Protein AF-A0A7J6LDD0-F1 (afdb_monomer_lite)

Sequence (592 aa):
MRNHALSAIVIKAFSELLCGIESVCVLLYWMSLRVSRFLRAGLLQSAKTPAGITNRLLLTMGSPRENIFYLKPIDSVTVPGTEGTFTITNNHSLVISQLSPGVITVRDGTEHKDFFISDGFIFFNQPADGSGCCRAEISGVELVPKEALDKDRATQLLSEVQSAAKETEWDKVKAQLGSSPVGVPAAFGSLFTMDELHCKDNPHNYPCLEEMRFYRETQGAQGEDAVVRCAAKAVADANDFHTLRNLTHVLLDMDTIVKVFDNSSSIVRVGIEAARKLTNHPDCLREFDTKDSLDCRCFPLYSKVAMLKYKNYGWWAEARQYFRQIKEFTYKGMLNPVGWEDIYRTPQIHIPNLRAHEIWPREEWEEALPIGVALEQNYKAIVAETKEAMRKDELWEDTYRFLYKNGETVRTGTWKHLPIYHAREIIEPQCTAMPTLCGLVKKYLPTKPGLPWVVNQNEQVMVIRMDPGTTVETHNGPSNNVLNMHFGIIVPEGAVLTVNYTQYTWENGKTLVWDGSTDHGVDTTKCKEERIILLVRLMHPDMTPQHYRGHKRTMFEEIPAEYRDGTVAGKDAVLQNRADGKKEEEEEEEEL

Radius of gyration: 28.08 Å; chains: 1; bounding box: 76×74×71 Å

InterPro domains:
  IPR001469 ATP synthase, F1 complex, delta/epsilon subunit [MF_00530] (55-186)
  IPR001469 ATP synthase, F1 complex, delta/epsilon subunit [cd12152] (57-177)
  IPR007803 Aspartyl/asparaginy/proline hydroxylase [PF05118] (376-541)
  IPR020546 ATP synthase, F1 complex, delta/epsilon subunit, N-terminal [PF02823] (66-125)
  IPR027443 Isopenicillin N synthase-like superfamily [G3DSA:2.60.120.330] (349-550)
  IPR036771 F0F1 ATP synthase delta/epsilon subunit, N-terminal [G3DSA:2.60.15.10] (51-180)
  IPR036771 F0F1 ATP synthase delta/epsilon subunit, N-terminal [SSF51344] (58-126)
  IPR039038 Aspartyl/asparaginyl beta-hydroxylase family [PTHR12366] (351-549)

Foldseek 3Di:
DDDPPDPPPCPVPCVVPDPDDDDPPPVVVVVVPPVVVPVVVVPDVPPDQPPPAAQFEFEFADEPVDTPGDRDTFAKKWFQFPVGIDMDGQPDPWDKTKGAFDWMWTHHPPDIWIKTAHIWMWGWAADSDPRSYIYIYTYGNDIGGPVPDDPVVLVVVLVVLLPDDQPDPLSVVSNVVSVDPSCDDPPPADLDPDNDDPCPPDPPQDWPPSLLVVCLVPVDPVSLVSLLVRLLVQLVPDLDLVNLVSLLVNLLVSCLQFPQQPLPRSSLVSSLSSLVSNLPRPVQLCCLVVAFLLAQGSNLVSLQSSLLSCVSSVVVVVSVVSVVVLQQDDDPNDGNSQPDPDSQQRASREQPPFDADQWDDCVRCCVLQVLQVLLLVCLVLQLVLVVQVVVVCVQKDQPDDRKDFDPDSDRDKGKIKRWQDFQNDGPVVSCVSRVSNNVSCVVCPPVDPPFDDQDRVQWTKIKIKIFARIKFGWHAYNYQQKKKKKAFRDFFPPKWKAFLNDTDGHDRSHIIIGRRSGTIMIHRNVGPGMGIIMITIHGRSPDFLQSCACHQAHNVGGGDPCSPPVVDDGPDPVPVVVVVVVVVVVVVVVVD

Secondary structure (DSSP, 8-state):
----SSTTTSTTTSTTS------HHHHHHHHHTTGGGTTTTTT-TT-PPPTT--S-EEEEEE-SS-EEEEEEEESEEEEEETTEEEEEETTPPPEEEEE-SEEEEEEETTEEEEEEESSEEEEEE--SSTT---EEEEEESSEEEGGG--HHHHHHHHHHHHHS---SHHHHHHHHHTTS-S---TT---SSSTT--S-TT-TT--TTHHHHHHHHHH--HHHHHHHHHHHHHHHHH---HHHHHHHHHHHHHHHHHH-TT-TT-HHHHHHHHHHHHHHTSHHHHHHHHHS-TTS--HHHHHHHHHHHHHHHTT-HHHHHHHHHHHHH-EETTEESTT---STTB--SB--TT----SB--HHHHHHH-THHHHHHHTHHHHHHHHHHHTT-GGG-EE--S--EETT-SS----EEEEEEEETTEE-HHHHHHSHHHHHHHHHH-SSSTTPPPSSTTSSEEEEEEE-TTEEEEEE--SBTTEEEEEEEEE--TT-EEEETTEEE---BT-EEEEETTB-EEEE-TT-SS-EEEEEEEEE-TT--GGGGTT-SB-SSSBPPHHHHTT-S-SSSHHHHHHHHHHHHHHHHHH--

Structure (mmCIF, N/CA/C/O backbone):
data_AF-A0A7J6LDD0-F1
#
_entry.id   AF-A0A7J6LDD0-F1
#
loop_
_atom_site.group_PDB
_atom_site.id
_atom_site.type_symbol
_atom_site.label_atom_id
_atom_site.label_alt_id
_atom_site.label_comp_id
_atom_site.label_asym_id
_atom_site.label_entity_id
_atom_site.label_seq_id
_atom_site.pdbx_PDB_ins_code
_atom_site.Cartn_x
_atom_site.Cartn_y
_atom_site.Cartn_z
_atom_site.occupancy
_atom_site.B_iso_or_equiv
_atom_site.auth_seq_id
_atom_site.auth_comp_id
_atom_site.auth_asym_id
_atom_site.auth_atom_id
_atom_site.pdbx_PDB_model_num
ATOM 1 N N . MET A 1 1 ? 50.112 32.976 -7.567 1.00 41.69 1 MET A N 1
ATOM 2 C CA . MET A 1 1 ? 49.392 34.133 -8.146 1.00 41.69 1 MET A CA 1
ATOM 3 C C . MET A 1 1 ? 49.215 33.892 -9.638 1.00 41.69 1 MET A C 1
ATOM 5 O O . MET A 1 1 ? 50.212 33.652 -10.302 1.00 41.69 1 MET A O 1
ATOM 9 N N . ARG A 1 2 ? 47.958 33.978 -10.103 1.00 31.88 2 ARG A N 1
ATOM 10 C CA . ARG A 1 2 ? 47.397 33.660 -11.438 1.00 31.88 2 ARG A CA 1
ATOM 11 C C . ARG A 1 2 ? 47.041 32.181 -11.692 1.00 31.88 2 ARG A C 1
ATOM 13 O O . ARG A 1 2 ? 47.886 31.306 -11.572 1.00 31.88 2 ARG A O 1
ATOM 20 N N . ASN A 1 3 ? 45.771 31.993 -12.079 1.00 30.20 3 ASN A N 1
ATOM 21 C CA . ASN A 1 3 ? 45.082 30.805 -12.618 1.00 30.20 3 ASN A CA 1
ATOM 22 C C . ASN A 1 3 ? 44.395 29.805 -11.662 1.00 30.20 3 ASN A C 1
ATOM 24 O O . ASN A 1 3 ? 44.571 28.603 -11.802 1.00 30.20 3 ASN A O 1
ATOM 28 N N . HIS A 1 4 ? 43.501 30.291 -10.788 1.00 30.47 4 HIS A N 1
ATOM 29 C CA . HIS A 1 4 ? 42.459 29.458 -10.145 1.00 30.47 4 HIS A CA 1
ATOM 30 C C . HIS A 1 4 ? 41.038 30.060 -10.201 1.00 30.47 4 HIS A C 1
ATOM 32 O O . HIS A 1 4 ? 40.172 29.700 -9.415 1.00 30.47 4 HIS A O 1
ATOM 38 N N . ALA A 1 5 ? 40.765 30.942 -11.165 1.00 30.53 5 ALA A N 1
ATOM 39 C CA . ALA A 1 5 ? 39.438 31.513 -11.391 1.00 30.53 5 ALA A CA 1
ATOM 40 C C . ALA A 1 5 ? 38.997 31.221 -12.830 1.00 30.53 5 ALA A C 1
ATOM 42 O O . ALA A 1 5 ? 39.227 32.043 -13.708 1.00 30.53 5 ALA A O 1
ATOM 43 N N . LEU A 1 6 ? 38.465 30.016 -13.080 1.00 29.91 6 LEU A N 1
ATOM 44 C CA . LEU A 1 6 ? 37.687 29.674 -14.292 1.00 29.91 6 LEU A CA 1
ATOM 45 C C . LEU A 1 6 ? 36.985 28.295 -14.240 1.00 29.91 6 LEU A C 1
ATOM 47 O O . LEU A 1 6 ? 36.405 27.865 -15.233 1.00 29.91 6 LEU A O 1
ATOM 51 N N . SER A 1 7 ? 36.971 27.599 -13.098 1.00 33.31 7 SER A N 1
ATOM 52 C CA . SER A 1 7 ? 36.503 26.202 -13.033 1.00 33.31 7 SER A CA 1
ATOM 53 C C . SER A 1 7 ? 34.996 26.020 -12.801 1.00 33.31 7 SER A C 1
ATOM 55 O O . SER A 1 7 ? 34.498 24.915 -12.975 1.00 33.31 7 SER A O 1
ATOM 57 N N . ALA A 1 8 ? 34.253 27.065 -12.424 1.00 29.08 8 ALA A N 1
ATOM 58 C CA . ALA A 1 8 ? 32.856 26.913 -11.990 1.00 29.08 8 ALA A CA 1
ATOM 59 C C . ALA A 1 8 ? 31.797 27.179 -13.082 1.00 29.08 8 ALA A C 1
ATOM 61 O O . ALA A 1 8 ? 30.621 26.929 -12.848 1.00 29.08 8 ALA A O 1
ATOM 62 N N . ILE A 1 9 ? 32.175 27.678 -14.269 1.00 31.36 9 ILE A N 1
ATOM 63 C CA . ILE A 1 9 ? 31.198 28.083 -15.310 1.00 31.36 9 ILE A CA 1
ATOM 64 C C . ILE A 1 9 ? 31.442 27.420 -16.679 1.00 31.36 9 ILE A C 1
ATOM 66 O O . ILE A 1 9 ? 30.528 27.361 -17.494 1.00 31.36 9 ILE A O 1
ATOM 70 N N . VAL A 1 10 ? 32.604 26.808 -16.938 1.00 31.36 10 VAL A N 1
ATOM 71 C CA . VAL A 1 10 ? 32.897 26.218 -18.266 1.00 31.36 10 VAL A CA 1
ATOM 72 C C . VAL A 1 10 ? 32.513 24.731 -18.390 1.00 31.36 10 VAL A C 1
ATOM 74 O O . VAL A 1 10 ? 32.359 24.225 -19.499 1.00 31.36 10 VAL A O 1
ATOM 77 N N . ILE A 1 11 ? 32.247 24.010 -17.295 1.00 32.06 11 ILE A N 1
ATOM 78 C CA . ILE A 1 11 ? 31.998 22.553 -17.381 1.00 32.06 11 ILE A CA 1
ATOM 79 C C . ILE A 1 11 ? 30.550 22.206 -17.790 1.00 32.06 11 ILE A C 1
ATOM 81 O O . ILE A 1 11 ? 30.301 21.098 -18.257 1.00 32.06 11 ILE A O 1
ATOM 85 N N . LYS A 1 12 ? 29.610 23.164 -17.772 1.00 29.48 12 LYS A N 1
ATOM 86 C CA . LYS A 1 12 ? 28.277 22.962 -18.379 1.00 29.48 12 LYS A CA 1
ATOM 87 C C . LYS A 1 12 ? 28.288 23.100 -19.914 1.00 29.48 12 LYS A C 1
ATOM 89 O O . LYS A 1 12 ? 27.341 22.668 -20.553 1.00 29.48 12 LYS A O 1
ATOM 94 N N . ALA A 1 13 ? 29.365 23.633 -20.506 1.00 29.59 13 ALA A N 1
ATOM 95 C CA . ALA A 1 13 ? 29.499 23.821 -21.958 1.00 29.59 13 ALA A CA 1
ATOM 96 C C . ALA A 1 13 ? 30.484 22.846 -22.641 1.00 29.59 13 ALA A C 1
ATOM 98 O O . ALA A 1 13 ? 30.531 22.792 -23.864 1.00 29.59 13 ALA A O 1
ATOM 99 N N . PHE A 1 14 ? 31.250 22.045 -21.886 1.00 26.97 14 PHE A N 1
ATOM 100 C CA . PHE A 1 14 ? 32.170 21.038 -22.453 1.00 26.97 14 PHE A CA 1
ATOM 101 C C . PHE A 1 14 ? 31.630 19.597 -22.436 1.00 26.97 14 PHE A C 1
ATOM 103 O O . PHE A 1 14 ? 32.250 18.706 -23.015 1.00 26.97 14 PHE A O 1
ATOM 110 N N . SER A 1 15 ? 30.457 19.360 -21.837 1.00 29.25 15 SER A N 1
ATOM 111 C CA . SER A 1 15 ? 29.804 18.040 -21.840 1.00 29.25 15 SER A CA 1
ATOM 112 C C . SER A 1 15 ? 29.182 17.658 -23.193 1.00 29.25 15 SER A C 1
ATOM 114 O O . SER A 1 15 ? 28.797 16.505 -23.366 1.00 29.25 15 SER A O 1
ATOM 116 N N . GLU A 1 16 ? 29.096 18.581 -24.154 1.00 29.88 16 GLU A N 1
ATOM 117 C CA . GLU A 1 16 ? 28.534 18.317 -25.489 1.00 29.88 16 GLU A CA 1
ATOM 118 C C . GLU A 1 16 ? 29.595 18.089 -26.586 1.00 29.88 16 GLU A C 1
ATOM 120 O O . GLU A 1 16 ? 29.223 17.861 -27.734 1.00 29.88 16 GLU A O 1
ATOM 125 N N . LEU A 1 17 ? 30.907 18.087 -26.281 1.00 26.72 17 LEU A N 1
ATOM 126 C CA . LEU A 1 17 ? 31.948 18.017 -27.329 1.00 26.72 17 LEU A CA 1
ATOM 127 C C . LEU A 1 17 ? 33.026 16.926 -27.192 1.00 26.72 17 LEU A C 1
ATOM 129 O O . LEU A 1 17 ? 33.997 16.949 -27.944 1.00 26.72 17 LEU A O 1
ATOM 133 N N . LEU A 1 18 ? 32.889 15.941 -26.301 1.00 25.70 18 LEU A N 1
ATOM 134 C CA . LEU A 1 18 ? 33.828 14.806 -26.246 1.00 25.70 18 LEU A CA 1
ATOM 135 C C . LEU A 1 18 ? 33.103 13.459 -26.289 1.00 25.70 18 LEU A C 1
ATOM 137 O O . LEU A 1 18 ? 33.167 12.638 -25.380 1.00 25.70 18 LEU A O 1
ATOM 141 N N . CYS A 1 19 ? 32.446 13.225 -27.423 1.00 30.17 19 CYS A N 1
ATOM 142 C CA . CYS A 1 19 ? 32.380 11.897 -28.014 1.00 30.17 19 CYS A CA 1
ATOM 143 C C . CYS A 1 19 ? 33.764 11.598 -28.618 1.00 30.17 19 CYS A C 1
ATOM 145 O O . CYS A 1 19 ? 34.186 12.301 -29.534 1.00 30.17 19 CYS A O 1
ATOM 147 N N . GLY A 1 20 ? 34.489 10.595 -28.110 1.00 26.50 20 GLY A N 1
ATOM 148 C CA . GLY A 1 20 ? 35.705 10.122 -28.777 1.00 26.50 20 GLY A CA 1
ATOM 149 C C . GLY A 1 20 ? 36.743 9.422 -27.897 1.00 26.50 20 GLY A C 1
ATOM 150 O O . GLY A 1 20 ? 37.579 10.079 -27.293 1.00 26.50 20 GLY A O 1
ATOM 151 N N . ILE A 1 21 ? 36.748 8.087 -28.001 1.00 27.86 21 ILE A N 1
ATOM 152 C CA . ILE A 1 21 ? 37.915 7.181 -27.949 1.00 27.86 21 ILE A CA 1
ATOM 153 C C . ILE A 1 21 ? 38.438 6.740 -26.558 1.00 27.86 21 ILE A C 1
ATOM 155 O O . ILE A 1 21 ? 39.006 7.498 -25.784 1.00 27.86 21 ILE A O 1
ATOM 159 N N . GLU A 1 22 ? 38.242 5.432 -26.327 1.00 33.12 22 GLU A N 1
ATOM 160 C CA . GLU A 1 22 ? 39.031 4.448 -25.559 1.00 33.12 22 GLU A CA 1
ATOM 161 C C . GLU A 1 22 ? 39.672 4.860 -24.222 1.00 33.12 22 GLU A C 1
ATOM 163 O O . GLU A 1 22 ? 40.769 5.407 -24.193 1.00 33.12 22 GLU A O 1
ATOM 168 N N . SER A 1 23 ? 39.049 4.445 -23.103 1.00 32.81 23 SER A N 1
ATOM 169 C CA . SER A 1 23 ? 39.708 3.860 -21.904 1.00 32.81 23 SER A CA 1
ATOM 170 C C . SER A 1 23 ? 38.688 3.547 -20.787 1.00 32.81 23 SER A C 1
ATOM 172 O O . SER A 1 23 ? 38.773 4.055 -19.672 1.00 32.81 23 SER A O 1
ATOM 174 N N . VAL A 1 24 ? 37.688 2.700 -21.069 1.00 34.12 24 VAL A N 1
ATOM 175 C CA . VAL A 1 24 ? 36.597 2.365 -20.118 1.00 34.12 24 VAL A CA 1
ATOM 176 C C . VAL A 1 24 ? 36.964 1.223 -19.145 1.00 34.12 24 VAL A C 1
ATOM 178 O O . VAL A 1 24 ? 36.346 1.078 -18.094 1.00 34.12 24 VAL A O 1
ATOM 181 N N . CYS A 1 25 ? 38.025 0.450 -19.397 1.00 25.78 25 CYS A N 1
ATOM 182 C CA . CYS A 1 25 ? 38.355 -0.708 -18.549 1.00 25.78 25 CYS A CA 1
ATOM 183 C C . CYS A 1 25 ? 39.163 -0.400 -17.274 1.00 25.78 25 CYS A C 1
ATOM 185 O O . CYS A 1 25 ? 39.170 -1.225 -16.365 1.00 25.78 25 CYS A O 1
ATOM 187 N N . VAL A 1 26 ? 39.809 0.766 -17.144 1.00 30.66 26 VAL A N 1
ATOM 188 C CA . VAL A 1 26 ? 40.670 1.062 -15.973 1.00 30.66 26 VAL A CA 1
ATOM 189 C C . VAL A 1 26 ? 39.928 1.846 -14.877 1.00 30.66 26 VAL A C 1
ATOM 191 O O . VAL A 1 26 ? 40.211 1.668 -13.691 1.00 30.66 26 VAL A O 1
ATOM 194 N N . LEU A 1 27 ? 38.909 2.639 -15.236 1.00 28.42 27 LEU A N 1
ATOM 195 C CA . LEU A 1 27 ? 38.099 3.411 -14.278 1.00 28.42 27 LEU A CA 1
ATOM 196 C C . LEU A 1 27 ? 37.080 2.556 -13.506 1.00 28.42 27 LEU A C 1
ATOM 198 O O . LEU A 1 27 ? 36.873 2.783 -12.313 1.00 28.42 27 LEU A O 1
ATOM 202 N N . LEU A 1 28 ? 36.505 1.526 -14.138 1.00 30.80 28 LEU A N 1
ATOM 203 C CA . LEU A 1 28 ? 35.557 0.617 -13.479 1.00 30.80 28 LEU A CA 1
ATOM 204 C C . LEU A 1 28 ? 36.225 -0.233 -12.382 1.00 30.80 28 LEU A C 1
ATOM 206 O O . LEU A 1 28 ? 35.606 -0.518 -11.356 1.00 30.80 28 LEU A O 1
ATOM 210 N N . TYR A 1 29 ? 37.516 -0.550 -12.528 1.00 26.45 29 TYR A N 1
ATOM 211 C CA . TYR A 1 29 ? 38.273 -1.261 -11.494 1.00 26.45 29 TYR A CA 1
ATOM 212 C C . TYR A 1 29 ? 38.542 -0.374 -10.262 1.00 26.45 29 TYR A C 1
ATOM 214 O O . TYR A 1 29 ? 38.442 -0.842 -9.128 1.00 26.45 29 TYR A O 1
ATOM 222 N N . TRP A 1 30 ? 38.775 0.932 -10.456 1.00 26.30 30 TRP A N 1
ATOM 223 C CA . TRP A 1 30 ? 39.020 1.887 -9.364 1.00 26.30 30 TRP A CA 1
ATOM 224 C C . TRP A 1 30 ? 37.750 2.348 -8.630 1.00 26.30 30 TRP A C 1
ATOM 226 O O . TRP A 1 30 ? 37.819 2.631 -7.431 1.00 26.30 30 TRP A O 1
ATOM 236 N N . MET A 1 31 ? 36.588 2.375 -9.295 1.00 29.22 31 MET A N 1
ATOM 237 C CA . MET A 1 31 ? 35.304 2.700 -8.650 1.00 29.22 31 MET A CA 1
ATOM 238 C C . MET A 1 31 ? 34.781 1.563 -7.754 1.00 29.22 31 MET A C 1
ATOM 240 O O . MET A 1 31 ? 34.214 1.841 -6.695 1.00 29.22 31 MET A O 1
ATOM 244 N N . SER A 1 32 ? 35.057 0.294 -8.090 1.00 28.89 32 SER A N 1
ATOM 245 C CA . SER A 1 32 ? 34.653 -0.862 -7.263 1.00 28.89 32 SER A CA 1
ATOM 246 C C . SER A 1 32 ? 35.330 -0.910 -5.877 1.00 28.89 32 SER A C 1
ATOM 248 O O . SER A 1 32 ? 34.780 -1.454 -4.918 1.00 28.89 32 SER A O 1
ATOM 250 N N . LEU A 1 33 ? 36.497 -0.271 -5.735 1.00 27.53 33 LEU A N 1
ATOM 251 C CA . LEU A 1 33 ? 37.317 -0.308 -4.518 1.00 27.53 33 LEU A CA 1
ATOM 252 C C . LEU A 1 33 ? 37.073 0.858 -3.543 1.00 27.53 33 LEU A C 1
ATOM 254 O O . LEU A 1 33 ? 37.679 0.884 -2.471 1.00 27.53 33 LEU A O 1
ATOM 258 N N . ARG A 1 34 ? 36.214 1.836 -3.876 1.00 35.28 34 ARG A N 1
ATOM 259 C CA . ARG A 1 34 ? 36.001 3.027 -3.022 1.00 35.28 34 ARG A CA 1
ATOM 260 C C . ARG A 1 34 ? 34.581 3.199 -2.481 1.00 35.28 34 ARG A C 1
ATOM 262 O O . ARG A 1 34 ? 34.440 3.733 -1.384 1.00 35.28 34 ARG A O 1
ATOM 269 N N . VAL A 1 35 ? 33.560 2.647 -3.141 1.00 32.53 35 VAL A N 1
ATOM 270 C CA . VAL A 1 35 ? 32.183 2.572 -2.594 1.00 32.53 35 VAL A CA 1
ATOM 271 C C . VAL A 1 35 ? 32.104 1.618 -1.389 1.00 32.53 35 VAL A C 1
ATOM 273 O O . VAL A 1 35 ? 31.328 1.816 -0.455 1.00 32.53 35 VAL A O 1
ATOM 276 N N . SER A 1 36 ? 33.009 0.643 -1.325 1.00 31.22 36 SER A N 1
ATOM 277 C CA . SER A 1 36 ? 33.133 -0.332 -0.238 1.00 31.22 36 SER A CA 1
ATOM 278 C C . SER A 1 36 ? 33.621 0.254 1.103 1.00 31.22 36 SER A C 1
ATOM 280 O O . SER A 1 36 ? 33.606 -0.456 2.110 1.00 31.22 36 SER A O 1
ATOM 282 N N . ARG A 1 37 ? 34.013 1.540 1.171 1.00 32.38 37 ARG A N 1
ATOM 283 C CA . ARG A 1 37 ? 34.392 2.196 2.444 1.00 32.38 37 ARG A CA 1
ATOM 284 C C . ARG A 1 37 ? 33.255 2.952 3.127 1.00 32.38 37 ARG A C 1
ATOM 286 O O . ARG A 1 37 ? 33.314 3.096 4.342 1.00 32.38 37 ARG A O 1
ATOM 293 N N . PHE A 1 38 ? 32.222 3.373 2.400 1.00 35.91 38 PHE A N 1
ATOM 294 C CA . PHE A 1 38 ? 31.122 4.154 2.977 1.00 35.91 38 PHE A CA 1
ATOM 295 C C . PHE A 1 38 ? 29.921 3.300 3.391 1.00 35.91 38 PHE A C 1
ATOM 297 O O . PHE A 1 38 ? 29.394 3.481 4.484 1.00 35.91 38 PHE A O 1
ATOM 304 N N . LEU A 1 39 ? 29.573 2.271 2.611 1.00 34.25 39 LEU A N 1
ATOM 305 C CA . LEU A 1 39 ? 28.537 1.301 3.002 1.00 34.25 39 LEU A CA 1
ATOM 306 C C . LEU A 1 39 ? 28.956 0.387 4.168 1.00 34.25 39 LEU A C 1
ATOM 308 O O . LEU A 1 39 ? 28.127 -0.317 4.731 1.00 34.25 39 LEU A O 1
ATOM 312 N N . ARG A 1 40 ? 30.227 0.432 4.589 1.00 33.16 40 ARG A N 1
ATOM 313 C CA . ARG A 1 40 ? 30.664 -0.167 5.859 1.00 33.16 40 ARG A CA 1
ATOM 314 C C . ARG A 1 40 ? 30.385 0.708 7.085 1.00 33.16 40 ARG A C 1
ATOM 316 O O . ARG A 1 40 ? 30.475 0.183 8.184 1.00 33.16 40 ARG A O 1
ATOM 323 N N . ALA A 1 41 ? 30.056 1.992 6.937 1.00 36.66 41 ALA A N 1
ATOM 324 C CA . ALA A 1 41 ? 29.846 2.882 8.083 1.00 36.66 41 ALA A CA 1
ATOM 325 C C . ALA A 1 41 ? 28.393 2.880 8.597 1.00 36.66 41 ALA A C 1
ATOM 327 O O . ALA A 1 41 ? 28.188 2.968 9.801 1.00 36.66 41 ALA A O 1
ATOM 328 N N . GLY A 1 42 ? 27.396 2.697 7.723 1.00 34.47 42 GLY A N 1
ATOM 329 C CA . GLY A 1 42 ? 25.969 2.680 8.100 1.00 34.47 42 GLY A CA 1
ATOM 330 C C . GLY A 1 42 ? 25.444 1.351 8.667 1.00 34.47 42 GLY A C 1
ATOM 331 O O . GLY A 1 42 ? 24.275 1.257 9.015 1.00 34.47 42 GLY A O 1
ATOM 332 N N . LEU A 1 43 ? 26.293 0.321 8.759 1.00 31.53 43 LEU A N 1
ATOM 333 C CA . LEU A 1 43 ? 25.951 -1.026 9.248 1.00 31.53 43 LEU A CA 1
ATOM 334 C C . LEU A 1 43 ? 26.819 -1.438 10.450 1.00 31.53 43 LEU A C 1
ATOM 336 O O . LEU A 1 43 ? 27.122 -2.611 10.656 1.00 31.53 43 LEU A O 1
ATOM 340 N N . LEU A 1 44 ? 27.260 -0.461 11.249 1.00 37.25 44 LEU A N 1
ATOM 341 C CA . LEU A 1 44 ? 28.126 -0.695 12.398 1.00 37.25 44 LEU A CA 1
ATOM 342 C C . LEU A 1 44 ? 27.600 -0.014 13.674 1.00 37.25 44 LEU A C 1
ATOM 344 O O . LEU A 1 44 ? 28.228 0.892 14.216 1.00 37.25 44 LEU A O 1
ATOM 348 N N . GLN A 1 45 ? 26.605 -0.644 14.308 1.00 39.22 45 GLN A N 1
ATOM 349 C CA . GLN A 1 45 ? 26.591 -0.728 15.782 1.00 39.22 45 GLN A CA 1
ATOM 350 C C . GLN A 1 45 ? 27.888 -1.377 16.339 1.00 39.22 45 GLN A C 1
ATOM 352 O O . GLN A 1 45 ? 28.119 -1.376 17.541 1.00 39.22 45 GLN A O 1
ATOM 357 N N . SER A 1 46 ? 28.786 -1.874 15.472 1.00 41.91 46 SER A N 1
ATOM 358 C CA . SER A 1 46 ? 30.065 -2.511 15.807 1.00 41.91 46 SER A CA 1
ATOM 359 C C . SER A 1 46 ? 31.324 -1.693 15.430 1.00 41.91 46 SER A C 1
ATOM 361 O O . SER A 1 46 ? 32.425 -2.252 15.377 1.00 41.91 46 SER A O 1
ATOM 363 N N . ALA A 1 47 ? 31.235 -0.386 15.157 1.00 54.31 47 ALA A N 1
ATOM 364 C CA . ALA A 1 47 ? 32.443 0.431 14.999 1.00 54.31 47 ALA A CA 1
ATOM 365 C C . ALA A 1 47 ? 33.055 0.642 16.391 1.00 54.31 47 ALA A C 1
ATOM 367 O O . ALA A 1 47 ? 32.421 1.251 17.247 1.00 54.31 47 ALA A O 1
ATOM 368 N N . LYS A 1 48 ? 34.245 0.095 16.658 1.00 58.78 48 LYS A N 1
ATOM 369 C CA . LYS A 1 48 ? 34.911 0.250 17.961 1.00 58.78 48 LYS A CA 1
ATOM 370 C C . LYS A 1 48 ? 35.421 1.680 18.131 1.00 58.78 48 LYS A C 1
ATOM 372 O O . LYS A 1 48 ? 36.008 2.231 17.199 1.00 58.78 48 LYS A O 1
ATOM 377 N N . THR A 1 49 ? 35.234 2.245 19.323 1.00 67.25 49 THR A N 1
ATOM 378 C CA . THR A 1 49 ? 35.876 3.503 19.727 1.00 67.25 49 THR A CA 1
ATOM 379 C C . THR A 1 49 ? 37.389 3.414 19.479 1.00 67.25 49 THR A C 1
ATOM 381 O O . THR A 1 49 ? 37.987 2.382 19.811 1.00 67.25 49 THR A O 1
ATOM 384 N N . PRO A 1 50 ? 38.031 4.435 18.870 1.00 72.62 50 PRO A N 1
ATOM 385 C CA . PRO A 1 50 ? 39.475 4.420 18.659 1.00 72.62 50 PRO A CA 1
ATOM 386 C C . PRO A 1 50 ? 40.224 4.172 19.975 1.00 72.62 50 PRO A C 1
ATOM 388 O O . PRO A 1 50 ? 39.910 4.769 21.006 1.00 72.62 50 PRO A O 1
ATOM 391 N N . ALA A 1 51 ? 41.207 3.268 19.947 1.00 69.31 51 ALA A N 1
ATOM 392 C CA . ALA A 1 51 ? 41.926 2.853 21.147 1.00 69.31 51 ALA A CA 1
ATOM 393 C C . ALA A 1 51 ? 42.598 4.054 21.842 1.00 69.31 51 ALA A C 1
ATOM 395 O O . ALA A 1 51 ? 43.299 4.832 21.199 1.00 69.31 51 ALA A O 1
ATOM 396 N N . GLY A 1 52 ? 42.392 4.184 23.156 1.00 74.94 52 GLY A N 1
ATOM 397 C CA . GLY A 1 52 ? 42.974 5.252 23.979 1.00 74.94 52 GLY A CA 1
ATOM 398 C C . GLY A 1 52 ? 42.133 6.529 24.107 1.00 74.94 52 GLY A C 1
ATOM 399 O O . GLY A 1 52 ? 42.548 7.440 24.819 1.00 74.94 52 GLY A O 1
ATOM 400 N N . ILE A 1 53 ? 40.956 6.604 23.476 1.00 82.56 53 ILE A N 1
ATOM 401 C CA . ILE A 1 53 ? 40.030 7.739 23.607 1.00 82.56 53 ILE A CA 1
ATOM 402 C C . ILE A 1 53 ? 38.899 7.365 24.566 1.00 82.56 53 ILE A C 1
ATOM 404 O O . ILE A 1 53 ? 38.193 6.383 24.346 1.00 82.56 53 ILE A O 1
ATOM 408 N N . THR A 1 54 ? 38.727 8.151 25.630 1.00 85.38 54 THR A N 1
ATOM 409 C CA . THR A 1 54 ? 37.665 7.963 26.630 1.00 85.38 54 THR A CA 1
ATOM 410 C C . THR A 1 54 ? 36.991 9.294 26.946 1.00 85.38 54 THR A C 1
ATOM 412 O O . THR A 1 54 ? 37.630 10.344 26.860 1.00 85.38 54 THR A O 1
ATOM 415 N N . ASN A 1 55 ? 35.704 9.257 27.296 1.00 86.56 55 ASN A N 1
ATOM 416 C CA . ASN A 1 55 ? 34.915 10.421 27.716 1.00 86.56 55 ASN A CA 1
ATOM 417 C C . ASN A 1 55 ? 34.933 11.628 26.747 1.00 86.56 55 ASN A C 1
ATOM 419 O O . ASN A 1 55 ? 34.912 12.779 27.189 1.00 86.56 55 ASN A O 1
ATOM 423 N N . ARG A 1 56 ? 34.939 11.394 25.427 1.00 90.19 56 ARG A N 1
ATOM 424 C CA . ARG A 1 56 ? 34.856 12.445 24.389 1.00 90.19 56 ARG A CA 1
ATOM 425 C C . ARG A 1 56 ? 33.626 12.262 23.498 1.00 90.19 56 ARG A C 1
ATOM 427 O O . ARG A 1 56 ? 33.102 11.159 23.387 1.00 90.19 56 ARG A O 1
ATOM 434 N N . LEU A 1 57 ? 33.201 13.333 22.823 1.00 89.00 57 LEU A N 1
ATOM 435 C CA . LEU A 1 57 ? 32.189 13.248 21.771 1.00 89.00 57 LEU A CA 1
ATOM 436 C C . LEU A 1 57 ? 32.857 12.823 20.461 1.00 89.00 57 LEU A C 1
ATOM 438 O O . LEU A 1 57 ? 33.772 13.498 19.993 1.00 89.00 57 LEU A O 1
ATOM 442 N N . LEU A 1 58 ? 32.410 11.721 19.866 1.00 92.31 58 LEU A N 1
ATOM 443 C CA . LEU A 1 58 ? 32.898 11.261 18.567 1.00 92.31 58 LEU A CA 1
ATOM 444 C C . LEU A 1 58 ? 31.957 11.748 17.466 1.00 92.31 58 LEU A C 1
ATOM 446 O O . LEU A 1 58 ? 30.808 11.315 17.403 1.00 92.31 58 LEU A O 1
ATOM 450 N N . LEU A 1 59 ? 32.452 12.630 16.597 1.00 92.19 59 LEU A N 1
ATOM 451 C CA . LEU A 1 59 ? 31.700 13.159 15.464 1.00 92.19 59 LEU A CA 1
ATOM 452 C C . LEU A 1 59 ? 31.980 12.359 14.193 1.00 92.19 59 LEU A C 1
ATOM 454 O O . LEU A 1 59 ? 33.125 12.259 13.738 1.00 92.19 59 LEU A O 1
ATOM 458 N N . THR A 1 60 ? 30.905 11.879 13.581 1.00 90.56 60 THR A N 1
ATOM 459 C CA . THR A 1 60 ? 30.881 11.494 12.173 1.00 90.56 60 THR A CA 1
ATOM 460 C C . THR A 1 60 ? 30.033 12.512 11.418 1.00 90.56 60 THR A C 1
ATOM 462 O O . THR A 1 60 ? 28.898 12.771 11.801 1.00 90.56 60 THR A O 1
ATOM 465 N N . MET A 1 61 ? 30.580 13.128 10.374 1.00 90.94 61 MET A N 1
ATOM 466 C CA . MET A 1 61 ? 29.899 14.171 9.608 1.00 90.94 61 MET A CA 1
ATOM 467 C C . MET A 1 61 ? 30.250 14.052 8.132 1.00 90.94 61 MET A C 1
ATOM 469 O O . MET A 1 61 ? 31.428 14.105 7.774 1.00 90.94 61 MET A O 1
ATOM 473 N N . GLY A 1 62 ? 29.239 13.946 7.276 1.00 81.19 62 GLY A N 1
ATOM 474 C CA . GLY A 1 62 ? 29.455 13.816 5.840 1.00 81.19 62 GLY A CA 1
ATOM 475 C C . GLY A 1 62 ? 28.205 14.038 4.999 1.00 81.19 62 GLY A C 1
ATOM 476 O O . GLY A 1 62 ? 27.089 14.128 5.511 1.00 81.19 62 GLY A O 1
ATOM 477 N N . SER A 1 63 ? 28.435 14.131 3.694 1.00 78.31 63 SER A N 1
ATOM 478 C CA . SER A 1 63 ? 27.417 14.164 2.644 1.00 78.31 63 SER A CA 1
ATOM 479 C C . SER A 1 63 ? 27.556 12.926 1.748 1.00 78.31 63 SER A C 1
ATOM 481 O O . SER A 1 63 ? 28.559 12.210 1.841 1.00 78.31 63 SER A O 1
ATOM 483 N N . PRO A 1 64 ? 26.617 12.665 0.820 1.00 68.44 64 PRO A N 1
ATOM 484 C CA . PRO A 1 64 ? 26.760 11.571 -0.144 1.00 68.44 64 PRO A CA 1
ATOM 485 C C . PRO A 1 64 ? 28.039 11.640 -1.000 1.00 68.44 64 PRO A C 1
ATOM 487 O O . PRO A 1 64 ? 28.451 10.629 -1.568 1.00 68.44 64 PRO A O 1
ATOM 490 N N . ARG A 1 65 ? 28.671 12.819 -1.109 1.00 58.38 65 ARG A N 1
ATOM 491 C CA . ARG A 1 65 ? 29.899 13.022 -1.893 1.00 58.38 65 ARG A CA 1
ATOM 492 C C . ARG A 1 65 ? 31.176 12.824 -1.085 1.00 58.38 65 ARG A C 1
ATOM 494 O O . ARG A 1 65 ? 32.181 12.399 -1.655 1.00 58.38 65 ARG A O 1
ATOM 501 N N . GLU A 1 66 ? 31.164 13.133 0.210 1.00 71.81 66 GLU A N 1
ATOM 502 C CA . GLU A 1 66 ? 32.381 13.135 1.022 1.00 71.81 66 GLU A CA 1
ATOM 503 C C . GLU A 1 66 ? 32.142 12.900 2.517 1.00 71.81 66 GLU A C 1
ATOM 505 O O . GLU A 1 66 ? 31.136 13.316 3.087 1.00 71.81 66 GLU A O 1
ATOM 510 N N . ASN A 1 67 ? 33.120 12.255 3.170 1.00 78.12 67 ASN A N 1
ATOM 511 C CA . ASN A 1 67 ? 33.174 12.172 4.630 1.00 78.12 67 ASN A CA 1
ATOM 512 C C . ASN A 1 67 ? 34.097 13.269 5.128 1.00 78.12 67 ASN A C 1
ATOM 514 O O . ASN A 1 67 ? 35.297 13.215 4.851 1.00 78.12 67 ASN A O 1
ATOM 518 N N . ILE A 1 68 ? 33.565 14.228 5.871 1.00 85.31 68 ILE A N 1
ATOM 519 C CA . ILE A 1 68 ? 34.364 15.325 6.413 1.00 85.31 68 ILE A CA 1
ATOM 520 C C . ILE A 1 68 ? 35.033 14.870 7.713 1.00 85.31 68 ILE A C 1
ATOM 522 O O . ILE A 1 68 ? 36.233 15.076 7.907 1.00 85.31 68 ILE A O 1
ATOM 526 N N . PHE A 1 69 ? 34.281 14.196 8.586 1.00 87.50 69 PHE A N 1
ATOM 527 C CA . PHE A 1 69 ? 34.781 13.633 9.838 1.00 87.50 69 PHE A CA 1
ATOM 528 C C . PHE A 1 69 ? 34.278 12.208 10.028 1.00 87.50 69 PHE A C 1
ATOM 530 O O . PHE A 1 69 ? 33.098 11.939 9.857 1.00 87.50 69 PHE A O 1
ATOM 537 N N . TYR A 1 70 ? 35.154 11.303 10.458 1.00 87.62 70 TYR A N 1
ATOM 538 C CA . TYR A 1 70 ? 34.781 9.934 10.802 1.00 87.62 70 TYR A CA 1
ATOM 539 C C . TYR A 1 70 ? 35.303 9.594 12.193 1.00 87.62 70 TYR A C 1
ATOM 541 O O . TYR A 1 70 ? 36.520 9.554 12.387 1.00 87.62 70 TYR A O 1
ATOM 549 N N . LEU A 1 71 ? 34.387 9.378 13.147 1.00 86.38 71 LEU A N 1
ATOM 550 C CA . LEU A 1 71 ? 34.687 9.139 14.567 1.00 86.38 71 LEU A CA 1
ATOM 551 C C . LEU A 1 71 ? 35.749 10.099 15.129 1.00 86.38 71 LEU A C 1
ATOM 553 O O . LEU A 1 71 ? 36.614 9.703 15.914 1.00 86.38 71 LEU A O 1
ATOM 557 N N . LYS A 1 72 ? 35.712 11.366 14.701 1.00 91.25 72 LYS A N 1
ATOM 558 C CA . LYS A 1 72 ? 36.680 12.364 15.143 1.00 91.25 72 LYS A CA 1
ATOM 559 C C . LYS A 1 72 ? 36.322 12.794 16.572 1.00 91.25 72 LYS A C 1
ATOM 561 O O . LYS A 1 72 ? 35.210 13.281 16.767 1.00 91.25 72 LYS A O 1
ATOM 566 N N . PRO A 1 73 ? 37.223 12.661 17.560 1.00 91.62 73 PRO A N 1
ATOM 567 C CA . PRO A 1 73 ? 36.998 13.222 18.889 1.00 91.62 73 PRO A CA 1
ATOM 568 C C . PRO A 1 73 ? 36.938 14.751 18.816 1.00 91.62 73 PRO A C 1
ATOM 570 O O . PRO A 1 73 ? 37.804 15.380 18.210 1.00 91.62 73 PRO A O 1
ATOM 573 N N . ILE A 1 74 ? 35.903 15.329 19.417 1.00 94.00 74 ILE A N 1
ATOM 574 C CA . ILE A 1 74 ? 35.664 16.773 19.501 1.00 94.00 74 ILE A CA 1
ATOM 575 C C . ILE A 1 74 ? 35.153 17.141 20.901 1.00 94.00 74 ILE A C 1
ATOM 577 O O . ILE A 1 74 ? 34.824 16.263 21.707 1.00 94.00 74 ILE A O 1
ATOM 581 N N . ASP A 1 75 ? 35.080 18.440 21.194 1.00 89.75 75 ASP A N 1
ATOM 582 C CA . ASP A 1 75 ? 34.513 18.945 22.451 1.00 89.75 75 ASP A CA 1
ATOM 583 C C . ASP A 1 75 ? 33.021 19.238 22.313 1.00 89.75 75 ASP A C 1
ATOM 585 O O . ASP A 1 75 ? 32.226 18.883 23.185 1.00 89.75 75 ASP A O 1
ATOM 589 N N . SER A 1 76 ? 32.633 19.877 21.205 1.00 90.75 76 SER A N 1
ATOM 590 C CA . SER A 1 76 ? 31.230 20.167 20.915 1.00 90.75 76 SER A CA 1
ATOM 591 C C . SER A 1 76 ? 30.958 20.395 19.434 1.00 90.75 76 SER A C 1
ATOM 593 O O . SER A 1 76 ? 31.847 20.784 18.671 1.00 90.75 76 SER A O 1
ATOM 595 N N . VAL A 1 77 ? 29.703 20.188 19.042 1.00 93.44 77 VAL A N 1
ATOM 596 C CA . VAL A 1 77 ? 29.182 20.582 17.731 1.00 93.44 77 VAL A CA 1
ATOM 597 C C . VAL A 1 77 ? 27.908 21.403 17.903 1.00 93.44 77 VAL A C 1
ATOM 599 O O . VAL A 1 77 ? 26.978 20.983 18.588 1.00 93.44 77 VAL A O 1
ATOM 602 N N . THR A 1 78 ? 27.878 22.595 17.312 1.00 91.38 78 THR A N 1
ATOM 603 C CA . THR A 1 78 ? 26.700 23.468 17.260 1.00 91.38 78 THR A CA 1
ATOM 604 C C . THR A 1 78 ? 26.031 23.310 15.905 1.00 91.38 78 THR A C 1
ATOM 606 O O . THR A 1 78 ? 26.707 23.424 14.883 1.00 91.38 78 THR A O 1
ATOM 609 N N . VAL A 1 79 ? 24.721 23.061 15.895 1.00 89.12 79 VAL A N 1
ATOM 610 C CA . VAL A 1 79 ? 23.949 22.793 14.678 1.00 89.12 79 VAL A CA 1
ATOM 611 C C . VAL A 1 79 ? 22.692 23.668 14.586 1.00 89.12 79 VAL A C 1
ATOM 613 O O . VAL A 1 79 ? 22.096 23.992 15.618 1.00 89.12 79 VAL A O 1
ATOM 616 N N . PRO A 1 80 ? 22.275 24.056 13.368 1.00 84.88 80 PRO A N 1
ATOM 617 C CA . PRO A 1 80 ? 21.057 24.829 13.141 1.00 84.88 80 PRO A CA 1
ATOM 618 C C . PRO A 1 80 ? 19.831 23.901 13.098 1.00 84.88 80 PRO A C 1
ATOM 620 O O . PRO A 1 80 ? 19.426 23.472 12.026 1.00 84.88 80 PRO A O 1
ATOM 623 N N . GLY A 1 81 ? 19.243 23.551 14.242 1.00 74.56 81 GLY A N 1
ATOM 624 C CA . GLY A 1 81 ? 18.016 22.743 14.283 1.00 74.56 81 GLY A CA 1
ATOM 625 C C . GLY A 1 81 ? 16.794 23.478 13.723 1.00 74.56 81 GLY A C 1
ATOM 626 O O . GLY A 1 81 ? 16.756 24.710 13.702 1.00 74.56 81 GLY A O 1
ATOM 627 N N . THR A 1 82 ? 15.771 22.738 13.293 1.00 67.75 82 THR A N 1
ATOM 628 C CA . THR A 1 82 ? 14.471 23.311 12.878 1.00 67.75 82 THR A CA 1
ATOM 629 C C . THR A 1 82 ? 13.756 24.061 14.006 1.00 67.75 82 THR A C 1
ATOM 631 O O . THR A 1 82 ? 13.097 25.065 13.750 1.00 67.75 82 THR A O 1
ATOM 634 N N . GLU A 1 83 ? 13.949 23.641 15.257 1.00 65.12 83 GLU A N 1
ATOM 635 C CA . GLU A 1 83 ? 13.412 24.304 16.459 1.00 65.12 83 GLU A CA 1
ATOM 636 C C . GLU A 1 83 ? 14.352 25.380 17.039 1.00 65.12 83 GLU A C 1
ATOM 638 O O . GLU A 1 83 ? 14.065 25.990 18.069 1.00 65.12 83 GLU A O 1
ATOM 643 N N . GLY A 1 84 ? 15.482 25.635 16.375 1.00 65.69 84 GLY A N 1
ATOM 644 C CA . GLY A 1 84 ? 16.495 26.597 16.796 1.00 65.69 84 GLY A CA 1
ATOM 645 C C . GLY A 1 84 ? 17.900 26.002 16.853 1.00 65.69 84 GLY A C 1
ATOM 646 O O . GLY A 1 84 ? 18.112 24.794 16.762 1.00 65.69 84 GLY A O 1
ATOM 647 N N . THR A 1 85 ? 18.897 26.872 16.999 1.00 79.12 85 THR A N 1
ATOM 648 C CA . THR A 1 85 ? 20.305 26.467 17.077 1.00 79.12 85 THR A CA 1
ATOM 649 C C . THR A 1 85 ? 20.636 25.906 18.455 1.00 79.12 85 THR A C 1
ATOM 651 O O . THR A 1 85 ? 20.415 26.573 19.466 1.00 79.12 85 THR A O 1
ATOM 654 N N . PHE A 1 86 ? 21.247 24.724 18.507 1.00 78.06 86 PHE A N 1
ATOM 655 C CA . PHE A 1 86 ? 21.658 24.087 19.760 1.00 78.06 86 PHE A CA 1
ATOM 656 C C . PHE A 1 86 ? 23.050 23.455 19.649 1.00 78.06 86 PHE A C 1
ATOM 658 O O . PHE A 1 86 ? 23.606 23.309 18.561 1.00 78.06 86 PHE A O 1
ATOM 665 N N . THR A 1 87 ? 23.657 23.142 20.797 1.00 88.06 87 THR A N 1
ATOM 666 C CA . THR A 1 87 ? 25.030 22.619 20.885 1.00 88.06 87 THR A CA 1
ATOM 667 C C . THR A 1 87 ? 25.059 21.293 21.624 1.00 88.06 87 THR A C 1
ATOM 669 O O . THR A 1 87 ? 24.510 21.185 22.715 1.00 88.06 87 THR A O 1
ATOM 672 N N . ILE A 1 88 ? 25.753 20.312 21.051 1.00 84.50 88 ILE A N 1
ATOM 673 C CA . ILE A 1 88 ? 25.918 18.973 21.610 1.00 84.50 88 ILE A CA 1
ATOM 674 C C . ILE A 1 88 ? 27.337 18.809 22.156 1.00 84.50 88 ILE A C 1
ATOM 676 O O . ILE A 1 88 ? 28.313 19.123 21.473 1.00 84.50 88 ILE A O 1
ATOM 680 N N . THR A 1 89 ? 27.441 18.273 23.371 1.00 88.50 89 THR A N 1
ATOM 681 C CA . THR A 1 89 ? 28.686 17.864 24.043 1.00 88.50 89 THR A CA 1
ATOM 682 C C . THR A 1 89 ? 28.658 16.363 24.344 1.00 88.50 89 THR A C 1
ATOM 684 O O . THR A 1 89 ? 27.640 15.696 24.148 1.00 88.50 89 THR A O 1
ATOM 687 N N . ASN A 1 90 ? 29.758 15.805 24.862 1.00 86.31 90 ASN A N 1
ATOM 688 C CA . ASN A 1 90 ? 29.704 14.461 25.444 1.00 86.31 90 ASN A CA 1
ATOM 689 C C . ASN A 1 90 ? 28.680 14.433 26.603 1.00 86.31 90 ASN A C 1
ATOM 691 O O . ASN A 1 90 ? 28.601 15.402 27.360 1.00 86.31 90 ASN A O 1
ATOM 695 N N . ASN A 1 91 ? 27.917 13.344 26.741 1.00 74.81 91 ASN A N 1
ATOM 696 C CA . ASN A 1 91 ? 26.839 13.154 27.733 1.00 74.81 91 ASN A CA 1
ATOM 697 C C . ASN A 1 91 ? 25.594 14.051 27.573 1.00 74.81 91 ASN A C 1
ATOM 699 O O . ASN A 1 91 ? 24.874 14.283 28.544 1.00 74.81 91 ASN A O 1
ATOM 703 N N . HIS A 1 92 ? 25.319 14.550 26.367 1.00 72.88 92 HIS A N 1
ATOM 704 C CA . HIS A 1 92 ? 24.031 15.175 26.059 1.00 72.88 92 HIS A CA 1
ATOM 705 C C . HIS A 1 92 ? 22.865 14.166 26.207 1.00 72.88 92 HIS A C 1
ATOM 707 O O . HIS A 1 92 ? 23.065 12.947 26.200 1.00 72.88 92 HIS A O 1
ATOM 713 N N . SER A 1 93 ? 21.629 14.652 26.344 1.00 65.44 93 SER A N 1
ATOM 714 C CA . SER A 1 93 ? 20.442 13.797 26.220 1.00 65.44 93 SER A CA 1
ATOM 715 C C . SER A 1 93 ? 20.326 13.244 24.794 1.00 65.44 93 SER A C 1
ATOM 717 O O . SER A 1 93 ? 20.781 13.876 23.837 1.00 65.44 93 SER A O 1
ATOM 719 N N . LEU A 1 94 ? 19.725 12.060 24.640 1.00 67.19 94 LEU A N 1
ATOM 720 C CA . LEU A 1 94 ? 19.441 11.495 23.318 1.00 67.19 94 LEU A CA 1
ATOM 721 C C . LEU A 1 94 ? 18.631 12.498 22.493 1.00 67.19 94 LEU A C 1
ATOM 723 O O . LEU A 1 94 ? 17.615 13.010 22.960 1.00 67.19 94 LEU A O 1
ATOM 727 N N . VAL A 1 95 ? 19.110 12.789 21.287 1.00 69.31 95 VAL A N 1
ATOM 728 C CA . VAL A 1 95 ? 18.472 13.745 20.386 1.00 69.31 95 VAL A CA 1
ATOM 729 C C . VAL A 1 95 ? 18.576 13.250 18.951 1.00 69.31 95 VAL A C 1
ATOM 731 O O . VAL A 1 95 ? 19.636 12.818 18.494 1.00 69.31 95 VAL A O 1
ATOM 734 N N . ILE A 1 96 ? 17.448 13.323 18.253 1.00 77.81 96 ILE A N 1
ATOM 735 C CA . ILE A 1 96 ? 17.348 13.203 16.803 1.00 77.81 96 ILE A CA 1
ATOM 736 C C . ILE A 1 96 ? 16.682 14.491 16.346 1.00 77.81 96 ILE A C 1
ATOM 738 O O . ILE A 1 96 ? 15.637 14.858 16.880 1.00 77.81 96 ILE A O 1
ATOM 742 N N . SER A 1 97 ? 17.303 15.214 15.423 1.00 64.00 97 SER A N 1
ATOM 743 C CA . SER A 1 97 ? 16.770 16.501 14.978 1.00 64.00 97 SER A CA 1
ATOM 744 C C . SER A 1 97 ? 17.071 16.742 13.506 1.00 64.00 97 SER A C 1
ATOM 746 O O . SER A 1 97 ? 18.156 16.409 13.020 1.00 64.00 97 SER A O 1
ATOM 748 N N . GLN A 1 98 ? 16.098 17.321 12.808 1.00 71.94 98 GLN A N 1
ATOM 749 C CA . GLN A 1 98 ? 16.274 17.856 11.464 1.00 71.94 98 GLN A CA 1
ATOM 750 C C . GLN A 1 98 ? 17.008 19.201 11.545 1.00 71.94 98 GLN A C 1
ATOM 752 O O . GLN A 1 98 ? 16.794 19.995 12.466 1.00 71.94 98 GLN A O 1
ATOM 757 N N . LEU A 1 99 ? 17.883 19.456 10.579 1.00 76.44 99 LEU A N 1
ATOM 758 C CA . LEU A 1 99 ? 18.706 20.655 10.509 1.00 76.44 99 LEU A CA 1
ATOM 759 C C . LEU A 1 99 ? 18.200 21.585 9.406 1.00 76.4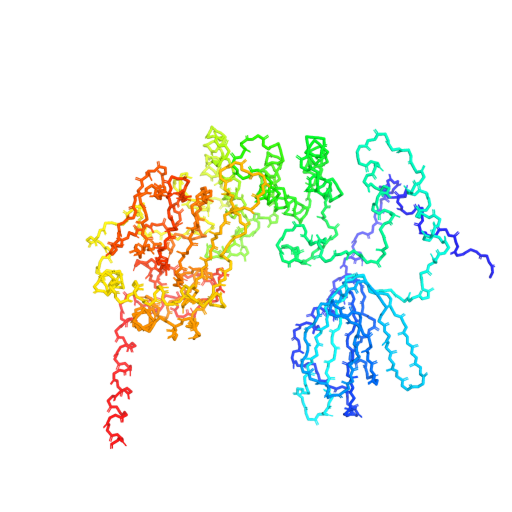4 99 LEU A C 1
ATOM 761 O O . LEU A 1 99 ? 18.008 21.173 8.271 1.00 76.44 99 LEU A O 1
ATOM 765 N N . SER A 1 100 ? 18.036 22.860 9.738 1.00 76.31 100 SER A N 1
ATOM 766 C CA . SER A 1 100 ? 17.756 23.927 8.778 1.00 76.31 100 SER A CA 1
ATOM 767 C C . SER A 1 100 ? 19.023 24.332 8.010 1.00 76.31 100 SER A C 1
ATOM 769 O O . SER A 1 100 ? 20.134 24.150 8.522 1.00 76.31 100 SER A O 1
ATOM 771 N N . PRO A 1 101 ? 18.895 24.974 6.831 1.00 82.19 101 PRO A N 1
ATOM 772 C CA . PRO A 1 101 ? 20.033 25.589 6.162 1.00 82.19 101 PRO A CA 1
ATOM 773 C C . PRO A 1 101 ? 20.757 26.566 7.098 1.00 82.19 101 PRO A C 1
ATOM 775 O O . PRO A 1 101 ? 20.146 27.488 7.643 1.00 82.19 101 PRO A O 1
ATOM 778 N N . GLY A 1 102 ? 22.062 26.391 7.292 1.00 82.38 102 GLY A N 1
ATOM 779 C CA . GLY A 1 102 ? 22.790 27.185 8.276 1.00 82.38 102 GLY A CA 1
ATOM 780 C C . GLY A 1 102 ? 24.241 26.771 8.466 1.00 82.38 102 GLY A C 1
ATOM 781 O O . GLY A 1 102 ? 24.797 25.996 7.693 1.00 82.38 102 GLY A O 1
ATOM 782 N N . VAL A 1 103 ? 24.878 27.328 9.495 1.00 90.44 103 VAL A N 1
ATOM 783 C CA . VAL A 1 103 ? 26.283 27.047 9.808 1.00 90.44 103 VAL A CA 1
ATOM 784 C C . VAL A 1 103 ? 26.367 26.044 10.950 1.00 90.44 103 VAL A C 1
ATOM 786 O O . VAL A 1 103 ? 25.808 26.265 12.022 1.00 90.44 103 VAL A O 1
ATOM 789 N N . ILE A 1 104 ? 27.097 24.959 10.713 1.00 93.50 104 ILE A N 1
ATOM 790 C CA . ILE A 1 104 ? 27.558 24.017 11.725 1.00 93.50 104 ILE A CA 1
ATOM 791 C C . ILE A 1 104 ? 28.935 24.464 12.192 1.00 93.50 104 ILE A C 1
ATOM 793 O O . ILE A 1 104 ? 29.839 24.639 11.375 1.00 93.50 104 ILE A O 1
ATOM 797 N N . THR A 1 105 ? 29.116 24.573 13.503 1.00 93.88 105 THR A N 1
ATOM 798 C CA . THR A 1 105 ? 30.414 24.899 14.101 1.00 93.88 105 THR A CA 1
ATOM 799 C C . THR A 1 105 ? 30.902 23.717 14.924 1.00 93.88 105 THR A C 1
ATOM 801 O O . THR A 1 105 ? 30.292 23.343 15.925 1.00 93.88 105 THR A O 1
ATOM 804 N N . VAL A 1 106 ? 32.027 23.132 14.514 1.00 95.06 106 VAL A N 1
ATOM 805 C CA . VAL A 1 106 ? 32.694 22.028 15.217 1.00 95.06 106 VAL A CA 1
ATOM 806 C C . VAL A 1 106 ? 33.856 22.591 16.032 1.00 95.06 106 VAL A C 1
ATOM 808 O O . VAL A 1 106 ? 34.734 23.235 15.457 1.00 95.06 106 VAL A O 1
ATOM 811 N N . ARG A 1 107 ? 33.886 22.344 17.348 1.00 93.25 107 ARG A N 1
ATOM 812 C CA . ARG A 1 107 ? 34.940 22.817 18.266 1.00 93.25 107 ARG A CA 1
ATOM 813 C C . ARG A 1 107 ? 35.778 21.671 18.826 1.00 93.25 107 ARG A C 1
ATOM 815 O O . ARG A 1 107 ? 35.235 20.660 19.274 1.00 93.25 107 ARG A O 1
ATOM 822 N N . ASP A 1 108 ? 37.091 21.868 18.842 1.00 91.19 108 ASP A N 1
ATOM 823 C CA . ASP A 1 108 ? 38.085 20.952 19.409 1.00 91.19 108 ASP A CA 1
ATOM 824 C C . ASP A 1 108 ? 39.220 21.789 20.028 1.00 91.19 108 ASP A C 1
ATOM 826 O O . ASP A 1 108 ? 40.030 22.396 19.323 1.00 91.19 108 ASP A O 1
ATOM 830 N N . GLY A 1 109 ? 39.222 21.914 21.356 1.00 88.50 109 GLY A N 1
ATOM 831 C CA . GLY A 1 109 ? 40.092 22.823 22.093 1.00 88.50 109 GLY A CA 1
ATOM 832 C C . GLY A 1 109 ? 39.806 24.296 21.782 1.00 88.50 109 GLY A C 1
ATOM 833 O O . GLY A 1 109 ? 38.673 24.770 21.859 1.00 88.50 109 GLY A O 1
ATOM 834 N N . THR A 1 110 ? 40.858 25.045 21.444 1.00 84.69 110 THR A N 1
ATOM 835 C CA . THR A 1 110 ? 40.757 26.461 21.047 1.00 84.69 110 THR A CA 1
ATOM 836 C C . THR A 1 110 ? 40.417 26.649 19.567 1.00 84.69 110 THR A C 1
ATOM 838 O O . THR A 1 110 ? 40.164 27.775 19.140 1.00 84.69 110 THR A O 1
ATOM 841 N N . GLU A 1 111 ? 40.432 25.577 18.771 1.00 87.75 111 GLU A N 1
ATOM 842 C CA . GLU A 1 111 ? 40.139 25.622 17.341 1.00 87.75 111 GLU A CA 1
ATOM 843 C C . GLU A 1 111 ? 38.654 25.355 17.063 1.00 87.75 111 GLU A C 1
ATOM 845 O O . GLU A 1 111 ? 37.993 24.558 17.736 1.00 87.75 111 GLU A O 1
ATOM 850 N N . HIS A 1 112 ? 38.126 26.011 16.029 1.00 91.75 112 HIS A N 1
ATOM 851 C CA . HIS A 1 112 ? 36.798 25.728 15.496 1.00 91.75 112 HIS A CA 1
ATOM 852 C C . HIS A 1 112 ? 36.823 25.687 13.969 1.00 91.75 112 HIS A C 1
ATOM 854 O O . HIS A 1 112 ? 37.670 26.319 13.337 1.00 91.75 112 HIS A O 1
ATOM 860 N N . LYS A 1 113 ? 35.898 24.922 13.385 1.00 92.69 113 LYS A N 1
ATOM 861 C CA . LYS A 1 113 ? 35.680 24.847 11.937 1.00 92.69 113 LYS A CA 1
ATOM 862 C C . LYS A 1 113 ? 34.203 25.033 11.630 1.00 92.69 113 LYS A C 1
ATOM 864 O O . LYS A 1 113 ? 33.370 24.362 12.242 1.00 92.69 113 LYS A O 1
ATOM 869 N N . ASP A 1 114 ? 33.920 25.909 10.674 1.00 93.50 114 ASP A N 1
ATOM 870 C CA . ASP A 1 114 ? 32.568 26.230 10.237 1.00 93.50 114 ASP A CA 1
ATOM 871 C C . ASP A 1 114 ? 32.256 25.548 8.902 1.00 93.50 114 ASP A C 1
ATOM 873 O O . ASP A 1 114 ? 33.004 25.649 7.928 1.00 93.50 114 ASP A O 1
ATOM 877 N N . PHE A 1 115 ? 31.096 24.910 8.838 1.00 91.12 115 PHE A N 1
ATOM 878 C CA . PHE A 1 115 ? 30.570 24.286 7.632 1.00 91.12 115 PHE A CA 1
ATOM 879 C C . PHE A 1 115 ? 29.186 24.842 7.356 1.00 91.12 115 PHE A C 1
ATOM 881 O O . PHE A 1 115 ? 28.380 24.972 8.272 1.00 91.12 115 PHE A O 1
ATOM 888 N N . PHE A 1 116 ? 28.887 25.162 6.105 1.00 88.31 116 PHE A N 1
ATOM 889 C CA . PHE A 1 116 ? 27.513 25.406 5.703 1.00 88.31 116 PHE A CA 1
ATOM 890 C C . PHE A 1 116 ? 26.843 24.067 5.399 1.00 88.31 116 PHE A C 1
ATOM 892 O O . PHE A 1 116 ? 27.374 23.275 4.617 1.00 88.31 116 PHE A O 1
ATOM 899 N N . ILE A 1 117 ? 25.687 23.836 6.014 1.00 84.56 117 ILE A N 1
ATOM 900 C CA . ILE A 1 117 ? 24.787 22.736 5.690 1.00 84.56 117 ILE A CA 1
ATOM 901 C C . ILE A 1 117 ? 23.564 23.300 4.973 1.00 84.56 117 ILE A C 1
ATOM 903 O O . ILE A 1 117 ? 23.007 24.315 5.392 1.00 84.56 117 ILE A O 1
ATOM 907 N N . SER A 1 118 ? 23.166 22.662 3.875 1.00 77.44 118 SER A N 1
ATOM 908 C CA . SER A 1 118 ? 21.941 23.036 3.156 1.00 77.44 118 SER A CA 1
ATOM 909 C C . SER A 1 118 ? 20.682 22.450 3.791 1.00 77.44 118 SER A C 1
ATOM 911 O O . SER A 1 118 ? 19.663 23.124 3.811 1.00 77.44 118 SER A O 1
ATOM 913 N N . ASP A 1 119 ? 20.766 21.218 4.288 1.00 74.38 119 ASP A N 1
ATOM 914 C CA . ASP A 1 119 ? 19.706 20.450 4.949 1.00 74.38 119 ASP A CA 1
ATOM 915 C C . ASP A 1 119 ? 20.338 19.163 5.519 1.00 74.38 119 ASP A C 1
ATOM 917 O O . ASP A 1 119 ? 21.417 18.753 5.062 1.00 74.38 119 ASP A O 1
ATOM 921 N N . GLY A 1 120 ? 19.698 18.504 6.483 1.00 79.44 120 GLY A N 1
ATOM 922 C CA . GLY A 1 120 ? 20.153 17.212 6.989 1.00 79.44 120 GLY A CA 1
ATOM 923 C C . GLY A 1 120 ? 19.561 16.794 8.328 1.00 79.44 120 GLY A C 1
ATOM 924 O O . GLY A 1 120 ? 18.627 17.395 8.845 1.00 79.44 120 GLY A O 1
ATOM 925 N N . PHE A 1 121 ? 20.155 15.758 8.913 1.00 82.88 121 PHE A N 1
ATOM 926 C CA . PHE A 1 121 ? 19.780 15.245 10.229 1.00 82.88 121 PHE A CA 1
ATOM 927 C C . PHE A 1 121 ? 21.001 15.096 11.122 1.00 82.88 121 PHE A C 1
ATOM 929 O O . PHE A 1 121 ? 22.110 14.816 10.652 1.00 82.88 121 PHE A O 1
ATOM 936 N N . ILE A 1 122 ? 20.766 15.238 12.422 1.00 82.75 122 ILE A N 1
ATOM 937 C CA . ILE A 1 122 ? 21.712 14.862 13.461 1.00 82.75 122 ILE A CA 1
ATOM 938 C C . ILE A 1 122 ? 21.132 13.753 14.335 1.00 82.75 122 ILE A C 1
ATOM 940 O O . ILE A 1 122 ? 19.979 13.822 14.760 1.00 82.75 122 ILE A O 1
ATOM 944 N N . PHE A 1 123 ? 21.964 12.759 14.630 1.00 77.44 123 PHE A N 1
ATOM 945 C CA . PHE A 1 123 ? 21.687 11.687 15.576 1.00 77.44 123 PHE A CA 1
ATOM 946 C C . PHE A 1 123 ? 22.707 11.746 16.704 1.00 77.44 123 PHE A C 1
ATOM 948 O O . PHE A 1 123 ? 23.912 11.814 16.456 1.00 77.44 123 PHE A O 1
ATOM 955 N N . PHE A 1 124 ? 22.235 11.699 17.943 1.00 81.00 124 PHE A N 1
ATOM 956 C CA . PHE A 1 124 ? 23.090 11.577 19.113 1.00 81.00 124 PHE A CA 1
ATOM 957 C C . PHE A 1 124 ? 22.810 10.273 19.849 1.00 81.00 124 PHE A C 1
ATOM 959 O O . PHE A 1 124 ? 21.686 10.029 20.284 1.00 81.00 124 PHE A O 1
ATOM 966 N N . ASN A 1 125 ? 23.859 9.477 20.043 1.00 77.19 125 ASN A N 1
ATOM 967 C CA . ASN A 1 125 ? 23.801 8.187 20.712 1.00 77.19 125 ASN A CA 1
ATOM 968 C C . ASN A 1 125 ? 24.685 8.177 21.965 1.00 77.19 125 ASN A C 1
ATOM 970 O O . ASN A 1 125 ? 25.811 8.686 21.968 1.00 77.19 125 ASN A O 1
ATOM 974 N N . GLN A 1 126 ? 24.174 7.540 23.017 1.00 82.56 126 GLN A N 1
ATOM 975 C CA . GLN A 1 126 ? 24.913 7.252 24.247 1.00 82.56 126 GLN A CA 1
ATOM 976 C C . GLN A 1 126 ? 26.066 6.257 23.982 1.00 82.56 126 GLN A C 1
ATOM 978 O O . GLN A 1 126 ? 26.085 5.599 22.935 1.00 82.56 126 GLN A O 1
ATOM 983 N N . PRO A 1 127 ? 27.044 6.132 24.899 1.00 79.44 127 PRO A N 1
ATOM 984 C CA . PRO A 1 127 ? 28.164 5.215 24.726 1.00 79.44 127 PRO A CA 1
ATOM 985 C C . PRO A 1 127 ? 27.677 3.769 24.575 1.00 79.44 127 PRO A C 1
ATOM 987 O O . PRO A 1 127 ? 26.971 3.248 25.433 1.00 79.44 127 PRO A O 1
ATOM 990 N N . ALA A 1 128 ? 28.073 3.115 23.483 1.00 66.56 128 ALA A N 1
ATOM 991 C CA . ALA A 1 128 ? 27.755 1.708 23.214 1.00 66.56 128 ALA A CA 1
ATOM 992 C C . ALA A 1 128 ? 28.819 0.735 23.767 1.00 66.56 128 ALA A C 1
ATOM 994 O O . ALA A 1 128 ? 28.696 -0.479 23.629 1.00 66.56 128 ALA A O 1
ATOM 995 N N . ASP A 1 129 ? 29.893 1.266 24.358 1.00 75.56 129 ASP A N 1
ATOM 996 C CA . ASP A 1 129 ? 31.003 0.520 24.943 1.00 75.56 129 ASP A CA 1
ATOM 997 C C . ASP A 1 129 ? 31.480 1.183 26.252 1.00 75.56 129 ASP A C 1
ATOM 999 O O . ASP A 1 129 ? 31.034 2.267 26.633 1.00 75.56 129 ASP A O 1
ATOM 1003 N N . GLY A 1 130 ? 32.415 0.539 26.957 1.00 75.69 130 GLY A N 1
ATOM 1004 C CA . GLY A 1 130 ? 32.960 1.041 28.225 1.00 75.69 130 GLY A CA 1
ATOM 1005 C C . GLY A 1 130 ? 33.854 2.287 28.119 1.00 75.69 130 GLY A C 1
ATOM 1006 O O . GLY A 1 130 ? 34.517 2.623 29.095 1.00 75.69 130 GLY A O 1
ATOM 1007 N N . SER A 1 131 ? 33.932 2.957 26.960 1.00 83.00 131 SER A N 1
ATOM 1008 C CA . SER A 1 131 ? 34.799 4.132 26.764 1.00 83.00 131 SER A CA 1
ATOM 1009 C C . SER A 1 131 ? 34.225 5.436 27.328 1.00 83.00 131 SER A C 1
ATOM 1011 O O . SER A 1 131 ? 34.965 6.410 27.481 1.00 83.00 131 SER A O 1
ATOM 1013 N N . GLY A 1 132 ? 32.914 5.486 27.587 1.00 82.50 132 GLY A N 1
ATOM 1014 C CA . GLY A 1 132 ? 32.217 6.716 27.980 1.00 82.50 132 GLY A CA 1
ATOM 1015 C C . GLY A 1 132 ? 32.129 7.773 26.866 1.00 82.50 132 GLY A C 1
ATOM 1016 O O . GLY A 1 132 ? 31.814 8.934 27.136 1.00 82.50 132 GLY A O 1
ATOM 1017 N N . CYS A 1 133 ? 32.428 7.402 25.616 1.00 85.25 133 CYS A N 1
ATOM 1018 C CA . CYS A 1 133 ? 32.326 8.289 24.461 1.00 85.25 133 CYS A CA 1
ATOM 1019 C C . CYS A 1 133 ? 30.931 8.226 23.823 1.00 85.25 133 CYS A C 1
ATOM 1021 O O . CYS A 1 133 ? 30.532 7.186 23.296 1.00 85.25 133 CYS A O 1
ATOM 1023 N N . CYS A 1 134 ? 30.211 9.347 23.817 1.00 83.69 134 CYS A N 1
ATOM 1024 C CA . CYS A 1 134 ? 28.974 9.494 23.049 1.00 83.69 134 CYS A CA 1
ATOM 1025 C C . CYS A 1 134 ? 29.280 9.723 21.562 1.00 83.69 134 CYS A C 1
ATOM 1027 O O . CYS A 1 134 ? 30.378 10.156 21.196 1.00 83.69 134 CYS A O 1
ATOM 1029 N N . ARG A 1 135 ? 28.299 9.469 20.692 1.00 87.44 135 ARG A N 1
ATOM 1030 C CA . ARG A 1 135 ? 28.437 9.639 19.238 1.00 87.44 135 ARG A CA 1
ATOM 1031 C C . ARG A 1 135 ? 27.457 10.676 18.722 1.00 87.4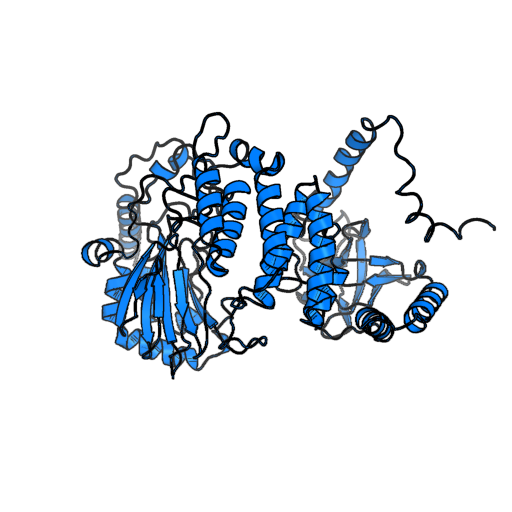4 135 ARG A C 1
ATOM 1033 O O . ARG A 1 135 ? 26.273 10.587 19.021 1.00 87.44 135 ARG A O 1
ATOM 1040 N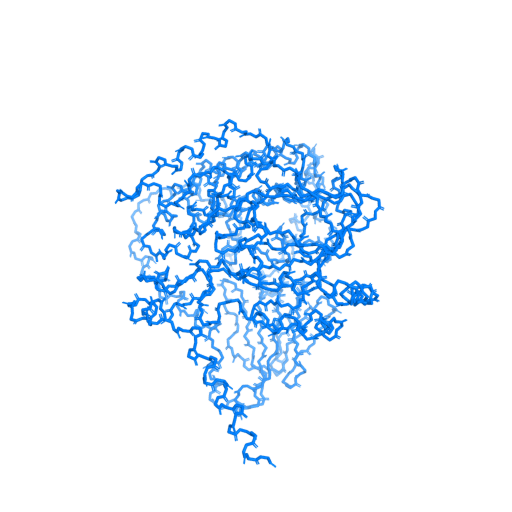 N . ALA A 1 136 ? 27.959 11.618 17.932 1.00 85.31 136 ALA A N 1
ATOM 1041 C CA . ALA A 1 136 ? 27.148 12.525 17.131 1.00 85.31 136 ALA A CA 1
ATOM 1042 C C . ALA A 1 136 ? 27.359 12.198 15.651 1.00 85.31 136 ALA A C 1
ATOM 1044 O O . ALA A 1 136 ? 28.495 12.141 15.176 1.00 85.31 136 ALA A O 1
ATOM 1045 N N . GLU A 1 137 ? 26.270 11.988 14.926 1.00 88.06 137 GLU A N 1
ATOM 1046 C CA . GLU A 1 137 ? 26.285 11.650 13.508 1.00 88.06 137 GLU A CA 1
ATOM 1047 C C . GLU A 1 137 ? 25.473 12.686 12.742 1.00 88.06 137 GLU A C 1
ATOM 1049 O O . GLU A 1 137 ? 24.274 12.825 12.964 1.00 88.06 137 GLU A O 1
ATOM 1054 N N . ILE A 1 138 ? 26.139 13.437 11.866 1.00 86.69 138 ILE A N 1
ATOM 1055 C CA . ILE A 1 138 ? 25.526 14.473 11.036 1.00 86.69 138 ILE A CA 1
ATOM 1056 C C . ILE A 1 138 ? 25.564 14.014 9.584 1.00 86.69 138 ILE A C 1
ATOM 1058 O O . ILE A 1 138 ? 26.636 13.862 8.993 1.00 86.69 138 ILE A O 1
ATOM 1062 N N . SER A 1 139 ? 24.382 13.839 9.005 1.00 85.75 139 SER A N 1
ATOM 1063 C CA . SER A 1 139 ? 24.212 13.519 7.592 1.00 85.75 139 SER A CA 1
ATOM 1064 C C . SER A 1 139 ? 23.582 14.713 6.891 1.00 85.75 139 SER A C 1
ATOM 1066 O O . SER A 1 139 ? 22.396 14.982 7.082 1.00 85.75 139 SER A O 1
ATOM 1068 N N . GLY A 1 140 ? 24.380 15.434 6.102 1.00 73.12 140 GLY A N 1
ATOM 1069 C CA . GLY A 1 140 ? 23.932 16.609 5.353 1.00 73.12 140 GLY A CA 1
ATOM 1070 C C . GLY A 1 140 ? 23.766 16.332 3.862 1.00 73.12 140 GLY A C 1
ATOM 1071 O O . GLY A 1 140 ? 24.521 15.551 3.285 1.00 73.12 140 GLY A O 1
ATOM 1072 N N . VAL A 1 141 ? 22.802 16.997 3.222 1.00 70.44 141 VAL A N 1
ATOM 1073 C CA . VAL A 1 141 ? 22.576 16.900 1.767 1.00 70.44 141 VAL A CA 1
ATOM 1074 C C . VAL A 1 141 ? 23.747 17.517 0.998 1.00 70.44 141 VAL A C 1
ATOM 1076 O O . VAL A 1 141 ? 24.366 16.862 0.162 1.00 70.44 141 VAL A O 1
ATOM 1079 N N . GLU A 1 142 ? 24.099 18.756 1.340 1.00 75.06 142 GLU A N 1
ATOM 1080 C CA . GLU A 1 142 ? 25.350 19.408 0.945 1.00 75.06 142 GLU A CA 1
ATOM 1081 C C . GLU A 1 142 ? 26.007 19.964 2.203 1.00 75.06 142 GLU A C 1
ATOM 1083 O O . GLU A 1 142 ? 25.355 20.650 2.995 1.00 75.06 142 GLU A O 1
ATOM 1088 N N . LEU A 1 143 ? 27.294 19.673 2.359 1.00 79.75 143 LEU A N 1
ATOM 1089 C CA . LEU A 1 143 ? 28.141 20.171 3.432 1.00 79.75 143 LEU A CA 1
ATOM 1090 C C . LEU A 1 143 ? 29.386 20.754 2.792 1.00 79.75 143 LEU A C 1
ATOM 1092 O O . LEU A 1 143 ? 30.104 20.048 2.091 1.00 79.75 143 LEU A O 1
ATOM 1096 N N . VAL A 1 144 ? 29.625 22.040 3.016 1.00 84.44 144 VAL A N 1
ATOM 1097 C CA . VAL A 1 144 ? 30.761 22.744 2.416 1.00 84.44 144 VAL A CA 1
ATOM 1098 C C . VAL A 1 144 ? 31.489 23.562 3.476 1.00 84.44 144 VAL A C 1
ATOM 1100 O O . VAL A 1 144 ? 30.830 24.207 4.297 1.00 84.44 144 VAL A O 1
ATOM 1103 N N . PRO A 1 145 ? 32.834 23.570 3.489 1.00 86.94 145 PRO A N 1
ATOM 1104 C CA . PRO A 1 145 ? 33.586 24.497 4.324 1.00 86.94 145 PRO A CA 1
ATOM 1105 C C . PRO A 1 145 ? 33.145 25.925 4.020 1.00 86.94 145 PRO A C 1
ATOM 1107 O O . PRO A 1 145 ? 33.041 26.314 2.853 1.00 86.94 145 PRO A O 1
ATOM 1110 N N . LYS A 1 146 ? 32.876 26.714 5.058 1.00 84.88 146 LYS A N 1
ATOM 1111 C CA . LYS A 1 146 ? 32.388 28.088 4.894 1.00 84.88 146 LYS A CA 1
ATOM 1112 C C . LYS A 1 146 ? 33.356 28.949 4.080 1.00 84.88 146 LYS A C 1
ATOM 1114 O O . LYS A 1 146 ? 32.931 29.843 3.358 1.00 84.88 146 LYS A O 1
ATOM 1119 N N . GLU A 1 147 ? 34.648 28.653 4.153 1.00 82.56 147 GLU A N 1
ATOM 1120 C CA . GLU A 1 147 ? 35.717 29.349 3.435 1.00 82.56 147 GLU A CA 1
ATOM 1121 C C . GLU A 1 147 ? 35.710 29.059 1.927 1.00 82.56 147 GLU A C 1
ATOM 1123 O O . GLU A 1 147 ? 36.296 29.816 1.156 1.00 82.56 147 GLU A O 1
ATOM 1128 N N . ALA A 1 148 ? 35.052 27.979 1.495 1.00 77.81 148 ALA A N 1
ATOM 1129 C CA . ALA A 1 148 ? 34.891 27.639 0.083 1.00 77.81 148 ALA A CA 1
ATOM 1130 C C . ALA A 1 148 ? 33.736 28.407 -0.589 1.00 77.81 148 ALA A C 1
ATOM 1132 O O . ALA A 1 148 ? 33.567 28.313 -1.806 1.00 77.81 148 ALA A O 1
ATOM 1133 N N . LEU A 1 149 ? 32.938 29.159 0.179 1.00 76.56 149 LEU A N 1
ATOM 1134 C CA . LEU A 1 149 ? 31.816 29.941 -0.330 1.00 76.56 149 LEU A CA 1
ATOM 1135 C C . LEU A 1 149 ? 32.258 31.353 -0.735 1.00 76.56 149 LEU A C 1
ATOM 1137 O O . LEU A 1 149 ? 32.683 32.155 0.095 1.00 76.56 149 LEU A O 1
ATOM 1141 N N . ASP A 1 150 ? 32.092 31.679 -2.019 1.00 78.31 150 ASP A N 1
ATOM 1142 C CA . ASP A 1 150 ? 32.332 33.021 -2.554 1.00 78.31 150 ASP A CA 1
ATOM 1143 C C . ASP A 1 150 ? 31.064 33.878 -2.436 1.00 78.31 150 ASP A C 1
ATOM 1145 O O . ASP A 1 150 ? 30.123 33.785 -3.234 1.00 78.31 150 ASP A O 1
ATOM 1149 N N . LYS A 1 151 ? 31.049 34.725 -1.406 1.00 72.06 151 LYS A N 1
ATOM 1150 C CA . LYS A 1 151 ? 29.942 35.639 -1.115 1.00 72.06 151 LYS A CA 1
ATOM 1151 C C . LYS A 1 151 ? 29.700 36.645 -2.244 1.00 72.06 151 LYS A C 1
ATOM 1153 O O . LYS A 1 151 ? 28.542 36.958 -2.536 1.00 72.06 151 LYS A O 1
ATOM 1158 N N . ASP A 1 152 ? 30.757 37.145 -2.877 1.00 73.88 152 ASP A N 1
ATOM 1159 C CA . ASP A 1 152 ? 30.649 38.184 -3.902 1.00 73.88 152 ASP A CA 1
ATOM 1160 C C . ASP A 1 152 ? 30.057 37.592 -5.182 1.00 73.88 152 ASP A C 1
ATOM 1162 O O . ASP A 1 152 ? 29.127 38.155 -5.766 1.00 73.88 152 ASP A O 1
ATOM 1166 N N . ARG A 1 153 ? 30.498 36.385 -5.559 1.00 72.56 153 ARG A N 1
ATOM 1167 C CA . ARG A 1 153 ? 29.932 35.664 -6.703 1.00 72.56 153 ARG A CA 1
ATOM 1168 C C . ARG A 1 153 ? 28.478 35.255 -6.477 1.00 72.56 153 ARG A C 1
ATOM 1170 O O . ARG A 1 153 ? 27.670 35.388 -7.396 1.00 72.56 153 ARG A O 1
ATOM 1177 N N . ALA A 1 154 ? 28.133 34.786 -5.276 1.00 64.25 154 ALA A N 1
ATOM 1178 C CA . ALA A 1 154 ? 26.750 34.460 -4.925 1.00 64.25 154 ALA A CA 1
ATOM 1179 C C . ALA A 1 154 ? 25.838 35.695 -5.021 1.00 64.25 154 ALA A C 1
ATOM 1181 O O . ALA A 1 154 ? 24.747 35.617 -5.582 1.00 64.25 154 ALA A O 1
ATOM 1182 N N . THR A 1 155 ? 26.316 36.852 -4.555 1.00 70.50 155 THR A N 1
ATOM 1183 C CA . THR A 1 155 ? 25.590 38.131 -4.635 1.00 70.50 155 THR A CA 1
ATOM 1184 C C . THR A 1 155 ? 25.400 38.586 -6.085 1.00 70.50 155 THR A C 1
ATOM 1186 O O . THR A 1 155 ? 24.320 39.047 -6.455 1.00 70.50 155 THR A O 1
ATOM 1189 N N . GLN A 1 156 ? 26.418 38.412 -6.932 1.00 74.44 156 GLN A N 1
ATOM 1190 C CA . GLN A 1 156 ? 26.335 38.739 -8.356 1.00 74.44 156 GLN A CA 1
ATOM 1191 C C . GLN A 1 156 ? 25.295 37.872 -9.083 1.00 74.44 156 GLN A C 1
ATOM 1193 O O . GLN A 1 156 ? 24.438 38.406 -9.783 1.00 74.44 156 GLN A O 1
ATOM 1198 N N . LEU A 1 157 ? 25.324 36.552 -8.874 1.00 68.81 157 LEU A N 1
ATOM 1199 C CA . LEU A 1 157 ? 24.348 35.622 -9.454 1.00 68.81 157 LEU A CA 1
ATOM 1200 C C . LEU A 1 157 ? 22.921 35.918 -8.980 1.00 68.81 157 LEU A C 1
ATOM 1202 O O . LEU A 1 157 ? 21.981 35.856 -9.769 1.00 68.81 157 LEU A O 1
ATOM 1206 N N . LEU A 1 158 ? 22.756 36.285 -7.707 1.00 66.94 158 LEU A N 1
ATOM 1207 C CA . LEU A 1 158 ? 21.463 36.696 -7.166 1.00 66.94 158 LEU A CA 1
ATOM 1208 C C . LEU A 1 158 ? 20.926 37.941 -7.885 1.00 66.94 158 LEU A C 1
ATOM 1210 O O . LEU A 1 158 ? 19.759 37.982 -8.266 1.00 66.94 158 LEU A O 1
ATOM 1214 N N . SER A 1 159 ? 21.791 38.929 -8.123 1.00 71.31 159 SER A N 1
ATOM 1215 C CA . SER A 1 159 ? 21.440 40.150 -8.853 1.00 71.31 159 SER A CA 1
ATOM 1216 C C . SER A 1 159 ? 21.083 39.870 -10.320 1.00 71.31 159 SER A C 1
ATOM 1218 O O . SER A 1 159 ? 20.110 40.426 -10.830 1.00 71.31 159 SER A O 1
ATOM 1220 N N . GLU A 1 160 ? 21.806 38.964 -10.986 1.00 74.06 160 GLU A N 1
ATOM 1221 C CA . GLU A 1 160 ? 21.495 38.498 -12.347 1.00 74.06 160 GLU A CA 1
ATOM 1222 C C . GLU A 1 160 ? 20.110 37.821 -12.406 1.00 74.06 160 GLU A C 1
ATOM 1224 O O . GLU A 1 160 ? 19.299 38.140 -13.274 1.00 74.06 160 GLU A O 1
ATOM 1229 N N . VAL A 1 161 ? 19.790 36.949 -11.443 1.00 67.81 161 VAL A N 1
ATOM 1230 C CA . VAL A 1 161 ? 18.477 36.280 -11.350 1.00 67.81 161 VAL A CA 1
ATOM 1231 C C . VAL A 1 161 ? 17.343 37.271 -11.065 1.00 67.81 161 VAL A C 1
ATOM 1233 O O . VAL A 1 161 ? 16.256 37.144 -11.624 1.00 67.81 161 VAL A O 1
ATOM 1236 N N . GLN A 1 162 ? 17.584 38.282 -10.228 1.00 66.38 162 GLN A N 1
ATOM 1237 C CA . GLN A 1 162 ? 16.585 39.303 -9.895 1.00 66.38 162 GLN A CA 1
ATOM 1238 C C . GLN A 1 162 ? 16.304 40.282 -11.050 1.00 66.38 162 GLN A C 1
ATOM 1240 O O . GLN A 1 162 ? 15.187 40.805 -11.142 1.00 66.38 162 GLN A O 1
ATOM 1245 N N . SER A 1 163 ? 17.301 40.534 -11.907 1.00 70.50 163 SER A N 1
ATOM 1246 C CA . SER A 1 163 ? 17.250 41.509 -13.010 1.00 70.50 163 SER A CA 1
ATOM 1247 C C . SER A 1 163 ? 16.874 40.921 -14.375 1.00 70.50 163 SER A C 1
ATOM 1249 O O . SER A 1 163 ? 16.639 41.684 -15.313 1.00 70.50 163 SER A O 1
ATOM 1251 N N . ALA A 1 164 ? 16.775 39.594 -14.495 1.00 73.75 164 ALA A N 1
ATOM 1252 C CA . ALA A 1 164 ? 16.336 38.924 -15.717 1.00 73.75 164 ALA A CA 1
ATOM 1253 C C . ALA A 1 164 ? 14.909 39.343 -16.141 1.00 73.75 164 ALA A C 1
ATOM 1255 O O . ALA A 1 164 ? 14.051 39.631 -15.300 1.00 73.75 164 ALA A O 1
ATOM 1256 N N . ALA A 1 165 ? 14.659 39.386 -17.457 1.00 67.12 165 ALA A N 1
ATOM 1257 C CA . ALA A 1 165 ? 13.363 39.755 -18.031 1.00 67.12 165 ALA A CA 1
ATOM 1258 C C . ALA A 1 165 ? 12.260 38.779 -17.586 1.00 67.12 165 ALA A C 1
ATOM 1260 O O . ALA A 1 165 ? 12.458 37.569 -17.606 1.00 67.12 165 ALA A O 1
ATOM 1261 N N . LYS A 1 166 ? 11.104 39.316 -17.174 1.00 73.56 166 LYS A N 1
ATOM 1262 C CA . LYS A 1 166 ? 10.015 38.563 -16.526 1.00 73.56 166 LYS A CA 1
ATOM 1263 C C . LYS A 1 166 ? 8.831 38.333 -17.465 1.00 73.56 166 LYS A C 1
ATOM 1265 O O . LYS A 1 166 ? 7.711 38.754 -17.167 1.00 73.56 166 LYS A O 1
ATOM 1270 N N . GLU A 1 167 ? 9.107 37.766 -18.635 1.00 69.75 167 GLU A N 1
ATOM 1271 C CA . GLU A 1 167 ? 8.132 37.642 -19.726 1.00 69.75 167 GLU A CA 1
ATOM 1272 C C . GLU A 1 167 ? 7.113 36.526 -19.474 1.00 69.75 167 GLU A C 1
ATOM 1274 O O . GLU A 1 167 ? 5.940 36.665 -19.825 1.00 69.75 167 GLU A O 1
ATOM 1279 N N . THR A 1 168 ? 7.530 35.453 -18.804 1.00 64.00 168 THR A N 1
ATOM 1280 C CA . THR A 1 168 ? 6.659 34.346 -18.396 1.00 64.00 168 THR A CA 1
ATOM 1281 C C . THR A 1 168 ? 6.379 34.367 -16.890 1.00 64.00 168 THR A C 1
ATOM 1283 O O . THR A 1 168 ? 7.117 34.969 -16.108 1.00 64.00 168 THR A O 1
ATOM 1286 N N . GLU A 1 169 ? 5.320 33.680 -16.446 1.00 49.38 169 GLU A N 1
ATOM 1287 C CA . GLU A 1 169 ? 5.088 33.455 -15.007 1.00 49.38 169 GLU A CA 1
ATOM 1288 C C . GLU A 1 169 ? 6.261 32.706 -14.349 1.00 49.38 169 GLU A C 1
ATOM 1290 O O . GLU A 1 169 ? 6.599 32.973 -13.197 1.00 49.38 169 GLU A O 1
ATOM 1295 N N . TRP A 1 170 ? 6.965 31.852 -15.100 1.00 51.12 170 TRP A N 1
ATOM 1296 C CA . TRP A 1 170 ? 8.187 31.190 -14.639 1.00 51.12 170 TRP A CA 1
ATOM 1297 C C . TRP A 1 170 ? 9.320 32.179 -14.347 1.00 51.12 170 TRP A C 1
ATOM 1299 O O . TRP A 1 170 ? 9.971 32.089 -13.306 1.00 51.12 170 TRP A O 1
ATOM 1309 N N . ASP A 1 171 ? 9.516 33.178 -15.205 1.00 62.69 171 ASP A N 1
ATOM 1310 C CA . ASP A 1 171 ? 10.544 34.200 -14.991 1.00 62.69 171 ASP A CA 1
ATOM 1311 C C . ASP A 1 171 ? 10.231 35.083 -13.770 1.00 62.69 171 ASP A C 1
ATOM 1313 O O . ASP A 1 171 ? 11.133 35.523 -13.049 1.00 62.69 171 ASP A O 1
ATOM 1317 N N . LYS A 1 172 ? 8.940 35.303 -13.487 1.00 60.22 172 LYS A N 1
ATOM 1318 C CA . LYS A 1 172 ? 8.482 36.014 -12.284 1.00 60.22 172 LYS A CA 1
ATOM 1319 C C . LYS A 1 172 ? 8.763 35.214 -11.010 1.00 60.22 172 LYS A C 1
ATOM 1321 O O . LYS A 1 172 ? 9.292 35.787 -10.055 1.00 60.22 172 LYS A O 1
ATOM 1326 N N . VAL A 1 173 ? 8.483 33.908 -11.011 1.00 54.47 173 VAL A N 1
ATOM 1327 C CA . VAL A 1 173 ? 8.742 33.003 -9.874 1.00 54.47 173 VAL A CA 1
ATOM 1328 C C . VAL A 1 173 ? 10.241 32.813 -9.639 1.00 54.47 173 VAL A C 1
ATOM 1330 O O . VAL A 1 173 ? 10.704 32.905 -8.505 1.00 54.47 173 VAL A O 1
ATOM 1333 N N . LYS A 1 174 ? 11.039 32.645 -10.698 1.00 55.06 174 LYS A N 1
ATOM 1334 C CA . LYS A 1 174 ? 12.504 32.535 -10.605 1.00 55.06 174 LYS A CA 1
ATOM 1335 C C . LYS A 1 174 ? 13.127 33.756 -9.922 1.00 55.06 174 LYS A C 1
ATOM 1337 O O . LYS A 1 174 ? 13.999 33.618 -9.063 1.00 55.06 174 LYS A O 1
ATOM 1342 N N . ALA A 1 175 ? 12.626 34.948 -10.243 1.00 62.28 175 ALA A N 1
ATOM 1343 C CA . ALA A 1 175 ? 13.026 36.179 -9.574 1.00 62.28 175 ALA A CA 1
ATOM 1344 C C . ALA A 1 175 ? 12.521 36.271 -8.117 1.00 62.28 175 ALA A C 1
ATOM 1346 O O . ALA A 1 175 ? 13.223 36.831 -7.276 1.00 62.28 175 ALA A O 1
ATOM 1347 N N . GLN A 1 176 ? 11.344 35.714 -7.797 1.00 54.56 176 GLN A N 1
ATOM 1348 C CA . GLN A 1 176 ? 1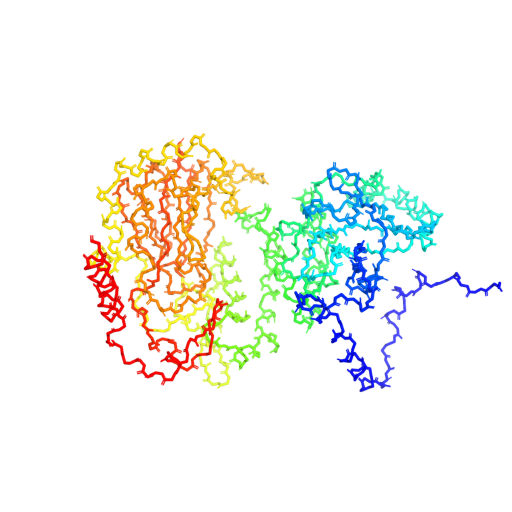0.830 35.632 -6.420 1.00 54.56 176 GLN A CA 1
ATOM 1349 C C . GLN A 1 176 ? 11.644 34.669 -5.544 1.00 54.56 176 GLN A C 1
ATOM 1351 O O . GLN A 1 176 ? 12.005 35.032 -4.424 1.00 54.56 176 GLN A O 1
ATOM 1356 N N . LEU A 1 177 ? 12.010 33.492 -6.054 1.00 51.19 177 LEU A N 1
ATOM 1357 C CA . LEU A 1 177 ? 12.868 32.527 -5.356 1.00 51.19 177 LEU A CA 1
ATOM 1358 C C . LEU A 1 177 ? 14.255 33.119 -5.053 1.00 51.19 177 LEU A C 1
ATOM 1360 O O . LEU A 1 177 ? 14.791 32.910 -3.970 1.00 51.19 177 LEU A O 1
ATOM 1364 N N . GLY A 1 178 ? 14.794 33.942 -5.960 1.00 51.44 178 GLY A N 1
ATOM 1365 C CA . GLY A 1 178 ? 16.013 34.729 -5.736 1.00 51.44 178 GLY A CA 1
ATOM 1366 C C . GLY A 1 178 ? 15.849 35.940 -4.801 1.00 51.44 178 GLY A C 1
ATOM 1367 O O . GLY A 1 178 ? 16.812 36.662 -4.563 1.00 51.44 178 GLY A O 1
ATOM 1368 N N . SER A 1 179 ? 14.651 36.221 -4.287 1.00 48.72 179 SER A N 1
ATOM 1369 C CA . SER A 1 179 ? 14.391 37.334 -3.354 1.00 48.72 179 SER A CA 1
ATOM 1370 C C . SER A 1 179 ? 14.061 36.880 -1.930 1.00 48.72 179 SER A C 1
ATOM 1372 O O . SER A 1 179 ? 13.987 37.710 -1.025 1.00 48.72 179 SER A O 1
ATOM 1374 N N . SER A 1 180 ? 13.902 35.570 -1.715 1.00 40.06 180 SER A N 1
ATOM 1375 C CA . SER A 1 180 ? 13.598 35.013 -0.400 1.00 40.06 180 SER A CA 1
ATOM 1376 C C . SER A 1 180 ? 14.884 34.889 0.433 1.00 40.06 180 SER A C 1
ATOM 1378 O O . SER A 1 180 ? 15.861 34.315 -0.056 1.00 40.06 180 SER A O 1
ATOM 1380 N N . PRO A 1 181 ? 14.941 35.414 1.674 1.00 37.09 181 PRO A N 1
ATOM 1381 C CA . PRO A 1 181 ? 16.089 35.201 2.550 1.00 37.09 181 PRO A CA 1
ATOM 1382 C C . PRO A 1 181 ? 16.303 33.699 2.781 1.00 37.09 181 PRO A C 1
ATOM 1384 O O . PRO A 1 181 ? 15.338 32.944 2.893 1.00 37.09 181 PRO A O 1
ATOM 1387 N N . VAL A 1 182 ? 17.571 33.269 2.835 1.00 40.25 182 VAL A N 1
ATOM 1388 C CA . VAL A 1 182 ? 17.961 31.904 3.226 1.00 40.25 182 VAL A CA 1
ATOM 1389 C C . VAL A 1 182 ? 17.353 31.640 4.601 1.00 40.25 182 VAL A C 1
ATOM 1391 O O . VAL A 1 182 ? 17.734 32.244 5.597 1.00 40.25 182 VAL A O 1
ATOM 1394 N N . GLY A 1 183 ? 16.306 30.837 4.592 1.00 33.12 183 GLY A N 1
ATOM 1395 C CA . GLY A 1 183 ? 15.190 30.957 5.523 1.00 33.12 183 GLY A CA 1
ATOM 1396 C C . GLY A 1 183 ? 13.924 30.640 4.747 1.00 33.12 183 GLY A C 1
ATOM 1397 O O . GLY A 1 183 ? 12.942 31.375 4.774 1.00 33.12 183 GLY A O 1
ATOM 1398 N N . VAL A 1 184 ? 14.012 29.564 3.967 1.00 29.19 184 VAL A N 1
ATOM 1399 C CA . VAL A 1 184 ? 12.867 28.928 3.351 1.00 29.19 184 VAL A CA 1
ATOM 1400 C C . VAL A 1 184 ? 11.957 28.549 4.523 1.00 29.19 184 VAL A C 1
ATOM 1402 O O . VAL A 1 184 ? 12.398 27.772 5.373 1.00 29.19 184 VAL A O 1
ATOM 1405 N N . PRO A 1 185 ? 10.745 29.126 4.654 1.00 25.28 185 PRO A N 1
ATOM 1406 C CA . PRO A 1 185 ? 9.789 28.643 5.641 1.00 25.28 185 PRO A CA 1
ATOM 1407 C C . PRO A 1 185 ? 9.651 27.137 5.436 1.00 25.28 185 PRO A C 1
ATOM 1409 O O . PRO A 1 185 ? 9.741 26.695 4.291 1.00 25.28 185 PRO A O 1
ATOM 1412 N N . ALA A 1 186 ? 9.458 26.381 6.516 1.00 28.89 186 ALA A N 1
ATOM 1413 C CA . ALA A 1 186 ? 9.338 24.920 6.589 1.00 28.89 186 ALA A CA 1
ATOM 1414 C C . ALA A 1 186 ? 8.179 24.319 5.744 1.00 28.89 186 ALA A C 1
ATOM 1416 O O . ALA A 1 186 ? 7.346 23.564 6.225 1.00 28.89 186 ALA A O 1
ATOM 1417 N N . ALA A 1 187 ? 8.100 24.683 4.468 1.00 27.27 187 ALA A N 1
ATOM 1418 C CA . ALA A 1 187 ? 7.028 24.415 3.525 1.00 27.27 187 ALA A CA 1
ATOM 1419 C C . ALA A 1 187 ? 7.555 24.004 2.137 1.00 27.27 187 ALA A C 1
ATOM 1421 O O . ALA A 1 187 ? 6.760 23.703 1.250 1.00 27.27 187 ALA A O 1
ATOM 1422 N N . PHE A 1 188 ? 8.874 23.923 1.929 1.00 28.38 188 PHE A N 1
ATOM 1423 C CA . PHE A 1 188 ? 9.451 23.397 0.686 1.00 28.38 188 PHE A CA 1
ATOM 1424 C C . PHE A 1 188 ? 9.841 21.931 0.851 1.00 28.38 188 PHE A C 1
ATOM 1426 O O . PHE A 1 188 ? 10.979 21.536 0.614 1.00 28.38 188 PHE A O 1
ATOM 1433 N N . GLY A 1 189 ? 8.850 21.136 1.253 1.00 27.45 189 GLY A N 1
ATOM 1434 C CA . GLY A 1 189 ? 8.986 19.696 1.379 1.00 27.45 189 GLY A CA 1
ATOM 1435 C C . GLY A 1 189 ? 9.387 19.046 0.056 1.00 27.45 189 GLY A C 1
ATOM 1436 O O . GLY A 1 189 ? 8.995 19.497 -1.040 1.00 27.45 189 GLY A O 1
ATOM 1437 N N . SER A 1 190 ? 10.184 17.985 0.197 1.00 27.03 190 SER A N 1
ATOM 1438 C CA . SER A 1 190 ? 10.551 17.034 -0.851 1.00 27.03 190 SER A CA 1
ATOM 1439 C C . SER A 1 190 ? 9.351 16.709 -1.737 1.00 27.03 190 SER A C 1
ATOM 1441 O O . SER A 1 190 ? 8.194 16.730 -1.302 1.00 27.03 190 SER A O 1
ATOM 1443 N N . LEU A 1 191 ? 9.603 16.477 -3.027 1.00 32.81 191 LEU A N 1
ATOM 1444 C CA . LEU A 1 191 ? 8.499 16.508 -3.972 1.00 32.81 191 LEU A CA 1
ATOM 1445 C C . LEU A 1 191 ? 7.457 15.410 -3.713 1.00 32.81 191 LEU A C 1
ATOM 1447 O O . LEU A 1 191 ? 6.305 15.710 -3.989 1.00 32.81 191 LEU A O 1
ATOM 1451 N N . PHE A 1 192 ? 7.775 14.246 -3.110 1.00 36.03 192 PHE A N 1
ATOM 1452 C CA . PHE A 1 192 ? 6.758 13.218 -2.810 1.00 36.03 192 PHE A CA 1
ATOM 1453 C C . PHE A 1 192 ? 7.060 12.370 -1.554 1.00 36.03 192 PHE A C 1
ATOM 1455 O O . PHE A 1 192 ? 7.853 11.436 -1.586 1.00 36.03 192 PHE A O 1
ATOM 1462 N N . THR A 1 193 ? 6.299 12.686 -0.494 1.00 30.97 193 THR A N 1
ATOM 1463 C CA . THR A 1 193 ? 6.151 12.053 0.838 1.00 30.97 193 THR A CA 1
ATOM 1464 C C . THR A 1 193 ? 7.237 12.361 1.885 1.00 30.97 193 THR A C 1
ATOM 1466 O O . THR A 1 193 ? 8.388 11.976 1.760 1.00 30.97 193 THR A O 1
ATOM 1469 N N . MET A 1 194 ? 6.830 13.068 2.954 1.00 33.72 194 MET A N 1
ATOM 1470 C CA . MET A 1 194 ? 7.587 13.245 4.211 1.00 33.72 194 MET A CA 1
ATOM 1471 C C . MET A 1 194 ? 9.072 13.607 4.041 1.00 33.72 194 MET A C 1
ATOM 1473 O O . MET A 1 194 ? 9.919 12.849 4.485 1.00 33.72 194 MET A O 1
ATOM 1477 N N . ASP A 1 195 ? 9.416 14.718 3.385 1.00 34.00 195 ASP A N 1
ATOM 1478 C CA . ASP A 1 195 ? 10.817 15.170 3.245 1.00 34.00 195 ASP A CA 1
ATOM 1479 C C . ASP A 1 195 ? 11.808 14.135 2.658 1.00 34.00 195 ASP A C 1
ATOM 1481 O O . ASP A 1 195 ? 13.007 14.386 2.570 1.00 34.00 195 ASP A O 1
ATOM 1485 N N . GLU A 1 196 ? 11.316 13.018 2.109 1.00 32.59 196 GLU A N 1
ATOM 1486 C CA . GLU A 1 196 ? 12.128 11.962 1.521 1.00 32.59 196 GLU A CA 1
ATOM 1487 C C . GLU A 1 196 ? 11.776 11.763 0.044 1.00 32.59 196 GLU A C 1
ATOM 1489 O O . GLU A 1 196 ? 10.624 11.799 -0.374 1.00 32.59 196 GLU A O 1
ATOM 1494 N N . LEU A 1 197 ? 12.797 11.574 -0.790 1.00 36.06 197 LEU A N 1
ATOM 1495 C CA . LEU A 1 197 ? 12.617 11.017 -2.127 1.00 36.06 197 LEU A CA 1
ATOM 1496 C C . LEU A 1 197 ? 12.458 9.502 -1.978 1.00 36.06 197 LEU A C 1
ATOM 1498 O O . LEU A 1 197 ? 13.311 8.860 -1.364 1.00 36.06 197 LEU A O 1
ATOM 1502 N N . HIS A 1 198 ? 11.449 8.909 -2.623 1.00 35.41 198 HIS A N 1
ATOM 1503 C CA . HIS A 1 198 ? 11.242 7.450 -2.685 1.00 35.41 198 HIS A CA 1
ATOM 1504 C C . HIS A 1 198 ? 12.443 6.649 -3.240 1.00 35.41 198 HIS A C 1
ATOM 1506 O O . HIS A 1 198 ? 12.442 5.421 -3.223 1.00 35.41 198 HIS A O 1
ATOM 1512 N N . CYS A 1 199 ? 13.493 7.313 -3.725 1.00 38.53 199 CYS A N 1
ATOM 1513 C CA . CYS A 1 199 ? 14.760 6.707 -4.117 1.00 38.53 199 CYS A CA 1
ATOM 1514 C C . CYS A 1 199 ? 15.929 7.455 -3.460 1.00 38.53 199 CYS A C 1
ATOM 1516 O O . CYS A 1 199 ? 16.514 8.356 -4.065 1.00 38.53 199 CYS A O 1
ATOM 1518 N N . LYS A 1 200 ? 16.286 7.045 -2.234 1.00 34.84 200 LYS A N 1
ATOM 1519 C CA . LYS A 1 200 ? 17.480 7.519 -1.504 1.00 34.84 200 LYS A CA 1
ATOM 1520 C C . LYS A 1 200 ? 18.794 7.200 -2.232 1.00 34.84 200 LYS A C 1
ATOM 1522 O O . LYS A 1 200 ? 19.802 7.854 -1.990 1.00 34.84 200 LYS A O 1
ATOM 1527 N N . ASP A 1 201 ? 18.771 6.239 -3.156 1.00 39.12 201 ASP A N 1
ATOM 1528 C CA . ASP A 1 201 ? 19.979 5.703 -3.791 1.00 39.12 201 ASP A CA 1
ATOM 1529 C C . ASP A 1 201 ? 20.641 6.658 -4.796 1.00 39.12 201 ASP A C 1
ATOM 1531 O O . ASP A 1 201 ? 21.827 6.502 -5.081 1.00 39.12 201 ASP A O 1
ATOM 1535 N N . ASN A 1 202 ? 19.902 7.623 -5.371 1.00 45.25 202 ASN A N 1
ATOM 1536 C CA . ASN A 1 202 ? 20.475 8.565 -6.339 1.00 45.25 202 ASN A CA 1
ATOM 1537 C C . ASN A 1 202 ? 19.612 9.834 -6.548 1.00 45.25 202 ASN A C 1
ATOM 1539 O O . ASN A 1 202 ? 18.815 9.894 -7.491 1.00 45.25 202 ASN A O 1
ATOM 1543 N N . PRO A 1 203 ? 19.774 10.877 -5.712 1.00 42.78 203 PRO A N 1
ATOM 1544 C CA . PRO A 1 203 ? 19.024 12.129 -5.829 1.00 42.78 203 PRO A CA 1
ATOM 1545 C C . PRO A 1 203 ? 19.369 12.968 -7.074 1.00 42.78 203 PRO A C 1
ATOM 1547 O O . PRO A 1 203 ? 18.704 13.966 -7.340 1.00 42.78 203 PRO A O 1
ATOM 1550 N N . HIS A 1 204 ? 20.386 12.587 -7.856 1.00 48.12 204 HIS A N 1
ATOM 1551 C CA . HIS A 1 204 ? 20.890 13.380 -8.982 1.00 48.12 204 HIS A CA 1
ATOM 1552 C C . HIS A 1 204 ? 20.230 13.078 -10.342 1.00 48.12 204 HIS A C 1
ATOM 1554 O O . HIS A 1 204 ? 20.531 13.769 -11.310 1.00 48.12 204 HIS A O 1
ATOM 1560 N N . ASN A 1 205 ? 19.299 12.117 -10.423 1.00 57.06 205 ASN A N 1
ATOM 1561 C CA . ASN A 1 205 ? 18.608 11.731 -11.666 1.00 57.06 205 ASN A CA 1
ATOM 1562 C C . ASN A 1 205 ? 17.093 11.994 -11.604 1.00 57.06 205 ASN A C 1
ATOM 1564 O O . ASN A 1 205 ? 16.284 11.084 -11.790 1.00 57.06 205 ASN A O 1
ATOM 1568 N N . TYR A 1 206 ? 16.697 13.240 -11.346 1.00 67.94 206 TYR A N 1
ATOM 1569 C CA . TYR A 1 206 ? 15.312 13.689 -11.533 1.00 67.94 206 TYR A CA 1
ATOM 1570 C C . TYR A 1 206 ? 15.260 14.711 -12.669 1.00 67.94 206 TYR A C 1
ATOM 1572 O O . TYR A 1 206 ? 15.384 15.914 -12.416 1.00 67.94 206 TYR A O 1
ATOM 1580 N N . PRO A 1 207 ? 15.122 14.260 -13.931 1.00 77.88 207 PRO A N 1
ATOM 1581 C CA . PRO A 1 207 ? 14.884 15.178 -15.031 1.00 77.88 207 PRO A CA 1
ATOM 1582 C C . PRO A 1 207 ? 13.626 16.003 -14.754 1.00 77.88 207 PRO A C 1
ATOM 1584 O O . PRO A 1 207 ? 12.668 15.508 -14.160 1.00 77.88 207 PRO A O 1
ATOM 1587 N N . CYS A 1 208 ? 13.631 17.249 -15.220 1.00 81.19 208 CYS A N 1
ATOM 1588 C CA . CYS A 1 208 ? 12.476 18.147 -15.177 1.00 81.19 208 CYS A CA 1
ATOM 1589 C C . CYS A 1 208 ? 12.042 18.614 -13.776 1.00 81.19 208 CYS A C 1
ATOM 1591 O O . CYS A 1 208 ? 10.906 19.044 -13.585 1.00 81.19 208 CYS A O 1
ATOM 1593 N N . LEU A 1 209 ? 12.921 18.522 -12.770 1.00 77.69 209 LEU A N 1
ATOM 1594 C CA . LEU A 1 209 ? 12.588 18.878 -11.387 1.00 77.69 209 LEU A CA 1
ATOM 1595 C C . LEU A 1 209 ? 12.136 20.342 -11.232 1.00 77.69 209 LEU A C 1
ATOM 1597 O O . LEU A 1 209 ? 11.275 20.625 -10.400 1.00 77.69 209 LEU A O 1
ATOM 1601 N N . GLU A 1 210 ? 12.709 21.266 -12.007 1.00 74.88 210 GLU A N 1
ATOM 1602 C CA . GLU A 1 210 ? 12.330 22.685 -11.985 1.00 74.88 210 GLU A CA 1
ATOM 1603 C C . GLU A 1 210 ? 10.895 22.878 -12.494 1.00 74.88 210 GLU A C 1
ATOM 1605 O O . GLU A 1 210 ? 10.074 23.498 -11.817 1.00 74.88 210 GLU A O 1
ATOM 1610 N N . GLU A 1 211 ? 10.559 22.265 -13.628 1.00 81.38 211 GLU A N 1
ATOM 1611 C CA . GLU A 1 211 ? 9.224 22.288 -14.222 1.00 81.38 211 GLU A CA 1
ATOM 1612 C C . GLU A 1 211 ? 8.192 21.638 -13.295 1.00 81.38 211 GLU A C 1
ATOM 1614 O O . GLU A 1 211 ? 7.092 22.160 -13.111 1.00 81.38 211 GLU A O 1
ATOM 1619 N N . MET A 1 212 ? 8.550 20.517 -12.663 1.00 77.00 212 MET A N 1
ATOM 1620 C CA . MET A 1 212 ? 7.671 19.810 -11.728 1.00 77.00 212 MET A CA 1
ATOM 1621 C C . MET A 1 212 ? 7.385 20.640 -10.473 1.00 77.00 212 MET A C 1
ATOM 1623 O O . MET A 1 212 ? 6.244 20.676 -10.008 1.00 77.00 212 MET A O 1
ATOM 1627 N N . ARG A 1 213 ? 8.395 21.342 -9.939 1.00 74.06 213 ARG A N 1
ATOM 1628 C CA . ARG A 1 213 ? 8.223 22.287 -8.821 1.00 74.06 213 ARG A CA 1
ATOM 1629 C C . ARG A 1 213 ? 7.293 23.429 -9.211 1.00 74.06 213 ARG A C 1
ATOM 1631 O O . ARG A 1 213 ? 6.349 23.709 -8.477 1.00 74.06 213 ARG A O 1
ATOM 1638 N N . PHE A 1 214 ? 7.505 24.013 -10.388 1.00 73.31 214 PHE A N 1
ATOM 1639 C CA . PHE A 1 214 ? 6.658 25.085 -10.902 1.00 73.31 214 PHE A CA 1
ATOM 1640 C C . PHE A 1 214 ? 5.200 24.652 -11.073 1.00 73.31 214 PHE A C 1
ATOM 1642 O O . PHE A 1 214 ? 4.287 25.364 -10.655 1.00 73.31 214 PHE A O 1
ATOM 1649 N N . TYR A 1 215 ? 4.957 23.473 -11.652 1.00 75.50 215 TYR A N 1
ATOM 1650 C CA . TYR A 1 215 ? 3.599 22.952 -11.784 1.00 75.50 215 TYR A CA 1
ATOM 1651 C C . TYR A 1 215 ? 2.944 22.709 -10.424 1.00 75.50 215 TYR A C 1
ATOM 1653 O O . TYR A 1 215 ? 1.778 23.043 -10.245 1.00 75.50 215 TYR A O 1
ATOM 1661 N N . ARG A 1 216 ? 3.685 22.185 -9.442 1.00 69.62 216 ARG A N 1
ATOM 1662 C CA . ARG A 1 216 ? 3.164 21.982 -8.083 1.00 69.62 216 ARG A CA 1
ATOM 1663 C C . ARG A 1 216 ? 2.732 23.297 -7.428 1.00 69.62 216 ARG A C 1
ATOM 1665 O O . ARG A 1 216 ? 1.722 23.317 -6.735 1.00 69.62 216 ARG A O 1
ATOM 1672 N N . GLU A 1 217 ? 3.498 24.365 -7.631 1.00 69.38 217 GLU A N 1
ATOM 1673 C CA . GLU A 1 217 ? 3.225 25.686 -7.052 1.00 69.38 217 GLU A CA 1
ATOM 1674 C C . GLU A 1 217 ? 2.082 26.418 -7.761 1.00 69.38 217 GLU A C 1
ATOM 1676 O O . GLU A 1 217 ? 1.279 27.082 -7.111 1.00 69.38 217 GLU A O 1
ATOM 1681 N N . THR A 1 218 ? 1.998 26.303 -9.087 1.00 68.94 218 THR A N 1
ATOM 1682 C CA . THR A 1 218 ? 1.048 27.087 -9.892 1.00 68.94 218 THR A CA 1
ATOM 1683 C C . THR A 1 218 ? -0.229 26.343 -10.251 1.00 68.94 218 THR A C 1
ATOM 1685 O O . THR A 1 218 ? -1.253 26.980 -10.485 1.00 68.94 218 THR A O 1
ATOM 1688 N N . GLN A 1 219 ? -0.162 25.014 -10.361 1.00 68.69 219 GLN A N 1
ATOM 1689 C CA . GLN A 1 219 ? -1.226 24.126 -10.845 1.00 68.69 219 GLN A CA 1
ATOM 1690 C C . GLN A 1 219 ? -1.874 24.587 -12.169 1.00 68.69 219 GLN A C 1
ATOM 1692 O O . GLN A 1 219 ? -3.011 24.238 -12.481 1.00 68.69 219 GLN A O 1
ATOM 1697 N N . GLY A 1 220 ? -1.152 25.383 -12.967 1.00 70.62 220 GLY A N 1
ATOM 1698 C CA . GLY A 1 220 ? -1.652 25.990 -14.198 1.00 70.62 220 GLY A CA 1
ATOM 1699 C C . GLY A 1 220 ? -1.294 25.189 -15.450 1.00 70.62 220 GLY A C 1
ATOM 1700 O O . GLY A 1 220 ? -0.290 24.477 -15.484 1.00 70.62 220 GLY A O 1
ATOM 1701 N N . ALA A 1 221 ? -2.070 25.377 -16.523 1.00 76.81 221 ALA A N 1
ATOM 1702 C CA . ALA A 1 221 ? -1.854 24.705 -17.812 1.00 76.81 221 ALA A CA 1
ATOM 1703 C C . ALA A 1 221 ? -0.437 24.920 -18.380 1.00 76.81 221 ALA A C 1
ATOM 1705 O O . ALA A 1 221 ? 0.161 24.001 -18.924 1.00 76.81 221 ALA A O 1
ATOM 1706 N N . GLN A 1 222 ? 0.145 26.110 -18.189 1.00 77.94 222 GLN A N 1
ATOM 1707 C CA . GLN A 1 222 ? 1.518 26.401 -18.625 1.00 77.94 222 GLN A CA 1
ATOM 1708 C C . GLN A 1 222 ? 2.568 25.556 -17.889 1.00 77.94 222 GLN A C 1
ATOM 1710 O O . GLN A 1 222 ? 3.553 25.139 -18.499 1.00 77.94 222 GLN A O 1
ATOM 1715 N N . GLY A 1 223 ? 2.363 25.306 -16.591 1.00 80.56 223 GLY A N 1
ATOM 1716 C CA . GLY A 1 223 ? 3.234 24.435 -15.805 1.00 80.56 223 GLY A CA 1
ATOM 1717 C C . GLY A 1 223 ? 3.082 22.974 -16.212 1.00 80.56 223 GLY A C 1
ATOM 1718 O O . GLY A 1 223 ? 4.084 22.281 -16.364 1.00 80.56 223 GLY A O 1
ATOM 1719 N N . GLU A 1 224 ? 1.848 22.534 -16.477 1.00 82.50 224 GLU A N 1
ATOM 1720 C CA . GLU A 1 224 ? 1.573 21.178 -16.966 1.00 82.50 224 GLU A CA 1
ATOM 1721 C C . GLU A 1 224 ? 2.285 20.929 -18.300 1.00 82.50 224 GLU A C 1
ATOM 1723 O O . GLU A 1 224 ? 3.046 19.973 -18.437 1.00 82.50 224 GLU A O 1
ATOM 1728 N N . ASP A 1 225 ? 2.128 21.849 -19.250 1.00 85.06 225 ASP A N 1
ATOM 1729 C CA . ASP A 1 225 ? 2.767 21.795 -20.562 1.00 85.06 225 ASP A CA 1
ATOM 1730 C C . ASP A 1 225 ? 4.302 21.771 -20.478 1.00 85.06 225 ASP A C 1
ATOM 1732 O O . ASP A 1 225 ? 4.962 21.079 -21.259 1.00 85.06 225 ASP A O 1
ATOM 1736 N N . ALA A 1 226 ? 4.894 22.529 -19.549 1.00 85.38 226 ALA A N 1
ATOM 1737 C CA . ALA A 1 226 ? 6.340 22.531 -19.331 1.00 85.38 226 ALA A CA 1
ATOM 1738 C C . ALA A 1 226 ? 6.835 21.168 -18.826 1.00 85.38 226 ALA A C 1
ATOM 1740 O O . ALA A 1 226 ? 7.788 20.620 -19.389 1.00 85.38 226 ALA A O 1
ATOM 1741 N N . VAL A 1 227 ? 6.142 20.590 -17.837 1.00 85.94 227 VAL A N 1
ATOM 1742 C CA . VAL A 1 227 ? 6.441 19.249 -17.318 1.00 85.94 227 VAL A CA 1
ATOM 1743 C C . VAL A 1 227 ? 6.300 18.212 -18.420 1.00 85.94 227 VAL A C 1
ATOM 1745 O O . VAL A 1 227 ? 7.229 17.442 -18.637 1.00 85.94 227 VAL A O 1
ATOM 1748 N N . VAL A 1 228 ? 5.183 18.208 -19.151 1.00 89.88 228 VAL A N 1
ATOM 1749 C CA . VAL A 1 228 ? 4.913 17.229 -20.212 1.00 89.88 228 VAL A CA 1
ATOM 1750 C C . VAL A 1 228 ? 5.985 17.282 -21.294 1.00 89.88 228 VAL A C 1
ATOM 1752 O O . VAL A 1 228 ? 6.526 16.239 -21.655 1.00 89.88 228 VAL A O 1
ATOM 1755 N N . ARG A 1 229 ? 6.349 18.474 -21.788 1.00 90.75 229 ARG A N 1
ATOM 1756 C CA . ARG A 1 229 ? 7.394 18.611 -22.816 1.00 90.75 229 ARG A CA 1
ATOM 1757 C C . ARG A 1 229 ? 8.745 18.093 -22.337 1.00 90.75 229 ARG A C 1
ATOM 1759 O O . ARG A 1 229 ? 9.389 17.328 -23.056 1.00 90.75 229 ARG A O 1
ATOM 1766 N N . CYS A 1 230 ? 9.178 18.511 -21.147 1.00 91.19 230 CYS A N 1
ATOM 1767 C CA . CYS A 1 230 ? 10.462 18.080 -20.612 1.00 91.19 230 CYS A CA 1
ATOM 1768 C C . CYS A 1 230 ? 10.461 16.569 -20.342 1.00 91.19 230 CYS A C 1
ATOM 1770 O O . CYS A 1 230 ? 11.363 15.858 -20.785 1.00 91.19 230 CYS A O 1
ATOM 1772 N N . ALA A 1 231 ? 9.427 16.066 -19.667 1.00 91.12 231 ALA A N 1
ATOM 1773 C CA . ALA A 1 231 ? 9.330 14.671 -19.269 1.00 91.12 231 ALA A CA 1
ATOM 1774 C C . ALA A 1 231 ? 9.218 13.743 -20.480 1.00 91.12 231 ALA A C 1
ATOM 1776 O O . ALA A 1 231 ? 9.902 12.727 -20.514 1.00 91.12 231 ALA A O 1
ATOM 1777 N N . ALA A 1 232 ? 8.435 14.099 -21.505 1.00 93.75 232 ALA A N 1
ATOM 1778 C CA . ALA A 1 232 ? 8.327 13.300 -22.725 1.00 93.75 232 ALA A CA 1
ATOM 1779 C C . ALA A 1 232 ? 9.686 13.170 -23.428 1.00 93.75 232 ALA A C 1
ATOM 1781 O O . ALA A 1 232 ? 10.080 12.072 -23.820 1.00 93.75 232 ALA A O 1
ATOM 1782 N N . LYS A 1 233 ? 10.452 14.267 -23.513 1.00 93.19 233 LYS A N 1
ATOM 1783 C CA . LYS A 1 233 ? 11.825 14.230 -24.030 1.00 93.19 233 LYS A CA 1
ATOM 1784 C C . LYS A 1 233 ? 12.733 13.358 -23.158 1.00 93.19 233 LYS A C 1
ATOM 1786 O O . LYS A 1 233 ? 13.446 12.508 -23.684 1.00 93.19 233 LYS A O 1
ATOM 1791 N N . ALA A 1 234 ? 12.688 13.535 -21.839 1.00 91.06 234 ALA A N 1
ATOM 1792 C CA . ALA A 1 234 ? 13.503 12.762 -20.908 1.00 91.06 234 ALA A CA 1
ATOM 1793 C C . ALA A 1 234 ? 13.201 11.257 -20.989 1.00 91.06 234 ALA A C 1
ATOM 1795 O O . ALA A 1 234 ? 14.127 10.453 -21.020 1.00 91.06 234 ALA A O 1
ATOM 1796 N N . VAL A 1 235 ? 11.927 10.864 -21.082 1.00 93.62 235 VAL A N 1
ATOM 1797 C CA . VAL A 1 235 ? 11.510 9.465 -21.259 1.00 93.62 235 VAL A CA 1
ATOM 1798 C C . VAL A 1 235 ? 11.989 8.916 -22.601 1.00 93.62 235 VAL A C 1
ATOM 1800 O O . VAL A 1 235 ? 12.517 7.802 -22.641 1.00 93.62 235 VAL A O 1
ATOM 1803 N N . ALA A 1 236 ? 11.858 9.682 -23.688 1.00 93.31 236 ALA A N 1
ATOM 1804 C CA . ALA A 1 236 ? 12.323 9.274 -25.012 1.00 93.31 236 ALA A CA 1
ATOM 1805 C C . ALA A 1 236 ? 13.840 9.015 -25.033 1.00 93.31 236 ALA A C 1
ATOM 1807 O O . ALA A 1 236 ? 14.270 7.964 -25.514 1.00 93.31 236 ALA A O 1
ATOM 1808 N N . ASP A 1 237 ? 14.625 9.908 -24.427 1.00 91.50 237 ASP A N 1
ATOM 1809 C CA . ASP A 1 237 ? 16.092 9.857 -24.425 1.00 91.50 237 ASP A CA 1
ATOM 1810 C C . ASP A 1 237 ? 16.664 8.880 -23.373 1.00 91.50 237 ASP A C 1
ATOM 1812 O O . ASP A 1 237 ? 17.772 8.362 -23.534 1.00 91.50 237 ASP A O 1
ATOM 1816 N N . ALA A 1 238 ? 15.927 8.594 -22.292 1.00 88.56 238 ALA A N 1
ATOM 1817 C CA . ALA A 1 238 ? 16.425 7.781 -21.185 1.00 88.56 238 ALA A CA 1
ATOM 1818 C C . ALA A 1 238 ? 16.611 6.306 -21.568 1.00 88.56 238 ALA A C 1
ATOM 1820 O O . ALA A 1 238 ? 15.656 5.609 -21.900 1.00 88.56 238 ALA A O 1
ATOM 1821 N N . ASN A 1 239 ? 17.839 5.808 -21.425 1.00 87.00 239 ASN A N 1
ATOM 1822 C CA . ASN A 1 239 ? 18.169 4.379 -21.501 1.00 87.00 239 ASN A CA 1
ATOM 1823 C C . ASN A 1 239 ? 18.664 3.820 -20.160 1.00 87.00 239 ASN A C 1
ATOM 1825 O O . ASN A 1 239 ? 19.024 2.655 -20.084 1.00 87.00 239 ASN A O 1
ATOM 1829 N N . ASP A 1 240 ? 18.716 4.653 -19.120 1.00 87.00 240 ASP A N 1
ATOM 1830 C CA . ASP A 1 240 ? 19.131 4.269 -17.775 1.00 87.00 240 ASP A CA 1
ATOM 1831 C C . ASP A 1 240 ? 17.922 3.823 -16.941 1.00 87.00 240 ASP A C 1
ATOM 1833 O O . ASP A 1 240 ? 16.907 4.525 -16.861 1.00 87.00 240 ASP A O 1
ATOM 1837 N N . PHE A 1 241 ? 18.059 2.672 -16.280 1.00 83.94 241 PHE A N 1
ATOM 1838 C CA . PHE A 1 241 ? 17.032 2.089 -15.422 1.00 83.94 241 PHE A CA 1
ATOM 1839 C C . PHE A 1 241 ? 16.579 3.055 -14.322 1.00 83.94 241 PHE A C 1
ATOM 1841 O O . PHE A 1 241 ? 15.380 3.236 -14.110 1.00 83.94 241 PHE A O 1
ATOM 1848 N N . HIS A 1 242 ? 17.524 3.696 -13.629 1.00 80.31 242 HIS A N 1
ATOM 1849 C CA . HIS A 1 242 ? 17.212 4.552 -12.483 1.00 80.31 242 HIS A CA 1
ATOM 1850 C C . HIS A 1 242 ? 16.485 5.830 -12.900 1.00 80.31 242 HIS A C 1
ATOM 1852 O O . HIS A 1 242 ? 15.558 6.256 -12.217 1.00 80.31 242 HIS A O 1
ATOM 1858 N N . THR A 1 243 ? 16.849 6.403 -14.046 1.00 83.06 243 THR A N 1
ATOM 1859 C CA . THR A 1 243 ? 16.166 7.563 -14.628 1.00 83.06 243 THR A CA 1
ATOM 1860 C C . THR A 1 243 ? 14.722 7.227 -14.988 1.00 83.06 243 THR A C 1
ATOM 1862 O O . THR A 1 243 ? 13.810 7.946 -14.586 1.00 83.06 243 THR A O 1
ATOM 1865 N N . LEU A 1 244 ? 14.490 6.105 -15.682 1.00 87.12 244 LEU A N 1
ATOM 1866 C CA . LEU A 1 244 ? 13.137 5.642 -16.012 1.00 87.12 244 LEU A CA 1
ATOM 1867 C C . LEU A 1 244 ? 12.317 5.330 -14.754 1.00 87.12 244 LEU A C 1
ATOM 1869 O O . LEU A 1 244 ? 11.142 5.688 -14.689 1.00 87.12 244 LEU A O 1
ATOM 1873 N N . ARG A 1 245 ? 12.936 4.721 -13.736 1.00 82.00 245 ARG A N 1
ATOM 1874 C CA . ARG A 1 245 ? 12.321 4.457 -12.427 1.00 82.00 245 ARG A CA 1
ATOM 1875 C C . ARG A 1 245 ? 11.885 5.742 -11.728 1.00 82.00 245 ARG A C 1
ATOM 1877 O O . ARG A 1 245 ? 10.737 5.851 -11.308 1.00 82.00 245 ARG A O 1
ATOM 1884 N N . ASN A 1 246 ? 12.783 6.719 -11.639 1.00 78.50 246 ASN A N 1
ATOM 1885 C CA . ASN A 1 246 ? 12.521 8.000 -10.991 1.00 78.50 246 ASN A CA 1
ATOM 1886 C C . ASN A 1 246 ? 11.439 8.798 -11.731 1.00 78.50 246 ASN A C 1
ATOM 1888 O O . ASN A 1 246 ? 10.519 9.297 -11.090 1.00 78.50 246 ASN A O 1
ATOM 1892 N N . LEU A 1 247 ? 11.509 8.871 -13.067 1.00 83.44 247 LEU A N 1
ATOM 1893 C CA . LEU A 1 247 ? 10.476 9.507 -13.892 1.00 83.44 247 LEU A CA 1
ATOM 1894 C C . LEU A 1 247 ? 9.120 8.820 -13.717 1.00 83.44 247 LEU A C 1
ATOM 1896 O O . LEU A 1 247 ? 8.117 9.503 -13.545 1.00 83.44 247 LEU A O 1
ATOM 1900 N N . THR A 1 248 ? 9.090 7.484 -13.713 1.00 84.12 248 THR A N 1
ATOM 1901 C CA . THR A 1 248 ? 7.856 6.715 -13.507 1.00 84.12 248 THR A CA 1
ATOM 1902 C C . THR A 1 248 ? 7.211 7.050 -12.168 1.00 84.12 248 THR A C 1
ATOM 1904 O O . THR A 1 248 ? 6.033 7.390 -12.145 1.00 84.12 248 THR A O 1
ATOM 1907 N N . HIS A 1 249 ? 7.968 6.994 -11.067 1.00 74.38 249 HIS A N 1
ATOM 1908 C CA . HIS A 1 249 ? 7.440 7.337 -9.745 1.00 74.38 249 HIS A CA 1
ATOM 1909 C C . HIS A 1 249 ? 6.943 8.778 -9.707 1.00 74.38 249 HIS A C 1
ATOM 1911 O O . HIS A 1 249 ? 5.774 9.020 -9.446 1.00 74.38 249 HIS A O 1
ATOM 1917 N N . VAL A 1 250 ? 7.805 9.736 -10.050 1.00 75.12 250 VAL A N 1
ATOM 1918 C CA . VAL A 1 250 ? 7.480 11.151 -9.876 1.00 75.12 250 VAL A CA 1
ATOM 1919 C C . VAL A 1 250 ? 6.295 11.575 -10.736 1.00 75.12 250 VAL A C 1
ATOM 1921 O O . VAL A 1 250 ? 5.404 12.249 -10.237 1.00 75.12 250 VAL A O 1
ATOM 1924 N N . LEU A 1 251 ? 6.234 11.172 -12.006 1.00 77.88 251 LEU A N 1
ATOM 1925 C CA . LEU A 1 251 ? 5.140 11.580 -12.894 1.00 77.88 251 LEU A CA 1
ATOM 1926 C C . LEU A 1 251 ? 3.800 10.952 -12.490 1.00 77.88 251 LEU A C 1
ATOM 1928 O O . LEU A 1 251 ? 2.763 11.605 -12.602 1.00 77.88 251 LEU A O 1
ATOM 1932 N N . LEU A 1 252 ? 3.810 9.701 -12.020 1.00 74.62 252 LEU A N 1
ATOM 1933 C CA . LEU A 1 252 ? 2.590 9.012 -11.592 1.00 74.62 252 LEU A CA 1
ATOM 1934 C C . LEU A 1 252 ? 2.155 9.406 -10.174 1.00 74.62 252 LEU A C 1
ATOM 1936 O O . LEU A 1 252 ? 0.962 9.334 -9.884 1.00 74.62 252 LEU A O 1
ATOM 1940 N N . ASP A 1 253 ? 3.078 9.889 -9.341 1.00 66.62 253 ASP A N 1
ATOM 1941 C CA . ASP A 1 253 ? 2.790 10.473 -8.029 1.00 66.62 253 ASP A CA 1
ATOM 1942 C C . ASP A 1 253 ? 2.369 11.948 -8.143 1.00 66.62 253 ASP A C 1
ATOM 1944 O O . ASP A 1 253 ? 1.531 12.414 -7.376 1.00 66.62 253 ASP A O 1
ATOM 1948 N N . MET A 1 254 ? 2.862 12.708 -9.125 1.00 65.50 254 MET A N 1
ATOM 1949 C CA . MET A 1 254 ? 2.417 14.091 -9.375 1.00 65.50 254 MET A CA 1
ATOM 1950 C C . MET A 1 254 ? 0.909 14.182 -9.603 1.00 65.50 254 MET A C 1
ATOM 1952 O O . MET A 1 254 ? 0.250 15.102 -9.118 1.00 65.50 254 MET A O 1
ATOM 1956 N N . ASP A 1 255 ? 0.367 13.189 -10.294 1.00 59.78 255 ASP A N 1
ATOM 1957 C CA . ASP A 1 255 ? -1.065 12.994 -10.460 1.00 59.78 255 ASP A CA 1
ATOM 1958 C C . ASP A 1 255 ? -1.803 12.883 -9.122 1.00 59.78 255 ASP A C 1
ATOM 1960 O O . ASP A 1 255 ? -2.780 13.597 -8.886 1.00 59.78 255 ASP A O 1
ATOM 1964 N N . THR A 1 256 ? -1.257 12.076 -8.204 1.00 52.38 256 THR A N 1
ATOM 1965 C CA . THR A 1 256 ? -1.822 11.830 -6.868 1.00 52.38 256 THR A CA 1
ATOM 1966 C C . THR A 1 256 ? -1.895 13.078 -5.981 1.00 52.38 256 THR A C 1
ATOM 1968 O O . THR A 1 256 ? -2.560 13.049 -4.949 1.00 52.38 256 THR A O 1
ATOM 1971 N N . ILE A 1 257 ? -1.220 14.174 -6.361 1.00 49.19 257 ILE A N 1
ATOM 1972 C CA . ILE A 1 257 ? -1.208 15.440 -5.615 1.00 49.19 257 ILE A CA 1
ATOM 1973 C C . ILE A 1 257 ? -2.139 16.502 -6.216 1.00 49.19 257 ILE A C 1
ATOM 1975 O O . ILE A 1 257 ? -2.662 17.325 -5.459 1.00 49.19 257 ILE A O 1
ATOM 1979 N N . VAL A 1 258 ? -2.365 16.505 -7.532 1.00 50.72 258 VAL A N 1
ATOM 1980 C CA . VAL A 1 258 ? -2.997 17.654 -8.209 1.00 50.72 258 VAL A CA 1
ATOM 1981 C C . VAL A 1 258 ? -4.353 17.321 -8.838 1.00 50.72 258 VAL A C 1
ATOM 1983 O O . VAL A 1 258 ? -5.243 18.169 -8.795 1.00 50.72 258 VAL A O 1
ATOM 1986 N N . LYS A 1 259 ? -4.541 16.121 -9.414 1.00 53.50 259 LYS A N 1
ATOM 1987 C CA . LYS A 1 259 ? -5.681 15.821 -10.310 1.00 53.50 259 LYS A CA 1
ATOM 1988 C C . LYS A 1 259 ? -6.219 14.383 -10.206 1.00 53.50 259 LYS A C 1
ATOM 1990 O O . LYS A 1 259 ? -6.688 13.828 -11.189 1.00 53.50 259 LYS A O 1
ATOM 1995 N N . VAL A 1 260 ? -6.242 13.799 -9.007 1.00 49.84 260 VAL A N 1
ATOM 1996 C CA . VAL A 1 260 ? -6.601 12.375 -8.772 1.00 49.84 260 VAL A CA 1
ATOM 1997 C C . VAL A 1 260 ? -7.935 11.928 -9.387 1.00 49.84 260 VAL A C 1
ATOM 1999 O O . VAL A 1 260 ? -8.097 10.759 -9.718 1.00 49.84 260 VAL A O 1
ATOM 2002 N N . PHE A 1 261 ? -8.883 12.851 -9.576 1.00 51.50 261 PHE A N 1
ATOM 2003 C CA . PHE A 1 261 ? -10.201 12.572 -10.163 1.00 51.50 261 PHE A CA 1
ATOM 2004 C C . PHE A 1 261 ? -10.518 13.426 -11.402 1.00 51.50 261 PHE A C 1
ATOM 2006 O O . PHE A 1 261 ? -11.653 13.431 -11.878 1.00 51.50 261 PHE A O 1
ATOM 2013 N N . ASP A 1 262 ? -9.528 14.156 -11.920 1.00 59.34 262 ASP A N 1
ATOM 2014 C CA . ASP A 1 262 ? -9.631 14.898 -13.172 1.00 59.34 262 ASP A CA 1
ATOM 2015 C C . ASP A 1 262 ? -8.870 14.129 -14.259 1.00 59.34 262 ASP A C 1
ATOM 2017 O O . ASP A 1 262 ? -7.645 14.182 -14.356 1.00 59.34 262 ASP A O 1
ATOM 2021 N N . ASN A 1 263 ? -9.618 13.419 -15.108 1.00 62.03 263 ASN A N 1
ATOM 2022 C CA . ASN A 1 263 ? -9.086 12.542 -16.159 1.00 62.03 263 ASN A CA 1
ATOM 2023 C C . ASN A 1 263 ? -8.413 13.301 -17.330 1.00 62.03 263 ASN A C 1
ATOM 2025 O O . ASN A 1 263 ? -8.318 12.776 -18.444 1.00 62.03 263 ASN A O 1
ATOM 2029 N N . SER A 1 264 ? -7.966 14.540 -17.109 1.00 65.12 264 SER A N 1
ATOM 2030 C CA . SER A 1 264 ? -7.381 15.431 -18.114 1.00 65.12 264 SER A CA 1
ATOM 2031 C C . SER A 1 264 ? -5.852 15.535 -18.077 1.00 65.12 264 SER A C 1
ATOM 2033 O O . SER A 1 264 ? -5.276 16.101 -19.006 1.00 65.12 264 SER A O 1
ATOM 2035 N N . SER A 1 265 ? -5.181 14.988 -17.054 1.00 74.19 265 SER A N 1
ATOM 2036 C CA . SER A 1 265 ? -3.731 15.156 -16.887 1.00 74.19 265 SER A CA 1
ATOM 2037 C C . SER A 1 265 ? -2.919 14.513 -18.013 1.00 74.19 265 SER A C 1
ATOM 2039 O O . SER A 1 265 ? -2.871 13.287 -18.178 1.00 74.19 265 SER A O 1
ATOM 2041 N N . SER A 1 266 ? -2.196 15.346 -18.759 1.00 83.88 266 SER A N 1
ATOM 2042 C CA . SER A 1 266 ? -1.262 14.876 -19.787 1.00 83.88 266 SER A CA 1
ATOM 2043 C C . SER A 1 266 ? 0.031 14.315 -19.179 1.00 83.88 266 SER A C 1
ATOM 2045 O O . SER A 1 266 ? 0.696 13.485 -19.802 1.00 83.88 266 SER A O 1
ATOM 2047 N N . ILE A 1 267 ? 0.354 14.688 -17.934 1.00 85.81 267 ILE A N 1
ATOM 2048 C CA . ILE A 1 267 ? 1.518 14.188 -17.182 1.00 85.81 267 ILE A CA 1
ATOM 2049 C C . ILE A 1 267 ? 1.410 12.673 -16.957 1.00 85.81 267 ILE A C 1
ATOM 2051 O O . ILE A 1 267 ? 2.394 11.952 -17.134 1.00 85.81 267 ILE A O 1
ATOM 2055 N N . VAL A 1 268 ? 0.207 12.167 -16.656 1.00 85.94 268 VAL A N 1
ATOM 2056 C CA . VAL A 1 268 ? -0.022 10.729 -16.432 1.00 85.94 268 VAL A CA 1
ATOM 2057 C C . VAL A 1 268 ? 0.294 9.903 -17.668 1.00 85.94 268 VAL A C 1
ATOM 2059 O O . VAL A 1 268 ? 0.869 8.824 -17.545 1.00 85.94 268 VAL A O 1
ATOM 2062 N N . ARG A 1 269 ? -0.005 10.410 -18.871 1.00 90.44 269 ARG A N 1
ATOM 2063 C CA . ARG A 1 269 ? 0.343 9.704 -20.115 1.00 90.44 269 ARG A CA 1
ATOM 2064 C C . ARG A 1 269 ? 1.849 9.495 -20.233 1.00 90.44 269 ARG A C 1
ATOM 2066 O O . ARG A 1 269 ? 2.276 8.384 -20.538 1.00 90.44 269 ARG A O 1
ATOM 2073 N N . VAL A 1 270 ? 2.633 10.529 -19.932 1.00 92.44 270 VAL A N 1
ATOM 2074 C CA . VAL A 1 270 ? 4.100 10.452 -19.955 1.00 92.44 270 VAL A CA 1
ATOM 2075 C C . VAL A 1 270 ? 4.619 9.517 -18.860 1.00 92.44 270 VAL A C 1
ATOM 2077 O O . VAL A 1 270 ? 5.512 8.712 -19.112 1.00 92.44 270 VAL A O 1
ATOM 2080 N N . GLY A 1 271 ? 4.031 9.554 -17.660 1.00 91.00 271 GLY A N 1
ATOM 2081 C CA . GLY A 1 271 ? 4.384 8.630 -16.578 1.00 91.00 271 GLY A CA 1
ATOM 2082 C C . GLY A 1 271 ? 4.095 7.163 -16.917 1.00 91.00 271 GLY A C 1
ATOM 2083 O O . GLY A 1 271 ? 4.913 6.288 -16.640 1.00 91.00 271 GLY A O 1
ATOM 2084 N N . ILE A 1 272 ? 2.971 6.881 -17.583 1.00 92.94 272 ILE A N 1
ATOM 2085 C CA . ILE A 1 272 ? 2.648 5.536 -18.074 1.00 92.94 272 ILE A CA 1
ATOM 2086 C C . ILE A 1 272 ? 3.638 5.106 -19.163 1.00 92.94 272 ILE A C 1
ATOM 2088 O O . ILE A 1 272 ? 4.076 3.957 -19.172 1.00 92.94 272 ILE A O 1
ATOM 2092 N N . GLU A 1 273 ? 4.018 6.000 -20.077 1.00 94.38 273 GLU A N 1
ATOM 2093 C CA . GLU A 1 273 ? 5.041 5.710 -21.085 1.00 94.38 273 GLU A CA 1
ATOM 2094 C C . GLU A 1 273 ? 6.394 5.380 -20.439 1.00 94.38 273 GLU A C 1
ATOM 2096 O O . GLU A 1 273 ? 7.019 4.380 -20.803 1.00 94.38 273 GLU A O 1
ATOM 2101 N N . ALA A 1 274 ? 6.798 6.142 -19.416 1.00 93.81 274 ALA A N 1
ATOM 2102 C CA . ALA A 1 274 ? 7.986 5.859 -18.617 1.00 93.81 274 ALA A CA 1
ATOM 2103 C C . ALA A 1 274 ? 7.913 4.463 -17.979 1.00 93.81 274 ALA A C 1
ATOM 2105 O O . ALA A 1 274 ? 8.853 3.680 -18.126 1.00 93.81 274 ALA A O 1
ATOM 2106 N N . ALA A 1 275 ? 6.776 4.108 -17.367 1.00 93.25 275 ALA A N 1
ATOM 2107 C CA . ALA A 1 275 ? 6.553 2.793 -16.764 1.00 93.25 275 ALA A CA 1
ATOM 2108 C C . ALA A 1 275 ? 6.640 1.661 -17.800 1.00 93.25 275 ALA A C 1
ATOM 2110 O O . ALA A 1 275 ? 7.241 0.612 -17.556 1.00 93.25 275 ALA A O 1
ATOM 2111 N N . ARG A 1 276 ? 6.071 1.865 -18.992 1.00 95.38 276 ARG A N 1
ATOM 2112 C CA . ARG A 1 276 ? 6.125 0.890 -20.092 1.00 95.38 276 ARG A CA 1
ATOM 2113 C C . ARG A 1 276 ? 7.542 0.723 -20.634 1.00 95.38 276 ARG A C 1
ATOM 2115 O O . ARG A 1 276 ? 7.947 -0.394 -20.943 1.00 95.38 276 ARG A O 1
ATOM 2122 N N . LYS A 1 277 ? 8.324 1.798 -20.722 1.00 96.00 277 LYS A N 1
ATOM 2123 C CA . LYS A 1 277 ? 9.736 1.710 -21.115 1.00 96.00 277 LYS A CA 1
ATOM 2124 C C . LYS A 1 277 ? 10.577 1.034 -20.026 1.00 96.00 277 LYS A C 1
ATOM 2126 O O . LYS A 1 277 ? 11.387 0.164 -20.336 1.00 96.00 277 LYS A O 1
ATOM 2131 N N . LEU A 1 278 ? 10.324 1.357 -18.756 1.00 94.81 278 LEU A N 1
ATOM 2132 C CA . LEU A 1 278 ? 10.972 0.758 -17.587 1.00 94.81 278 LEU A CA 1
ATOM 2133 C C . LEU A 1 278 ? 10.730 -0.752 -17.488 1.00 94.81 278 LEU A C 1
ATOM 2135 O O . LEU A 1 278 ? 11.676 -1.509 -17.296 1.00 94.81 278 LEU A O 1
ATOM 2139 N N . THR A 1 279 ? 9.484 -1.200 -17.651 1.00 95.12 279 THR A N 1
ATOM 2140 C CA . THR A 1 279 ? 9.120 -2.629 -17.589 1.00 95.12 279 THR A CA 1
ATOM 2141 C C . THR A 1 279 ? 9.807 -3.457 -18.675 1.00 95.12 279 THR A C 1
ATOM 2143 O O . THR A 1 279 ? 10.136 -4.614 -18.440 1.00 95.12 279 THR A O 1
ATOM 2146 N N . ASN A 1 280 ? 10.114 -2.862 -19.829 1.00 94.88 280 ASN A N 1
ATOM 2147 C CA . ASN A 1 280 ? 10.871 -3.513 -20.901 1.00 94.88 280 ASN A CA 1
ATOM 2148 C C . ASN A 1 280 ? 12.400 -3.357 -20.767 1.00 94.88 280 ASN A C 1
ATOM 2150 O O . ASN A 1 280 ? 13.145 -3.883 -21.595 1.00 94.88 280 ASN A O 1
ATOM 2154 N N . HIS A 1 281 ? 12.893 -2.650 -19.745 1.00 96.44 281 HIS A N 1
ATOM 2155 C CA . HIS A 1 281 ? 14.323 -2.436 -19.544 1.00 96.44 281 HIS A CA 1
ATOM 2156 C C . HIS A 1 281 ? 15.031 -3.739 -19.109 1.00 96.44 281 HIS A C 1
ATOM 2158 O O . HIS A 1 281 ? 14.520 -4.436 -18.226 1.00 96.44 281 HIS A O 1
ATOM 2164 N N . PRO A 1 282 ? 16.236 -4.061 -19.628 1.00 95.12 282 PRO A N 1
ATOM 2165 C CA . PRO A 1 282 ? 16.955 -5.290 -19.279 1.00 95.12 282 PRO A CA 1
ATOM 2166 C C . PRO A 1 282 ? 17.161 -5.504 -17.774 1.00 95.12 282 PRO A C 1
ATOM 2168 O O . PRO A 1 282 ? 16.972 -6.617 -17.290 1.00 95.12 282 PRO A O 1
ATOM 2171 N N . ASP A 1 283 ? 17.490 -4.451 -17.017 1.00 92.31 283 ASP A N 1
ATOM 2172 C CA . ASP A 1 283 ? 17.642 -4.552 -15.556 1.00 92.31 283 ASP A CA 1
ATOM 2173 C C . ASP A 1 283 ? 16.325 -4.883 -14.838 1.00 92.31 283 ASP A C 1
ATOM 2175 O O . ASP A 1 283 ? 16.345 -5.631 -13.864 1.00 92.31 283 ASP A O 1
ATOM 2179 N N . CYS A 1 284 ? 15.188 -4.385 -15.340 1.00 92.94 284 CYS A N 1
ATOM 2180 C CA . CYS A 1 284 ? 13.865 -4.712 -14.806 1.00 92.94 284 CYS A CA 1
ATOM 2181 C C . CYS A 1 284 ? 13.526 -6.184 -15.067 1.00 92.94 284 CYS A C 1
ATOM 2183 O O . CYS A 1 284 ? 13.087 -6.903 -14.171 1.00 92.94 284 CYS A O 1
ATOM 2185 N N . LEU A 1 285 ? 13.782 -6.648 -16.294 1.00 95.56 285 LEU A N 1
ATOM 2186 C CA . LEU A 1 285 ? 13.529 -8.026 -16.711 1.00 95.56 285 LEU A CA 1
ATOM 2187 C C . LEU A 1 285 ? 14.470 -9.031 -16.039 1.00 95.56 285 LEU A C 1
ATOM 2189 O O . LEU A 1 285 ? 14.072 -10.164 -15.784 1.00 95.56 285 LEU A O 1
ATOM 2193 N N . ARG A 1 286 ? 15.700 -8.626 -15.705 1.00 93.75 286 ARG A N 1
ATOM 2194 C CA . ARG A 1 286 ? 16.658 -9.458 -14.961 1.00 93.75 286 ARG A CA 1
ATOM 2195 C C . ARG A 1 286 ? 16.126 -9.862 -13.584 1.00 93.75 286 ARG A C 1
ATOM 2197 O O . ARG A 1 286 ? 16.530 -10.899 -13.068 1.00 93.75 286 ARG A O 1
ATOM 2204 N N . GLU A 1 287 ? 15.185 -9.115 -13.008 1.00 93.88 287 GLU A N 1
ATOM 2205 C CA . GLU A 1 287 ? 14.587 -9.482 -11.722 1.00 93.88 287 GLU A CA 1
ATOM 2206 C C . GLU A 1 287 ? 13.789 -10.793 -11.760 1.00 93.88 287 GLU A C 1
ATOM 2208 O O . GLU A 1 287 ? 13.637 -11.425 -10.718 1.00 93.88 287 GLU A O 1
ATOM 2213 N N . PHE A 1 288 ? 13.349 -11.260 -12.935 1.00 93.88 288 PHE A N 1
ATOM 2214 C CA . PHE A 1 288 ? 12.785 -12.608 -13.073 1.00 93.88 288 PHE A CA 1
ATOM 2215 C C . PHE A 1 288 ? 13.808 -13.719 -12.788 1.00 93.88 288 PHE A C 1
ATOM 2217 O O . PHE A 1 288 ? 13.412 -14.801 -12.363 1.00 93.88 288 PHE A O 1
ATOM 2224 N N . ASP A 1 289 ? 15.102 -13.452 -12.991 1.00 93.12 289 ASP A N 1
ATOM 2225 C CA . ASP A 1 289 ? 16.191 -14.384 -12.687 1.00 93.12 289 ASP A CA 1
ATOM 2226 C C . ASP A 1 289 ? 16.730 -14.210 -11.264 1.00 93.12 289 ASP A C 1
ATOM 2228 O O . ASP A 1 289 ? 17.161 -15.175 -10.635 1.00 93.12 289 ASP A O 1
ATOM 2232 N N . THR A 1 290 ? 16.785 -12.968 -10.777 1.00 89.81 290 THR A N 1
ATOM 2233 C CA . THR A 1 290 ? 17.522 -12.638 -9.549 1.00 89.81 290 THR A CA 1
ATOM 2234 C C . THR A 1 290 ? 16.654 -12.560 -8.302 1.00 89.81 290 THR A C 1
ATOM 2236 O O . THR A 1 290 ? 17.204 -12.575 -7.203 1.00 89.81 290 THR A O 1
ATOM 2239 N N . LYS A 1 291 ? 15.329 -12.449 -8.445 1.00 89.38 291 LYS A N 1
ATOM 2240 C CA . LYS A 1 291 ? 14.387 -12.370 -7.322 1.00 89.38 291 LYS A CA 1
ATOM 2241 C C . LYS A 1 291 ? 13.401 -13.530 -7.342 1.00 89.38 291 LYS A C 1
ATOM 2243 O O . LYS A 1 291 ? 13.014 -14.009 -8.408 1.00 89.38 291 LYS A O 1
ATOM 2248 N N . ASP A 1 292 ? 12.940 -13.933 -6.164 1.00 89.56 292 ASP A N 1
ATOM 2249 C CA . ASP A 1 292 ? 11.858 -14.908 -6.007 1.00 89.56 292 ASP A CA 1
ATOM 2250 C C . ASP A 1 292 ? 10.525 -14.381 -6.561 1.00 89.56 292 ASP A C 1
ATOM 2252 O O . ASP A 1 292 ? 10.329 -13.175 -6.700 1.00 89.56 292 ASP A O 1
ATOM 2256 N N . SER A 1 293 ? 9.592 -15.274 -6.908 1.00 90.81 293 SER A N 1
ATOM 2257 C CA . SER A 1 293 ? 8.256 -14.866 -7.386 1.00 90.81 293 SER A CA 1
ATOM 2258 C C . SER A 1 293 ? 7.348 -14.361 -6.269 1.00 90.81 293 SER A C 1
ATOM 2260 O O . SER A 1 293 ? 6.364 -13.690 -6.556 1.00 90.81 293 SER A O 1
ATOM 2262 N N . LEU A 1 294 ? 7.694 -14.659 -5.014 1.00 92.31 294 LEU A N 1
ATOM 2263 C CA . LEU A 1 294 ? 7.056 -14.098 -3.823 1.00 92.31 294 LEU A CA 1
ATOM 2264 C C . LEU A 1 294 ? 7.687 -12.768 -3.381 1.00 92.31 294 LEU A C 1
ATOM 2266 O O . LEU A 1 294 ? 7.266 -12.200 -2.376 1.00 92.31 294 LEU A O 1
ATOM 2270 N N . ASP A 1 295 ? 8.697 -12.283 -4.106 1.00 86.19 295 ASP A N 1
ATOM 2271 C CA . ASP A 1 295 ? 9.342 -10.990 -3.890 1.00 86.19 295 ASP A CA 1
ATOM 2272 C C . ASP A 1 295 ? 8.800 -9.941 -4.878 1.00 86.19 295 ASP A C 1
ATOM 2274 O O . ASP A 1 295 ? 8.279 -10.257 -5.952 1.00 86.19 295 ASP A O 1
ATOM 2278 N N . CYS A 1 296 ? 8.923 -8.663 -4.525 1.00 81.19 296 CYS A N 1
ATOM 2279 C CA . CYS A 1 296 ? 8.506 -7.565 -5.379 1.00 81.19 296 CYS A CA 1
ATOM 2280 C C . CYS A 1 296 ? 9.482 -7.401 -6.548 1.00 81.19 296 CYS A C 1
ATOM 2282 O O . CYS A 1 296 ? 10.639 -6.984 -6.387 1.00 81.19 296 CYS A O 1
ATOM 2284 N N . ARG A 1 297 ? 8.986 -7.707 -7.749 1.00 86.88 297 ARG A N 1
ATOM 2285 C CA . ARG A 1 297 ? 9.711 -7.530 -9.007 1.00 86.88 297 ARG A CA 1
ATOM 2286 C C . ARG A 1 297 ? 9.275 -6.252 -9.721 1.00 86.88 297 ARG A C 1
ATOM 2288 O O . ARG A 1 297 ? 8.101 -5.887 -9.728 1.00 86.88 297 ARG A O 1
ATOM 2295 N N . CYS A 1 298 ? 10.222 -5.622 -10.398 1.00 89.69 298 CYS A N 1
ATOM 2296 C CA . CYS A 1 298 ? 10.050 -4.398 -11.164 1.00 89.69 298 CYS A CA 1
ATOM 2297 C C . CYS A 1 298 ? 8.928 -4.534 -12.207 1.00 89.69 298 CYS A C 1
ATOM 2299 O O . CYS A 1 298 ? 8.019 -3.705 -12.245 1.00 89.69 298 CYS A O 1
ATOM 2301 N N . PHE A 1 299 ? 8.938 -5.604 -13.009 1.00 95.06 299 PHE A N 1
ATOM 2302 C CA . PHE A 1 299 ? 7.952 -5.798 -14.074 1.00 95.06 299 PHE A CA 1
ATOM 2303 C C . PHE A 1 299 ? 6.494 -5.811 -13.566 1.00 95.06 299 PHE A C 1
ATOM 2305 O O . PHE A 1 299 ? 5.718 -4.970 -14.030 1.00 95.06 299 PHE A O 1
ATOM 2312 N N . PRO A 1 300 ? 6.082 -6.695 -12.628 1.00 91.69 300 PRO A N 1
ATOM 2313 C CA . PRO A 1 300 ? 4.705 -6.704 -12.131 1.00 91.69 300 PRO A CA 1
ATOM 2314 C C . PRO A 1 300 ? 4.335 -5.428 -11.367 1.00 91.69 300 PRO A C 1
ATOM 2316 O O . PRO A 1 300 ? 3.221 -4.938 -11.543 1.00 91.69 300 PRO A O 1
ATOM 2319 N N . LEU A 1 301 ? 5.253 -4.842 -10.586 1.00 87.06 301 LEU A N 1
ATOM 2320 C CA . LEU A 1 301 ? 4.997 -3.600 -9.850 1.00 87.06 301 LEU A CA 1
ATOM 2321 C C . LEU A 1 301 ? 4.627 -2.447 -10.792 1.00 87.06 301 LEU A C 1
ATOM 2323 O O . LEU A 1 301 ? 3.543 -1.877 -10.685 1.00 87.06 301 LEU A O 1
ATOM 2327 N N . TYR A 1 302 ? 5.500 -2.113 -11.743 1.00 90.81 302 TYR A N 1
ATOM 2328 C CA . TYR A 1 302 ? 5.266 -0.966 -12.625 1.00 90.81 302 TYR A CA 1
ATOM 2329 C C . TYR A 1 302 ? 4.180 -1.238 -13.663 1.00 90.81 302 TYR A C 1
ATOM 2331 O O . TYR A 1 302 ? 3.463 -0.317 -14.057 1.00 90.81 302 TYR A O 1
ATOM 2339 N N . SER A 1 303 ? 3.981 -2.503 -14.047 1.00 94.62 303 SER A N 1
ATOM 2340 C CA . SER A 1 303 ? 2.818 -2.894 -14.844 1.00 94.62 303 SER A CA 1
ATOM 2341 C C . SER A 1 303 ? 1.514 -2.643 -14.097 1.00 94.62 303 SER A C 1
ATOM 2343 O O . SER A 1 303 ? 0.566 -2.139 -14.698 1.00 94.62 303 SER A O 1
ATOM 2345 N N . LYS A 1 304 ? 1.469 -2.938 -12.791 1.00 90.75 304 LYS A N 1
ATOM 2346 C CA . LYS A 1 304 ? 0.288 -2.723 -11.950 1.00 90.75 304 LYS A CA 1
ATOM 2347 C C . LYS A 1 304 ? -0.005 -1.235 -11.833 1.00 90.75 304 LYS A C 1
ATOM 2349 O O . LYS A 1 304 ? -1.140 -0.824 -12.056 1.00 90.75 304 LYS A O 1
ATOM 2354 N N . VAL A 1 305 ? 1.014 -0.430 -11.528 1.00 86.31 305 VAL A N 1
ATOM 2355 C CA . VAL A 1 305 ? 0.867 1.027 -11.397 1.00 86.31 305 VAL A CA 1
ATOM 2356 C C . VAL A 1 305 ? 0.339 1.633 -12.703 1.00 86.31 305 VAL A C 1
ATOM 2358 O O . VAL A 1 305 ? -0.660 2.349 -12.683 1.00 86.31 305 VAL A O 1
ATOM 2361 N N . ALA A 1 306 ? 0.928 1.286 -13.853 1.00 91.69 306 ALA A N 1
ATOM 2362 C CA . ALA A 1 306 ? 0.446 1.752 -15.154 1.00 91.69 306 ALA A CA 1
ATOM 2363 C C . ALA A 1 306 ? -0.996 1.294 -15.449 1.00 91.69 306 ALA A C 1
ATOM 2365 O O . ALA A 1 306 ? -1.804 2.079 -15.947 1.00 91.69 306 ALA A O 1
ATOM 2366 N N . MET A 1 307 ? -1.342 0.044 -15.116 1.00 93.19 307 MET A N 1
ATOM 2367 C CA . MET A 1 307 ? -2.690 -0.500 -15.301 1.00 93.19 307 MET A CA 1
ATOM 2368 C C . MET A 1 307 ? -3.736 0.259 -14.479 1.00 93.19 307 MET A C 1
ATOM 2370 O O . MET A 1 307 ? -4.786 0.621 -15.007 1.00 93.19 307 MET A O 1
ATOM 2374 N N . LEU A 1 308 ? -3.453 0.524 -13.200 1.00 88.00 308 LEU A N 1
ATOM 2375 C CA . LEU A 1 308 ? -4.334 1.298 -12.323 1.00 88.00 308 LEU A CA 1
ATOM 2376 C C . LEU A 1 308 ? -4.541 2.718 -12.856 1.00 88.00 308 LEU A C 1
ATOM 2378 O O . LEU A 1 308 ? -5.676 3.179 -12.921 1.00 88.00 308 LEU A O 1
ATOM 2382 N N . LYS A 1 309 ? -3.480 3.368 -13.346 1.00 88.19 309 LYS A N 1
ATOM 2383 C CA . LYS A 1 309 ? -3.582 4.710 -13.932 1.00 88.19 309 LYS A CA 1
ATOM 2384 C C . LYS A 1 309 ? -4.418 4.734 -15.210 1.00 88.19 309 LYS A C 1
ATOM 2386 O O . LYS A 1 309 ? -5.293 5.586 -15.325 1.00 88.19 309 LYS A O 1
ATOM 2391 N N . TYR A 1 310 ? -4.258 3.766 -16.120 1.00 91.69 310 TYR A N 1
ATOM 2392 C CA . TYR A 1 310 ? -5.165 3.638 -17.271 1.00 91.69 310 TYR A CA 1
ATOM 2393 C C . TYR A 1 310 ? -6.637 3.509 -16.839 1.00 91.69 310 TYR A C 1
ATOM 2395 O O . TYR A 1 310 ? -7.508 4.153 -17.427 1.00 91.69 310 TYR A O 1
ATOM 2403 N N . LYS A 1 311 ? -6.918 2.687 -15.818 1.00 90.69 311 LYS A N 1
ATOM 2404 C CA . LYS A 1 311 ? -8.277 2.429 -15.318 1.00 90.69 311 LYS A CA 1
ATOM 2405 C C . LYS A 1 311 ? -8.894 3.653 -14.633 1.00 90.69 311 LYS A C 1
ATOM 2407 O O . LYS A 1 311 ? -10.016 4.014 -14.981 1.00 90.69 311 LYS A O 1
ATOM 2412 N N . ASN A 1 312 ? -8.163 4.321 -13.736 1.00 85.81 312 ASN A N 1
ATOM 2413 C CA . ASN A 1 312 ? -8.634 5.527 -13.039 1.00 85.81 312 ASN A CA 1
ATOM 2414 C C . ASN A 1 312 ? -8.948 6.667 -14.019 1.00 85.81 312 ASN A C 1
ATOM 2416 O O . ASN A 1 312 ? -9.967 7.334 -13.874 1.00 85.81 312 ASN A O 1
ATOM 2420 N N . TYR A 1 313 ? -8.167 6.791 -15.096 1.00 86.44 313 TYR A N 1
ATOM 2421 C CA . TYR A 1 313 ? -8.394 7.782 -16.153 1.00 86.44 313 TYR A CA 1
ATOM 2422 C C . TYR A 1 313 ? -9.491 7.408 -17.166 1.00 86.44 313 TYR A C 1
ATOM 2424 O O . TYR A 1 313 ? -9.787 8.172 -18.090 1.00 86.44 313 TYR A O 1
ATOM 2432 N N . GLY A 1 314 ? -10.101 6.227 -17.037 1.00 89.38 314 GLY A N 1
ATOM 2433 C CA . GLY A 1 314 ? -11.122 5.740 -17.965 1.00 89.38 314 GLY A CA 1
ATOM 2434 C C . GLY A 1 314 ? -10.587 5.336 -19.346 1.00 89.38 314 GLY A C 1
ATOM 2435 O O . GLY A 1 314 ? -11.376 5.104 -20.264 1.00 89.38 314 GLY A O 1
ATOM 2436 N N . TRP A 1 315 ? -9.267 5.203 -19.514 1.00 92.56 315 TRP A N 1
ATOM 2437 C CA . TRP A 1 315 ? -8.598 4.775 -20.753 1.00 92.56 315 TRP A CA 1
ATOM 2438 C C . TRP A 1 315 ? -8.662 3.249 -20.918 1.00 92.56 315 TRP A C 1
ATOM 2440 O O . TRP A 1 315 ? -7.662 2.532 -20.986 1.00 92.56 315 TRP A O 1
ATOM 2450 N N . TRP A 1 316 ? -9.888 2.727 -20.939 1.00 94.56 316 TRP A N 1
ATOM 2451 C CA . TRP A 1 316 ? -10.185 1.297 -20.889 1.00 94.56 316 TRP A CA 1
ATOM 2452 C C . TRP A 1 316 ? -9.748 0.512 -22.125 1.00 94.56 316 TRP A C 1
ATOM 2454 O O . TRP A 1 316 ? -9.456 -0.682 -22.027 1.00 94.56 316 TRP A O 1
ATOM 2464 N N . ALA A 1 317 ? -9.737 1.142 -23.301 1.00 96.81 317 ALA A N 1
ATOM 2465 C CA . ALA A 1 317 ? -9.273 0.486 -24.520 1.00 96.81 317 ALA A CA 1
ATOM 2466 C C . ALA A 1 317 ? -7.767 0.201 -24.432 1.00 96.81 317 ALA A C 1
ATOM 2468 O O . ALA A 1 317 ? -7.327 -0.919 -24.706 1.00 96.81 317 ALA A O 1
ATOM 2469 N N . GLU A 1 318 ? -7.006 1.184 -23.961 1.00 96.19 318 GLU A N 1
ATOM 2470 C CA . GLU A 1 318 ? -5.573 1.104 -23.722 1.00 96.19 318 GLU A CA 1
ATOM 2471 C C . GLU A 1 318 ? -5.247 0.162 -22.562 1.00 96.19 318 GLU A C 1
ATOM 2473 O O . GLU A 1 318 ? -4.359 -0.675 -22.713 1.00 96.19 318 GLU A O 1
ATOM 2478 N N . ALA A 1 319 ? -6.013 0.201 -21.464 1.00 96.25 319 ALA A N 1
ATOM 2479 C CA . ALA A 1 319 ? -5.890 -0.757 -20.361 1.00 96.25 319 ALA A CA 1
ATOM 2480 C C . ALA A 1 319 ? -6.001 -2.205 -20.869 1.00 96.25 319 ALA A C 1
ATOM 2482 O O . ALA A 1 319 ? -5.129 -3.035 -20.616 1.00 96.25 319 ALA A O 1
ATOM 2483 N N . ARG A 1 320 ? -7.035 -2.506 -21.670 1.00 98.00 320 ARG A N 1
ATOM 2484 C CA . ARG A 1 320 ? -7.238 -3.839 -22.267 1.00 98.00 320 ARG A CA 1
ATOM 2485 C C . ARG A 1 320 ? -6.142 -4.221 -23.255 1.00 98.00 320 ARG A C 1
ATOM 2487 O O . ARG A 1 320 ? -5.788 -5.395 -23.358 1.00 98.00 320 ARG A O 1
ATOM 2494 N N . GLN A 1 321 ? -5.622 -3.269 -24.022 1.00 97.69 321 GLN A N 1
ATOM 2495 C CA . GLN A 1 321 ? -4.492 -3.528 -24.910 1.00 97.69 321 GLN A CA 1
ATOM 2496 C C . GLN A 1 321 ? -3.231 -3.859 -24.109 1.00 97.69 321 GLN A C 1
ATOM 2498 O O . GLN A 1 321 ? -2.578 -4.856 -24.403 1.00 97.69 321 GLN A O 1
ATOM 2503 N N . TYR A 1 322 ? -2.915 -3.064 -23.091 1.00 97.12 322 TYR A N 1
ATOM 2504 C CA . TYR A 1 322 ? -1.747 -3.278 -22.248 1.00 97.12 322 TYR A CA 1
ATOM 2505 C C . TYR A 1 322 ? -1.845 -4.594 -21.467 1.00 97.12 322 TYR A C 1
ATOM 2507 O O . TYR A 1 322 ? -0.884 -5.354 -21.405 1.00 97.12 322 TYR A O 1
ATOM 2515 N N . PHE A 1 323 ? -3.036 -4.935 -20.971 1.00 97.75 323 PHE A N 1
ATOM 2516 C CA . PHE A 1 323 ? -3.282 -6.206 -20.294 1.00 97.75 323 PHE A CA 1
ATOM 2517 C C . PHE A 1 323 ? -3.039 -7.409 -21.214 1.00 97.75 323 PHE A C 1
ATOM 2519 O O . PHE A 1 323 ? -2.380 -8.366 -20.816 1.00 97.75 323 PHE A O 1
ATOM 2526 N N . ARG A 1 324 ? -3.497 -7.345 -22.474 1.00 97.50 324 ARG A N 1
ATOM 2527 C CA . ARG A 1 324 ? -3.195 -8.380 -23.478 1.00 97.50 324 ARG A CA 1
ATOM 2528 C C . ARG A 1 324 ? -1.694 -8.519 -23.722 1.00 97.50 324 ARG A C 1
ATOM 2530 O O . ARG A 1 324 ? -1.198 -9.638 -23.715 1.00 97.50 324 ARG A O 1
ATOM 2537 N N . GLN A 1 325 ? -0.973 -7.401 -23.839 1.00 96.38 325 GLN A N 1
ATOM 2538 C CA . GLN A 1 325 ? 0.488 -7.415 -23.987 1.00 96.38 325 GLN A CA 1
ATOM 2539 C C . GLN A 1 325 ? 1.175 -8.118 -22.810 1.00 96.38 325 GLN A C 1
ATOM 2541 O O . GLN A 1 325 ? 2.093 -8.900 -23.027 1.00 96.38 325 GLN A O 1
ATOM 2546 N N . ILE A 1 326 ? 0.714 -7.886 -21.578 1.00 96.25 326 ILE A N 1
ATOM 2547 C CA . ILE A 1 326 ? 1.251 -8.550 -20.380 1.00 96.25 326 ILE A CA 1
ATOM 2548 C C . ILE A 1 326 ? 0.937 -10.052 -20.386 1.00 96.25 326 ILE A C 1
ATOM 2550 O O . ILE A 1 326 ? 1.816 -10.854 -20.083 1.00 96.25 326 ILE A O 1
ATOM 2554 N N . LYS A 1 327 ? -0.282 -10.453 -20.770 1.00 95.88 327 LYS A N 1
ATOM 2555 C CA . LYS A 1 327 ? -0.655 -11.876 -20.861 1.00 95.88 327 LYS A CA 1
ATOM 2556 C C . LYS A 1 327 ? 0.108 -12.631 -21.948 1.00 95.88 327 LYS A C 1
ATOM 2558 O O . LYS A 1 327 ? 0.375 -13.816 -21.785 1.00 95.88 327 LYS A O 1
ATOM 2563 N N . GLU A 1 328 ? 0.437 -11.961 -23.048 1.00 95.88 328 GLU A N 1
ATOM 2564 C CA . GLU A 1 328 ? 1.207 -12.519 -24.166 1.00 95.88 328 GLU A CA 1
ATOM 2565 C C . GLU A 1 328 ? 2.726 -12.436 -23.933 1.00 95.88 328 GLU A C 1
ATOM 2567 O O . GLU A 1 328 ? 3.504 -13.105 -24.619 1.00 95.88 328 GLU A O 1
ATOM 2572 N N . PHE A 1 329 ? 3.166 -11.643 -22.951 1.00 95.75 329 PHE A N 1
ATOM 2573 C CA . PHE A 1 329 ? 4.574 -11.496 -22.617 1.00 95.75 329 PHE A CA 1
ATOM 2574 C C . PHE A 1 329 ? 5.170 -12.837 -22.183 1.00 95.75 329 PHE A C 1
ATOM 2576 O O . PHE A 1 329 ? 4.618 -13.558 -21.348 1.00 95.75 329 PHE A O 1
ATOM 2583 N N . THR A 1 330 ? 6.329 -13.156 -22.755 1.00 95.50 330 THR A N 1
ATOM 2584 C CA . THR A 1 330 ? 7.066 -14.386 -22.474 1.00 95.50 330 THR A CA 1
ATOM 2585 C C . THR A 1 330 ? 8.478 -14.042 -22.029 1.00 95.50 330 THR A C 1
ATOM 2587 O O . THR A 1 330 ? 9.191 -13.315 -22.719 1.00 95.50 330 THR A O 1
ATOM 2590 N N . TYR A 1 331 ? 8.914 -14.620 -20.912 1.00 94.38 331 TYR A N 1
ATOM 2591 C CA . TYR A 1 331 ? 10.286 -14.498 -20.427 1.00 94.38 331 TYR A CA 1
ATOM 2592 C C . TYR A 1 331 ? 10.923 -15.880 -20.302 1.00 94.38 331 TYR A C 1
ATOM 2594 O O . TYR A 1 331 ? 10.430 -16.724 -19.561 1.00 94.38 331 TYR A O 1
ATOM 2602 N N . LYS A 1 332 ? 11.998 -16.137 -21.061 1.00 92.94 332 LYS A N 1
ATOM 2603 C CA . LYS A 1 332 ? 12.691 -17.444 -21.113 1.00 92.94 332 LYS A CA 1
ATOM 2604 C C . LYS A 1 332 ? 11.741 -18.650 -21.263 1.00 92.94 332 LYS A C 1
ATOM 2606 O O . LYS A 1 332 ? 11.934 -19.689 -20.643 1.00 92.94 332 LYS A O 1
ATOM 2611 N N . GLY A 1 333 ? 10.707 -18.502 -22.094 1.00 90.56 333 GLY A N 1
ATOM 2612 C CA . GLY A 1 333 ? 9.708 -19.545 -22.359 1.00 90.56 333 GLY A CA 1
ATOM 2613 C C . GLY A 1 333 ? 8.541 -19.605 -21.365 1.00 90.56 333 GLY A C 1
ATOM 2614 O O . GLY A 1 333 ? 7.583 -20.327 -21.619 1.00 90.56 333 GLY A O 1
ATOM 2615 N N . MET A 1 334 ? 8.572 -18.828 -20.279 1.00 89.38 334 MET A N 1
ATOM 2616 C CA . MET A 1 334 ? 7.446 -18.685 -19.354 1.00 89.38 334 MET A CA 1
ATOM 2617 C C . MET A 1 334 ? 6.469 -17.627 -19.874 1.00 89.38 334 MET A C 1
ATOM 2619 O O . MET A 1 334 ? 6.788 -16.436 -19.875 1.00 89.38 334 MET A O 1
ATOM 2623 N N . LEU A 1 335 ? 5.296 -18.072 -20.329 1.00 93.62 335 LEU A N 1
ATOM 2624 C CA . LEU A 1 335 ? 4.180 -17.211 -20.729 1.00 93.62 335 LEU A CA 1
ATOM 2625 C C . LEU A 1 335 ? 3.502 -16.617 -19.490 1.00 93.62 335 LEU A C 1
ATOM 2627 O O . LEU A 1 335 ? 3.279 -17.339 -18.521 1.00 93.62 335 LEU A O 1
ATOM 2631 N N . ASN A 1 336 ? 3.138 -15.333 -19.544 1.00 92.50 336 ASN A N 1
ATOM 2632 C CA . ASN A 1 336 ? 2.478 -14.615 -18.450 1.00 92.50 336 ASN A CA 1
ATOM 2633 C C . ASN A 1 336 ? 3.200 -14.802 -17.096 1.00 92.50 336 ASN A C 1
ATOM 2635 O O . ASN A 1 336 ? 2.621 -15.323 -16.139 1.00 92.50 336 ASN A O 1
ATOM 2639 N N . PRO A 1 337 ? 4.470 -14.374 -16.982 1.00 90.31 337 PRO A N 1
ATOM 2640 C CA . PRO A 1 337 ? 5.291 -14.620 -15.796 1.00 90.31 337 PRO A CA 1
ATOM 2641 C C . PRO A 1 337 ? 4.800 -13.896 -14.527 1.00 90.31 337 PRO A C 1
ATOM 2643 O O . PRO A 1 337 ? 5.374 -14.094 -13.458 1.00 90.31 337 PRO A O 1
ATOM 2646 N N . VAL A 1 338 ? 3.773 -13.042 -14.638 1.00 91.88 338 VAL A N 1
ATOM 2647 C CA . VAL A 1 338 ? 3.120 -12.347 -13.515 1.00 91.88 338 VAL A CA 1
ATOM 2648 C C . VAL A 1 338 ? 1.866 -13.065 -13.004 1.00 91.88 338 VAL A C 1
ATOM 2650 O O . VAL A 1 338 ? 1.358 -12.700 -11.950 1.00 91.88 338 VAL A O 1
ATOM 2653 N N . GLY A 1 339 ? 1.355 -14.067 -13.729 1.00 92.81 339 GLY A N 1
ATOM 2654 C CA . GLY A 1 339 ? 0.203 -14.872 -13.307 1.00 92.81 339 GLY A CA 1
ATOM 2655 C C . GLY A 1 339 ? -1.150 -14.154 -13.338 1.00 92.81 339 GLY A C 1
ATOM 2656 O O . GLY A 1 339 ? -2.118 -14.652 -12.779 1.00 92.81 339 GLY A O 1
ATOM 2657 N N . TRP A 1 340 ? -1.262 -12.987 -13.981 1.00 94.12 340 TRP A N 1
ATOM 2658 C CA . TRP A 1 340 ? -2.533 -12.261 -14.027 1.00 94.12 340 TRP A CA 1
ATOM 2659 C C . TRP A 1 340 ? -3.501 -12.912 -15.007 1.00 94.12 340 TRP A C 1
ATOM 2661 O O . TRP A 1 340 ? -3.240 -12.994 -16.212 1.00 94.12 340 TRP A O 1
ATOM 2671 N N . GLU A 1 341 ? -4.641 -13.359 -14.498 1.00 90.44 341 GLU A N 1
ATOM 2672 C CA . GLU A 1 341 ? -5.674 -13.997 -15.312 1.00 90.44 341 GLU A CA 1
ATOM 2673 C C . GLU A 1 341 ? -6.692 -12.986 -15.839 1.00 90.44 341 GLU A C 1
ATOM 2675 O O . GLU A 1 341 ? -7.120 -13.084 -16.997 1.00 90.44 341 GLU A O 1
ATOM 2680 N N . ASP A 1 342 ? -6.991 -11.985 -15.008 1.00 91.81 342 ASP A N 1
ATOM 2681 C CA . ASP A 1 342 ? -8.054 -11.001 -15.166 1.00 91.81 342 ASP A CA 1
ATOM 2682 C C . ASP A 1 342 ? -7.543 -9.559 -14.962 1.00 91.81 342 ASP A C 1
ATOM 2684 O O . ASP A 1 342 ? -6.651 -9.300 -14.155 1.00 91.81 342 ASP A O 1
ATOM 2688 N N . ILE A 1 343 ? -8.109 -8.608 -15.709 1.00 94.94 343 ILE A N 1
ATOM 2689 C CA . ILE A 1 343 ? -7.686 -7.197 -15.734 1.00 94.94 343 ILE A CA 1
ATOM 2690 C C . ILE A 1 343 ? -8.022 -6.452 -14.432 1.00 94.94 343 ILE A C 1
ATOM 2692 O O . ILE A 1 343 ? -7.409 -5.423 -14.123 1.00 94.94 343 ILE A O 1
ATOM 2696 N N . TYR A 1 344 ? -8.976 -6.986 -13.670 1.00 94.62 344 TYR A N 1
ATOM 2697 C CA . TYR A 1 344 ? -9.432 -6.436 -12.397 1.00 94.62 344 TYR A CA 1
ATOM 2698 C C . TYR A 1 344 ? -8.639 -6.966 -11.198 1.00 94.62 344 TYR A C 1
ATOM 2700 O O . TYR A 1 344 ? -8.795 -6.452 -10.096 1.00 94.62 344 TYR A O 1
ATOM 2708 N N . ARG A 1 345 ? -7.768 -7.966 -11.391 1.00 93.44 345 ARG A N 1
ATOM 2709 C CA . ARG A 1 345 ? -6.928 -8.568 -10.344 1.00 93.44 345 ARG A CA 1
ATOM 2710 C C . ARG A 1 345 ? -5.472 -8.566 -10.778 1.00 93.44 345 ARG A C 1
ATOM 2712 O O . ARG A 1 345 ? -4.975 -9.522 -11.369 1.00 93.44 345 ARG A O 1
ATOM 2719 N N . THR A 1 346 ? -4.786 -7.465 -10.484 1.00 94.12 346 THR A N 1
ATOM 2720 C CA . THR A 1 346 ? -3.403 -7.234 -10.929 1.00 94.12 346 THR A CA 1
ATOM 2721 C C . THR A 1 346 ? -2.447 -6.986 -9.756 1.00 94.12 346 THR A C 1
ATOM 2723 O O . THR A 1 346 ? -1.811 -5.927 -9.714 1.00 94.12 346 THR A O 1
ATOM 2726 N N . PRO A 1 347 ? -2.341 -7.901 -8.772 1.00 92.06 347 PRO A N 1
ATOM 2727 C CA . PRO A 1 347 ? -1.404 -7.734 -7.666 1.00 92.06 347 PRO A CA 1
ATOM 2728 C C . PRO A 1 347 ? 0.047 -7.768 -8.161 1.00 92.06 347 PRO A C 1
ATOM 2730 O O . PRO A 1 347 ? 0.373 -8.435 -9.139 1.00 92.06 347 PRO A O 1
ATOM 2733 N N . GLN A 1 348 ? 0.952 -7.084 -7.461 1.00 88.69 348 GLN A N 1
ATOM 2734 C CA . GLN A 1 348 ? 2.386 -7.140 -7.785 1.00 88.69 348 GLN A CA 1
ATOM 2735 C C . GLN A 1 348 ? 3.001 -8.515 -7.470 1.00 88.69 348 GLN A C 1
ATOM 2737 O O . GLN A 1 348 ? 3.974 -8.902 -8.110 1.00 88.69 348 GLN A O 1
ATOM 2742 N N . ILE A 1 349 ? 2.439 -9.243 -6.499 1.00 92.19 349 ILE A N 1
ATOM 2743 C CA . ILE A 1 349 ? 2.820 -10.612 -6.148 1.00 92.19 349 ILE A CA 1
ATOM 2744 C C . ILE A 1 349 ? 1.584 -11.489 -6.317 1.00 92.19 349 ILE A C 1
ATOM 2746 O O . ILE A 1 349 ? 0.569 -11.286 -5.655 1.00 92.19 349 ILE A O 1
ATOM 2750 N N . HIS A 1 350 ? 1.663 -12.450 -7.229 1.00 94.94 350 HIS A N 1
ATOM 2751 C CA . HIS A 1 350 ? 0.597 -13.412 -7.464 1.00 94.94 350 HIS A CA 1
ATOM 2752 C C . HIS A 1 350 ? 1.030 -14.785 -6.959 1.00 94.94 350 HIS A C 1
ATOM 2754 O O . HIS A 1 350 ? 2.046 -15.326 -7.401 1.00 94.94 350 HIS A O 1
ATOM 2760 N N . ILE A 1 351 ? 0.243 -15.347 -6.049 1.00 95.44 351 ILE A N 1
ATOM 2761 C CA . ILE A 1 351 ? 0.414 -16.702 -5.535 1.00 95.44 351 ILE A CA 1
ATOM 2762 C C . ILE A 1 351 ? -0.604 -17.607 -6.236 1.00 95.44 351 ILE A C 1
ATOM 2764 O O . ILE A 1 351 ? -1.809 -17.362 -6.114 1.00 95.44 351 ILE A O 1
ATOM 2768 N N . PRO A 1 352 ? -0.153 -18.632 -6.976 1.00 93.00 352 PRO A N 1
ATOM 2769 C CA . PRO A 1 352 ? -1.051 -19.514 -7.707 1.00 93.00 352 PRO A CA 1
ATOM 2770 C C . PRO A 1 352 ? -1.828 -20.436 -6.758 1.00 93.00 352 PRO A C 1
ATOM 2772 O O . PRO A 1 352 ? -1.360 -20.755 -5.667 1.00 93.00 352 PRO A O 1
ATOM 2775 N N . ASN A 1 353 ? -2.969 -20.946 -7.231 1.00 93.12 353 ASN A N 1
ATOM 2776 C CA . ASN A 1 353 ? -3.806 -21.953 -6.557 1.00 93.12 353 ASN A CA 1
ATOM 2777 C C . ASN A 1 353 ? -4.483 -21.509 -5.246 1.00 93.12 353 ASN A C 1
ATOM 2779 O O . ASN A 1 353 ? -4.908 -22.358 -4.464 1.00 93.12 353 ASN A O 1
ATOM 2783 N N . LEU A 1 354 ? -4.636 -20.204 -5.022 1.00 95.06 354 LEU A N 1
ATOM 2784 C CA . LEU A 1 354 ? -5.522 -19.673 -3.985 1.00 95.06 354 LEU A CA 1
ATOM 2785 C C . LEU A 1 354 ? -6.947 -19.536 -4.540 1.00 95.06 354 LEU A C 1
ATOM 2787 O O . LEU A 1 354 ? -7.117 -19.074 -5.672 1.00 95.06 354 LEU A O 1
ATOM 2791 N N . ARG A 1 355 ? -7.976 -19.925 -3.768 1.00 94.19 355 ARG A N 1
ATOM 2792 C CA . ARG A 1 355 ? -9.372 -19.649 -4.149 1.00 94.19 355 ARG A CA 1
ATOM 2793 C C . ARG A 1 355 ? -9.584 -18.148 -4.298 1.00 94.19 355 ARG A C 1
ATOM 2795 O O . ARG A 1 355 ? -9.208 -17.378 -3.430 1.00 94.19 355 ARG A O 1
ATOM 2802 N N . ALA A 1 356 ? -10.225 -17.725 -5.379 1.00 90.56 356 ALA A N 1
ATOM 2803 C CA . ALA A 1 356 ? -10.400 -16.308 -5.661 1.00 90.56 356 ALA A CA 1
ATOM 2804 C C . ALA A 1 356 ? -11.887 -15.952 -5.735 1.00 90.56 356 ALA A C 1
ATOM 2806 O O . ALA A 1 356 ? -12.566 -16.297 -6.703 1.00 90.56 356 ALA A O 1
ATOM 2807 N N . HIS A 1 357 ? -12.366 -15.212 -4.736 1.00 92.62 357 HIS A N 1
ATOM 2808 C CA . HIS A 1 357 ? -13.698 -14.612 -4.717 1.00 92.62 357 HIS A CA 1
ATOM 2809 C C . HIS A 1 357 ? -13.562 -13.098 -4.652 1.00 92.62 357 HIS A C 1
ATOM 2811 O O . HIS A 1 357 ? -12.833 -12.578 -3.809 1.00 92.62 357 HIS A O 1
ATOM 2817 N N . GLU A 1 358 ? -14.281 -12.390 -5.522 1.00 91.56 358 GLU A N 1
ATOM 2818 C CA . GLU A 1 358 ? -14.349 -10.929 -5.453 1.00 91.56 358 GLU A CA 1
ATOM 2819 C C . GLU A 1 358 ? -14.954 -10.519 -4.119 1.00 91.56 358 GLU A C 1
ATOM 2821 O O . GLU A 1 358 ? -14.265 -9.909 -3.324 1.00 91.56 358 GLU A O 1
ATOM 2826 N N . ILE A 1 359 ? -16.183 -10.951 -3.825 1.00 95.94 359 ILE A N 1
ATOM 2827 C CA . ILE A 1 359 ? -16.772 -10.909 -2.484 1.00 95.94 359 ILE A CA 1
ATOM 2828 C C . ILE A 1 359 ? -16.823 -12.331 -1.945 1.00 95.94 359 ILE A C 1
ATOM 2830 O O . ILE A 1 359 ? -17.349 -13.228 -2.603 1.00 95.94 359 ILE A O 1
ATOM 2834 N N . TRP A 1 360 ? -16.282 -12.531 -0.749 1.00 95.94 360 TRP A N 1
ATOM 2835 C CA . TRP A 1 360 ? -16.252 -13.836 -0.103 1.00 95.94 360 TRP A CA 1
ATOM 2836 C C . TRP A 1 360 ? -17.625 -14.153 0.502 1.00 95.94 360 TRP A C 1
ATOM 2838 O O . TRP A 1 360 ? -18.118 -13.366 1.321 1.00 95.94 360 TRP A O 1
ATOM 2848 N N . PRO A 1 361 ? -18.247 -15.290 0.137 1.00 96.31 361 PRO A N 1
ATOM 2849 C CA . PRO A 1 361 ? -19.502 -15.725 0.739 1.00 96.31 361 PRO A CA 1
ATOM 2850 C C . PRO A 1 361 ? -19.344 -15.955 2.240 1.00 96.31 361 PRO A C 1
ATOM 2852 O O . PRO A 1 361 ? -18.308 -16.449 2.696 1.00 96.31 361 PRO A O 1
ATOM 2855 N N . ARG A 1 362 ? -20.379 -15.611 3.014 1.00 95.44 362 ARG A N 1
ATOM 2856 C CA . ARG A 1 362 ? -20.360 -15.750 4.476 1.00 95.44 362 ARG A CA 1
ATOM 2857 C C . ARG A 1 362 ? -20.081 -17.178 4.907 1.00 95.44 362 ARG A C 1
ATOM 2859 O O . ARG A 1 362 ? -19.262 -17.389 5.791 1.00 95.44 362 ARG A O 1
ATOM 2866 N N . GLU A 1 363 ? -20.705 -18.124 4.225 1.00 95.19 363 GLU A N 1
ATOM 2867 C CA . GLU A 1 363 ? -20.600 -19.557 4.474 1.00 95.19 363 GLU A CA 1
ATOM 2868 C C . GLU A 1 363 ? -19.159 -20.065 4.314 1.00 95.19 363 GLU A C 1
ATOM 2870 O O . GLU A 1 363 ? -18.790 -21.070 4.911 1.00 95.19 363 GLU A O 1
ATOM 2875 N N . GLU A 1 364 ? -18.331 -19.370 3.526 1.00 93.75 364 GLU A N 1
ATOM 2876 C CA . GLU A 1 364 ? -16.926 -19.728 3.323 1.00 93.75 364 GLU A CA 1
ATOM 2877 C C . GLU A 1 364 ? -15.986 -19.031 4.311 1.00 93.75 364 GLU A C 1
ATOM 2879 O O . GLU A 1 364 ? -15.014 -19.641 4.763 1.00 93.75 364 GLU A O 1
ATOM 2884 N N . TRP A 1 365 ? -16.234 -17.759 4.647 1.00 95.19 365 TRP A N 1
ATOM 2885 C CA . TRP A 1 365 ? -15.330 -17.019 5.530 1.00 95.19 365 TRP A CA 1
ATOM 2886 C C . TRP A 1 365 ? -15.653 -17.159 7.018 1.00 95.19 365 TRP A C 1
ATOM 2888 O O . TRP A 1 365 ? -14.748 -16.965 7.824 1.00 95.19 365 TRP A O 1
ATOM 2898 N N . GLU A 1 366 ? -16.883 -17.486 7.424 1.00 94.12 366 GLU A N 1
ATOM 2899 C CA . GLU A 1 366 ? -17.262 -17.466 8.846 1.00 94.12 366 GLU A CA 1
ATOM 2900 C C . GLU A 1 366 ? -16.536 -18.524 9.688 1.00 94.12 366 GLU A C 1
ATOM 2902 O O . GLU A 1 366 ? -16.160 -18.245 10.829 1.00 94.12 366 GLU A O 1
ATOM 2907 N N . GLU A 1 367 ? -16.273 -19.700 9.111 1.00 92.00 367 GLU A N 1
ATOM 2908 C CA . GLU A 1 367 ? -15.450 -20.740 9.736 1.00 92.00 367 GLU A CA 1
ATOM 2909 C C . GLU A 1 367 ? -13.955 -20.432 9.588 1.00 92.00 367 GLU A C 1
ATOM 2911 O O . GLU A 1 367 ? -13.189 -20.547 10.545 1.00 92.00 367 GLU A O 1
ATOM 2916 N N . ALA A 1 368 ? -13.531 -20.013 8.392 1.00 92.62 368 ALA A N 1
ATOM 2917 C CA . ALA A 1 368 ? -12.120 -19.815 8.077 1.00 92.62 368 ALA A CA 1
ATOM 2918 C C . ALA A 1 368 ? -11.506 -18.578 8.760 1.00 92.62 368 ALA A C 1
ATOM 2920 O O . ALA A 1 368 ? -10.309 -18.565 9.044 1.00 92.62 368 ALA A O 1
ATOM 2921 N N . LEU A 1 369 ? -12.311 -17.542 9.019 1.00 95.50 369 LEU A N 1
ATOM 2922 C CA . LEU A 1 369 ? -11.918 -16.248 9.583 1.00 95.50 369 LEU A CA 1
ATOM 2923 C C . LEU A 1 369 ? -12.825 -15.898 10.786 1.00 95.50 369 LEU A C 1
ATOM 2925 O O . LEU A 1 369 ? -13.592 -14.927 10.738 1.00 95.50 369 LEU A O 1
ATOM 2929 N N . PRO A 1 370 ? -12.732 -16.648 11.903 1.00 96.44 370 PRO A N 1
ATOM 2930 C CA . PRO A 1 370 ? -13.680 -16.574 13.023 1.00 96.44 370 PRO A CA 1
ATOM 2931 C C . PRO A 1 370 ? -13.709 -15.214 13.739 1.00 96.44 370 PRO A C 1
ATOM 2933 O O . PRO A 1 370 ? -14.688 -14.886 14.417 1.00 96.44 370 PRO A O 1
ATOM 2936 N N . ILE A 1 371 ? -12.674 -14.384 13.558 1.00 97.88 371 ILE A N 1
ATOM 2937 C CA . ILE A 1 371 ? -12.664 -12.997 14.037 1.00 97.88 371 ILE A CA 1
ATOM 2938 C C . ILE A 1 371 ? -13.861 -12.203 13.498 1.00 97.88 371 ILE A C 1
ATOM 2940 O O . ILE A 1 371 ? -14.453 -11.436 14.250 1.00 97.88 371 ILE A O 1
ATOM 2944 N N . GLY A 1 372 ? -14.285 -12.437 12.250 1.00 97.56 372 GLY A N 1
ATOM 2945 C CA . GLY A 1 372 ? -15.417 -11.733 11.644 1.00 97.56 372 GLY A CA 1
ATOM 2946 C C . GLY A 1 372 ? -16.724 -11.953 12.405 1.00 97.56 372 GLY A C 1
ATOM 2947 O O . GLY A 1 372 ? -17.458 -11.000 12.655 1.00 97.56 372 GLY A O 1
ATOM 2948 N N . VAL A 1 373 ? -16.981 -13.188 12.847 1.00 98.31 373 VAL A N 1
ATOM 2949 C CA . VAL A 1 373 ? -18.155 -13.539 13.667 1.00 98.31 373 VAL A CA 1
ATOM 2950 C C . VAL A 1 373 ? -18.043 -12.930 15.064 1.00 98.31 373 VAL A C 1
ATOM 2952 O O . VAL A 1 373 ? -19.017 -12.390 15.593 1.00 98.31 373 VAL A O 1
ATOM 2955 N N . ALA A 1 374 ? -16.850 -12.973 15.659 1.00 98.38 374 ALA A N 1
ATOM 2956 C CA . ALA A 1 374 ? -16.614 -12.410 16.983 1.00 98.38 374 ALA A CA 1
ATOM 2957 C C . ALA A 1 374 ? -16.796 -10.882 17.014 1.00 98.38 374 ALA A C 1
ATOM 2959 O O . ALA A 1 374 ? -17.315 -10.350 17.997 1.00 98.38 374 ALA A O 1
ATOM 2960 N N . LEU A 1 375 ? -16.429 -10.179 15.939 1.00 98.62 375 LEU A N 1
ATOM 2961 C CA . LEU A 1 375 ? -16.679 -8.744 15.786 1.00 98.62 375 LEU A CA 1
ATOM 2962 C C . LEU A 1 375 ? -18.183 -8.437 15.771 1.00 98.62 375 LEU A C 1
ATOM 2964 O O . LEU A 1 375 ? -18.634 -7.581 16.533 1.00 98.62 375 LEU A O 1
ATOM 2968 N N . GLU A 1 376 ? -18.976 -9.180 14.988 1.00 98.62 376 GLU A N 1
ATOM 2969 C CA . GLU A 1 376 ? -20.439 -9.015 14.951 1.00 98.62 376 GLU A CA 1
ATOM 2970 C C . GLU A 1 376 ? -21.085 -9.242 16.327 1.00 98.62 376 GLU A C 1
ATOM 2972 O O . GLU A 1 376 ? -21.941 -8.464 16.752 1.00 98.62 376 GLU A O 1
ATOM 2977 N N . GLN A 1 377 ? -20.635 -10.259 17.069 1.00 98.62 377 GLN A N 1
ATOM 2978 C CA . GLN A 1 377 ? -21.132 -10.561 18.418 1.00 98.62 377 GLN A CA 1
ATOM 2979 C C . GLN A 1 377 ? -20.807 -9.462 19.443 1.00 98.62 377 GLN A C 1
ATOM 2981 O O . GLN A 1 377 ? -21.568 -9.260 20.390 1.00 98.62 377 GLN A O 1
ATOM 2986 N N . ASN A 1 378 ? -19.711 -8.724 19.245 1.00 98.75 378 ASN A N 1
ATOM 2987 C CA . ASN A 1 378 ? -19.236 -7.679 20.155 1.00 98.75 378 ASN A CA 1
ATOM 2988 C C . ASN A 1 378 ? -19.518 -6.251 19.651 1.00 98.75 378 ASN A C 1
ATOM 2990 O O . ASN A 1 378 ? -18.997 -5.284 20.210 1.00 98.75 378 ASN A O 1
ATOM 2994 N N . TYR A 1 379 ? -20.384 -6.091 18.641 1.00 98.75 379 TYR A N 1
ATOM 2995 C CA . TYR A 1 379 ? -20.656 -4.811 17.975 1.00 98.75 379 TYR A CA 1
ATOM 2996 C C . TYR A 1 379 ? -20.899 -3.639 18.936 1.00 98.75 379 TYR A C 1
ATOM 2998 O O . TYR A 1 379 ? -20.274 -2.586 18.813 1.00 98.75 379 TYR A O 1
ATOM 3006 N N . LYS A 1 380 ? -21.774 -3.821 19.933 1.00 98.56 380 LYS A N 1
ATOM 3007 C CA . LYS A 1 380 ? -22.136 -2.748 20.875 1.00 98.56 380 LYS A CA 1
ATOM 3008 C C . LYS A 1 380 ? -20.939 -2.251 21.691 1.00 98.56 380 LYS A C 1
ATOM 3010 O O . LYS A 1 380 ? -20.823 -1.047 21.908 1.00 98.56 380 LYS A O 1
ATOM 3015 N N . ALA A 1 381 ? -20.070 -3.162 22.129 1.00 98.56 381 ALA A N 1
ATOM 3016 C CA . ALA A 1 381 ? -18.873 -2.821 22.891 1.00 98.56 381 ALA A CA 1
ATOM 3017 C C . ALA A 1 381 ? -17.862 -2.080 22.006 1.00 98.56 381 ALA A C 1
ATOM 3019 O O . ALA A 1 381 ? -17.403 -1.004 22.376 1.00 98.56 381 ALA A O 1
ATOM 3020 N N . ILE A 1 382 ? -17.623 -2.580 20.789 1.00 98.62 382 ILE A N 1
ATOM 3021 C CA . ILE A 1 382 ? -16.701 -1.960 19.827 1.00 98.62 382 ILE A CA 1
ATOM 3022 C C . ILE A 1 382 ? -17.157 -0.540 19.454 1.00 98.62 382 ILE A C 1
ATOM 3024 O O . ILE A 1 382 ? -16.335 0.371 19.385 1.00 98.62 382 ILE A O 1
ATOM 3028 N N . VAL A 1 383 ? -18.462 -0.304 19.266 1.00 98.50 383 VAL A N 1
ATOM 3029 C CA . VAL A 1 383 ? -19.002 1.049 19.025 1.00 98.50 383 VAL A CA 1
ATOM 3030 C C . VAL A 1 383 ? -18.754 1.976 20.214 1.00 98.50 383 VAL A C 1
ATOM 3032 O O . VAL A 1 383 ? -18.397 3.138 20.015 1.00 98.50 383 VAL A O 1
ATOM 3035 N N . ALA A 1 384 ? -18.955 1.495 21.444 1.00 98.38 384 ALA A N 1
ATOM 3036 C CA . ALA A 1 384 ? -18.723 2.293 22.645 1.00 98.38 384 ALA A CA 1
ATOM 3037 C C . ALA A 1 384 ? -17.238 2.664 22.797 1.00 98.38 384 ALA A C 1
ATOM 3039 O O . ALA A 1 384 ? -16.927 3.836 23.007 1.00 98.38 384 ALA A O 1
ATOM 3040 N N . GLU A 1 385 ? -16.338 1.697 22.604 1.00 98.19 385 GLU A N 1
ATOM 3041 C CA . GLU A 1 385 ? -14.884 1.903 22.620 1.00 98.19 385 GLU A CA 1
ATOM 3042 C C . GLU A 1 385 ? -14.437 2.876 21.533 1.00 98.19 385 GLU A C 1
ATOM 3044 O O . GLU A 1 385 ? -13.687 3.808 21.805 1.00 98.19 385 GLU A O 1
ATOM 3049 N N . THR A 1 386 ? -14.966 2.725 20.318 1.00 97.31 386 THR A N 1
ATOM 3050 C CA . THR A 1 386 ? -14.636 3.614 19.197 1.00 97.31 386 THR A CA 1
ATOM 3051 C C . THR A 1 386 ? -15.028 5.056 19.506 1.00 97.31 386 THR A C 1
ATOM 3053 O O . THR A 1 386 ? -14.233 5.967 19.299 1.00 97.31 386 THR A O 1
ATOM 3056 N N . LYS A 1 387 ? -16.228 5.286 20.057 1.00 96.31 387 LYS A N 1
ATOM 3057 C CA . LYS A 1 387 ? -16.687 6.633 20.435 1.00 96.31 387 LYS A CA 1
ATOM 3058 C C . LYS A 1 387 ? -15.832 7.268 21.528 1.00 96.31 387 LYS A C 1
ATOM 3060 O O . LYS A 1 387 ? -15.685 8.487 21.537 1.00 96.31 387 LYS A O 1
ATOM 3065 N N . GLU A 1 388 ? -15.299 6.470 22.449 1.00 96.06 388 GLU A N 1
ATOM 3066 C CA . GLU A 1 388 ? -14.369 6.962 23.465 1.00 96.06 388 GLU A CA 1
ATOM 3067 C C . GLU A 1 388 ? -12.998 7.275 22.859 1.00 96.06 388 GLU A C 1
ATOM 3069 O O . GLU A 1 388 ? -12.456 8.354 23.088 1.00 96.06 388 GLU A O 1
ATOM 3074 N N . ALA A 1 389 ? -12.472 6.390 22.011 1.00 94.56 389 ALA A N 1
ATOM 3075 C CA . ALA A 1 389 ? -11.211 6.602 21.311 1.00 94.56 389 ALA A CA 1
ATOM 3076 C C . ALA A 1 389 ? -11.246 7.827 20.379 1.00 94.56 389 ALA A C 1
ATOM 3078 O O . ALA A 1 389 ? -10.249 8.529 20.240 1.00 94.56 389 ALA A O 1
ATOM 3079 N N . MET A 1 390 ? -12.401 8.158 19.792 1.00 92.19 390 MET A N 1
ATOM 3080 C CA . MET A 1 390 ? -12.593 9.385 19.003 1.00 92.19 390 MET A CA 1
ATOM 3081 C C . MET A 1 390 ? -12.396 10.680 19.805 1.00 92.19 390 MET A C 1
ATOM 3083 O O . MET A 1 390 ? -12.193 11.732 19.206 1.00 92.19 390 MET A O 1
ATOM 3087 N N . ARG A 1 391 ? -12.469 10.639 21.143 1.00 92.75 391 ARG A N 1
ATOM 3088 C CA . ARG A 1 391 ? -12.222 11.812 22.001 1.00 92.75 391 ARG A CA 1
ATOM 3089 C C . ARG A 1 391 ? -10.734 12.068 22.257 1.00 92.75 391 ARG A C 1
ATOM 3091 O O . ARG A 1 391 ? -10.407 13.097 22.840 1.00 92.75 391 ARG A O 1
ATOM 3098 N N . LYS A 1 392 ? -9.865 11.144 21.842 1.00 91.38 392 LYS A N 1
ATOM 3099 C CA . LYS A 1 392 ? -8.416 11.144 22.073 1.00 91.38 392 LYS A CA 1
ATOM 3100 C C . LYS A 1 392 ? -7.697 11.242 20.730 1.00 91.38 392 LYS A C 1
ATOM 3102 O O . LYS A 1 392 ? -7.319 10.222 20.156 1.00 91.38 392 LYS A O 1
ATOM 3107 N N . ASP A 1 393 ? -7.598 12.452 20.178 1.00 85.62 393 ASP A N 1
ATOM 3108 C CA . ASP A 1 393 ? -7.061 12.674 18.822 1.00 85.62 393 ASP A CA 1
ATOM 3109 C C . ASP A 1 393 ? -5.608 12.183 18.682 1.00 85.62 393 ASP A C 1
ATOM 3111 O O . ASP A 1 393 ? -5.218 11.750 17.604 1.00 85.62 393 ASP A O 1
ATOM 3115 N N . GLU A 1 394 ? -4.846 12.135 19.780 1.00 88.38 394 GLU A N 1
ATOM 3116 C CA . GLU A 1 394 ? -3.476 11.615 19.839 1.00 88.38 394 GLU A CA 1
ATOM 3117 C C . GLU A 1 394 ? -3.341 10.121 19.496 1.00 88.38 394 GLU A C 1
ATOM 3119 O O . GLU A 1 394 ? -2.239 9.656 19.220 1.00 88.38 394 GLU A O 1
ATOM 3124 N N . LEU A 1 395 ? -4.442 9.361 19.515 1.00 86.75 395 LEU A N 1
ATOM 3125 C CA . LEU A 1 395 ? -4.458 7.943 19.138 1.00 86.75 395 LEU A CA 1
ATOM 3126 C C . LEU A 1 395 ? -4.618 7.718 17.630 1.00 86.75 395 LEU A C 1
ATOM 3128 O O . LEU A 1 395 ? -4.500 6.577 17.171 1.00 86.75 395 LEU A O 1
ATOM 3132 N N . TRP A 1 396 ? -4.944 8.773 16.882 1.00 86.38 396 TRP A N 1
ATOM 3133 C CA . TRP A 1 396 ? -5.284 8.701 15.469 1.00 86.38 396 TRP A CA 1
ATOM 3134 C C . TRP A 1 396 ? -4.144 9.216 14.598 1.00 86.38 396 TRP A C 1
ATOM 3136 O O . TRP A 1 396 ? -3.609 10.301 14.805 1.00 86.38 396 TRP A O 1
ATOM 3146 N N . GLU A 1 397 ? -3.844 8.453 13.557 1.00 80.75 397 GLU A N 1
ATOM 3147 C CA . GLU A 1 397 ? -2.806 8.735 12.577 1.00 80.75 397 GLU A CA 1
ATOM 3148 C C . GLU A 1 397 ? -3.431 8.982 11.202 1.00 80.75 397 GLU A C 1
ATOM 3150 O O . GLU A 1 397 ? -4.461 8.403 10.843 1.00 80.75 397 GLU A O 1
ATOM 3155 N N . ASP A 1 398 ? -2.795 9.812 10.383 1.00 72.19 398 ASP A N 1
ATOM 3156 C CA . ASP A 1 398 ? -3.213 9.972 8.992 1.00 72.19 398 ASP A CA 1
ATOM 3157 C C . ASP A 1 398 ? -2.892 8.688 8.208 1.00 72.19 398 ASP A C 1
ATOM 3159 O O . ASP A 1 398 ? -1.754 8.228 8.167 1.00 72.19 398 ASP A O 1
ATOM 3163 N N . THR A 1 399 ? -3.909 8.076 7.593 1.00 58.62 399 THR A N 1
ATOM 3164 C CA . THR A 1 399 ? -3.791 6.739 6.971 1.00 58.62 399 THR A CA 1
ATOM 3165 C C . THR A 1 399 ? -3.121 6.797 5.612 1.00 58.62 399 THR A C 1
ATOM 3167 O O . THR A 1 399 ? -2.324 5.927 5.280 1.00 58.62 399 THR A O 1
ATOM 3170 N N . TYR A 1 400 ? -3.467 7.806 4.811 1.00 54.16 400 TYR A N 1
ATOM 3171 C CA . TYR A 1 400 ? -2.972 7.976 3.449 1.00 54.16 400 TYR A CA 1
ATOM 3172 C C . TYR A 1 400 ? -3.198 9.415 2.976 1.00 54.16 400 TYR A C 1
ATOM 3174 O O . TYR A 1 400 ? -4.210 10.032 3.288 1.00 54.16 400 TYR A O 1
ATOM 3182 N N . ARG A 1 401 ? -2.259 9.962 2.196 1.00 43.53 401 ARG A N 1
ATOM 3183 C CA . ARG A 1 401 ? -2.187 11.401 1.865 1.00 43.53 401 ARG A CA 1
ATOM 3184 C C . ARG A 1 401 ? -2.934 11.810 0.577 1.00 43.53 401 ARG A C 1
ATOM 3186 O O . ARG A 1 401 ? -2.794 12.952 0.136 1.00 43.53 401 ARG A O 1
ATOM 3193 N N . PHE A 1 402 ? -3.707 10.902 -0.026 1.00 48.12 402 PHE A N 1
ATOM 3194 C CA . PHE A 1 402 ? -4.340 11.059 -1.350 1.00 48.12 402 PHE A CA 1
ATOM 3195 C C . PHE A 1 402 ? -5.866 11.212 -1.271 1.00 48.12 402 PHE A C 1
ATOM 3197 O O . PHE A 1 402 ? -6.606 10.448 -1.885 1.00 48.12 402 PHE A O 1
ATOM 3204 N N . LEU A 1 403 ? -6.352 12.163 -0.471 1.00 49.19 403 LEU A N 1
ATOM 3205 C CA . LEU A 1 403 ? -7.784 12.310 -0.188 1.00 49.19 403 LEU A CA 1
ATOM 3206 C C . LEU A 1 403 ? -8.259 13.692 -0.575 1.00 49.19 403 LEU A C 1
ATOM 3208 O O . LEU A 1 403 ? -7.709 14.704 -0.134 1.00 49.19 403 LEU A O 1
ATOM 3212 N N . TYR A 1 404 ? -9.301 13.709 -1.392 1.00 46.41 404 TYR A N 1
ATOM 3213 C CA . TYR A 1 404 ? -9.894 14.925 -1.917 1.00 46.41 404 TYR A CA 1
ATOM 3214 C C . TYR A 1 404 ? -11.371 14.942 -1.580 1.00 46.41 404 TYR A C 1
ATOM 3216 O O . TYR A 1 404 ? -12.027 13.899 -1.558 1.00 46.41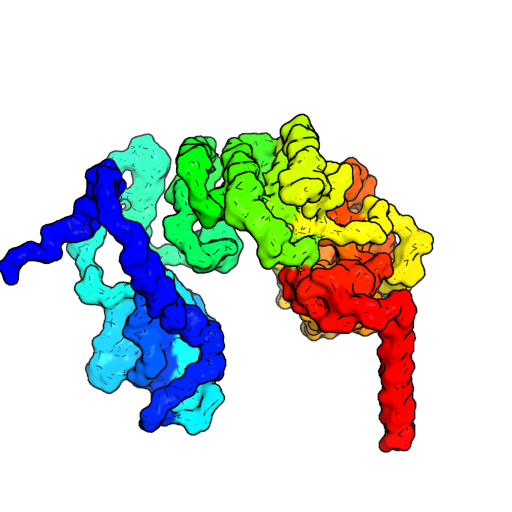 404 TYR A O 1
ATOM 3224 N N . LYS A 1 405 ? -11.879 16.148 -1.334 1.00 41.34 405 LYS A N 1
ATOM 3225 C CA . LYS A 1 405 ? -13.306 16.406 -1.241 1.00 41.34 405 LYS A CA 1
ATOM 3226 C C . LYS A 1 405 ? -13.801 16.845 -2.613 1.00 41.34 405 LYS A C 1
ATOM 3228 O O . LYS A 1 405 ? -13.252 17.790 -3.163 1.00 41.34 405 LYS A O 1
ATOM 3233 N N . ASN A 1 406 ? -14.797 16.155 -3.171 1.00 43.31 406 ASN A N 1
ATOM 3234 C CA . ASN A 1 406 ? -15.583 16.565 -4.353 1.00 43.31 406 ASN A CA 1
ATOM 3235 C C . ASN A 1 406 ? -14.895 17.532 -5.348 1.00 43.31 406 ASN A C 1
ATOM 3237 O O . ASN A 1 406 ? -15.274 18.698 -5.433 1.00 43.31 406 ASN A O 1
ATOM 3241 N N . GLY A 1 407 ? -13.923 17.058 -6.134 1.00 42.69 407 GLY A N 1
ATOM 3242 C CA . GLY A 1 407 ? -13.359 17.842 -7.246 1.00 42.69 407 GLY A CA 1
ATOM 3243 C C . GLY A 1 407 ? -12.644 19.144 -6.851 1.00 42.69 407 GLY A C 1
ATOM 3244 O O . GLY A 1 407 ? -12.333 19.949 -7.727 1.00 42.69 407 GLY A O 1
ATOM 3245 N N . GLU A 1 408 ? -12.377 19.369 -5.562 1.00 39.19 408 GLU A N 1
ATOM 3246 C CA . GLU A 1 408 ? -11.550 20.476 -5.095 1.00 39.19 408 GLU A CA 1
ATOM 3247 C C . GLU A 1 408 ? -10.065 20.129 -5.287 1.00 39.19 408 GLU A C 1
ATOM 3249 O O . GLU A 1 408 ? -9.607 19.043 -4.935 1.00 39.19 408 GLU A O 1
ATOM 3254 N N . THR A 1 409 ? -9.284 21.077 -5.809 1.00 42.00 409 THR A N 1
ATOM 3255 C CA . THR A 1 409 ? -7.815 20.983 -5.942 1.00 42.00 409 THR A CA 1
ATOM 3256 C C . THR A 1 409 ? -7.079 21.137 -4.602 1.00 42.00 409 THR A C 1
ATOM 3258 O O . THR A 1 409 ? -5.849 21.076 -4.547 1.00 42.00 409 THR A O 1
ATOM 3261 N N . VAL A 1 410 ? -7.824 21.324 -3.506 1.00 40.12 410 VAL A N 1
ATOM 3262 C CA . VAL A 1 410 ? -7.326 21.522 -2.141 1.00 40.12 410 VAL A CA 1
ATOM 3263 C C . VAL A 1 410 ? -7.703 20.310 -1.282 1.00 40.12 410 VAL A C 1
ATOM 3265 O O . VAL A 1 410 ? -8.840 19.850 -1.299 1.00 40.12 410 VAL A O 1
ATOM 3268 N N . ARG A 1 411 ? -6.739 19.788 -0.513 1.00 48.88 411 ARG A N 1
ATOM 3269 C CA . ARG A 1 411 ? -6.926 18.671 0.431 1.00 48.88 411 ARG A CA 1
ATOM 3270 C C . ARG A 1 411 ? -7.900 19.074 1.545 1.00 48.88 411 ARG A C 1
ATOM 3272 O O . ARG A 1 411 ? -7.517 19.841 2.424 1.00 48.88 411 ARG A O 1
ATOM 3279 N N . THR A 1 412 ? -9.137 18.578 1.518 1.00 48.88 412 THR A N 1
ATOM 3280 C CA . THR A 1 412 ? -10.180 18.977 2.490 1.00 48.88 412 THR A CA 1
ATOM 3281 C C . THR A 1 412 ? -10.986 17.813 3.093 1.00 48.88 412 THR A C 1
ATOM 3283 O O . THR A 1 412 ? -11.912 18.068 3.861 1.00 48.88 412 THR A O 1
ATOM 3286 N N . GLY A 1 413 ? -10.643 16.549 2.801 1.00 53.56 413 GLY A N 1
ATOM 3287 C CA . GLY A 1 413 ? -11.207 15.360 3.468 1.00 53.56 413 GLY A CA 1
ATOM 3288 C C . GLY A 1 413 ? -10.188 14.682 4.389 1.00 53.56 413 GLY A C 1
ATOM 3289 O O . GLY A 1 413 ? -9.005 14.636 4.046 1.00 53.56 413 GLY A O 1
ATOM 3290 N N . THR A 1 414 ? -10.618 14.157 5.544 1.00 65.69 414 THR A N 1
ATOM 3291 C CA . THR A 1 414 ? -9.743 13.372 6.432 1.00 65.69 414 THR A CA 1
ATOM 3292 C C . THR A 1 414 ? -9.996 11.867 6.311 1.00 65.69 414 THR A C 1
ATOM 3294 O O . THR A 1 414 ? -11.132 11.399 6.198 1.00 65.69 414 THR A O 1
ATOM 3297 N N . TRP A 1 415 ? -8.904 11.098 6.333 1.00 70.75 415 TRP A N 1
ATOM 3298 C CA . TRP A 1 415 ? -8.898 9.643 6.496 1.00 70.75 415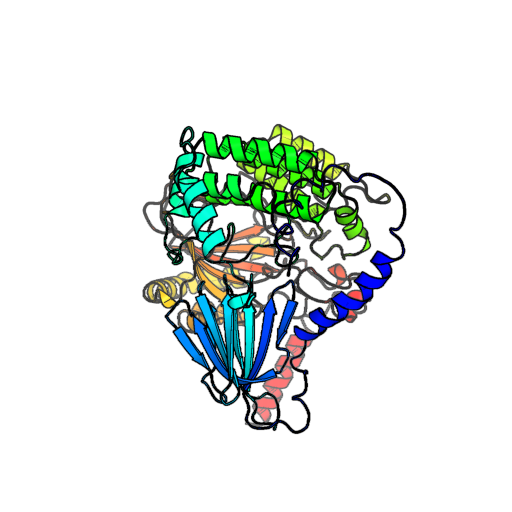 TRP A CA 1
ATOM 3299 C C . TRP A 1 415 ? -7.885 9.311 7.577 1.00 70.75 415 TRP A C 1
ATOM 3301 O O . TRP A 1 415 ? -6.688 9.111 7.329 1.00 70.75 415 TRP A O 1
ATOM 3311 N N . LYS A 1 416 ? -8.384 9.264 8.801 1.00 83.12 416 LYS A N 1
ATOM 3312 C CA . LYS A 1 416 ? -7.580 8.877 9.947 1.00 83.12 416 LYS A CA 1
ATOM 3313 C C . LYS A 1 416 ? -7.761 7.397 10.228 1.00 83.12 416 LYS A C 1
ATOM 3315 O O . LYS A 1 416 ? -8.822 6.822 9.958 1.00 83.12 416 LYS A O 1
ATOM 3320 N N . HIS A 1 417 ? -6.738 6.797 10.805 1.00 85.44 417 HIS A N 1
ATOM 3321 C CA . HIS A 1 417 ? -6.812 5.456 11.333 1.00 85.44 417 HIS A CA 1
ATOM 3322 C C . HIS A 1 417 ? -6.307 5.412 12.762 1.00 85.44 417 HIS A C 1
ATOM 3324 O O . HIS A 1 417 ? -5.469 6.204 13.172 1.00 85.44 417 HIS A O 1
ATOM 3330 N N . LEU A 1 418 ? -6.844 4.466 13.513 1.00 91.62 418 LEU A N 1
ATOM 3331 C CA . LEU A 1 418 ? -6.378 4.104 14.835 1.00 91.62 418 LEU A CA 1
ATOM 3332 C C . LEU A 1 418 ? -5.841 2.671 14.718 1.00 91.62 418 LEU A C 1
ATOM 3334 O O . LEU A 1 418 ? -6.645 1.733 14.612 1.00 91.62 418 LEU A O 1
ATOM 3338 N N . PRO A 1 419 ? -4.511 2.485 14.617 1.00 90.88 419 PRO A N 1
ATOM 3339 C CA . PRO A 1 419 ? -3.916 1.165 14.450 1.00 90.88 419 PRO A CA 1
ATOM 3340 C C . PRO A 1 419 ? -3.994 0.371 15.760 1.00 90.88 419 PRO A C 1
ATOM 3342 O O . PRO A 1 419 ? -3.669 0.879 16.823 1.00 90.88 419 PRO A O 1
ATOM 3345 N N . ILE A 1 420 ? -4.429 -0.886 15.685 1.00 95.44 420 ILE A N 1
ATOM 3346 C CA . ILE A 1 420 ? -4.517 -1.819 16.824 1.00 95.44 420 ILE A CA 1
ATOM 3347 C C . ILE A 1 420 ? -3.464 -2.921 16.699 1.00 95.44 420 ILE A C 1
ATOM 3349 O O . ILE A 1 420 ? -2.859 -3.315 17.694 1.00 95.44 420 ILE A O 1
ATOM 3353 N N . TYR A 1 421 ? -3.247 -3.416 15.478 1.00 92.38 421 TYR A N 1
ATOM 3354 C CA . TYR A 1 421 ? -2.251 -4.437 15.163 1.00 92.38 421 TYR A CA 1
ATOM 3355 C C . TYR A 1 421 ? -1.550 -4.099 13.852 1.00 92.38 421 TYR A C 1
ATOM 3357 O O . TYR A 1 421 ? -2.206 -3.931 12.818 1.00 92.38 421 TYR A O 1
ATOM 3365 N N . HIS A 1 422 ? -0.226 -4.004 13.888 1.00 84.12 422 HIS A N 1
ATOM 3366 C CA . HIS A 1 422 ? 0.609 -3.689 12.735 1.00 84.12 422 HIS A CA 1
ATOM 3367 C C . HIS A 1 422 ? 1.991 -4.323 12.910 1.00 84.12 422 HIS A C 1
ATOM 3369 O O . HIS A 1 422 ? 2.480 -4.419 14.025 1.00 84.12 422 HIS A O 1
ATOM 3375 N N . ALA A 1 423 ? 2.627 -4.761 11.818 1.00 80.44 423 ALA A N 1
ATOM 3376 C CA . ALA A 1 423 ? 3.986 -5.321 11.850 1.00 80.44 423 ALA A CA 1
ATOM 3377 C C . ALA A 1 423 ? 4.194 -6.459 12.877 1.00 80.44 423 ALA A C 1
ATOM 3379 O O . ALA A 1 423 ? 5.270 -6.598 13.442 1.00 80.44 423 ALA A O 1
ATOM 3380 N N . ARG A 1 424 ? 3.169 -7.299 13.076 1.00 84.44 424 ARG A N 1
ATOM 3381 C CA . ARG A 1 424 ? 3.102 -8.401 14.058 1.00 84.44 424 ARG A CA 1
ATOM 3382 C C . ARG A 1 424 ? 2.963 -7.965 15.518 1.00 84.44 424 ARG A C 1
ATOM 3384 O O . ARG A 1 424 ? 2.909 -8.822 16.396 1.00 84.44 424 ARG A O 1
ATOM 3391 N N . GLU A 1 425 ? 2.832 -6.673 15.771 1.00 90.31 425 GLU A N 1
ATOM 3392 C CA . GLU A 1 425 ? 2.788 -6.097 17.108 1.00 90.31 425 GLU A CA 1
ATOM 3393 C C . GLU A 1 425 ? 1.414 -5.505 17.419 1.00 90.31 425 GLU A C 1
ATOM 3395 O O . GLU A 1 425 ? 0.694 -5.013 16.544 1.00 90.31 425 GLU A O 1
ATOM 3400 N N . ILE A 1 426 ? 1.052 -5.561 18.700 1.00 94.25 426 ILE A N 1
ATOM 3401 C CA . ILE A 1 426 ? -0.095 -4.842 19.245 1.00 94.25 426 ILE A CA 1
ATOM 3402 C C . ILE A 1 426 ? 0.345 -3.412 19.543 1.00 94.25 426 ILE A C 1
ATOM 3404 O O . ILE A 1 426 ? 1.372 -3.191 20.182 1.00 94.25 426 ILE A O 1
ATOM 3408 N N . ILE A 1 427 ? -0.456 -2.439 19.120 1.00 91.12 427 ILE A N 1
ATOM 3409 C CA . ILE A 1 427 ? -0.183 -1.034 19.409 1.00 91.12 427 ILE A CA 1
ATOM 3410 C C . ILE A 1 427 ? -0.821 -0.694 20.759 1.00 91.12 427 ILE A C 1
ATOM 3412 O O . ILE A 1 427 ? -2.031 -0.494 20.866 1.00 91.12 427 ILE A O 1
ATOM 3416 N N . GLU A 1 428 ? -0.007 -0.706 21.814 1.00 93.88 428 GLU A N 1
ATOM 3417 C CA . GLU A 1 428 ? -0.478 -0.713 23.207 1.00 93.88 428 GLU A CA 1
ATOM 3418 C C . GLU A 1 428 ? -1.368 0.480 23.615 1.00 93.88 428 GLU A C 1
ATOM 3420 O O . GLU A 1 428 ? -2.402 0.235 24.248 1.00 93.88 428 GLU A O 1
ATOM 3425 N N . PRO A 1 429 ? -1.076 1.752 23.257 1.00 93.19 429 PRO A N 1
ATOM 3426 C CA . PRO A 1 429 ? -1.955 2.870 23.618 1.00 93.19 429 PRO A CA 1
ATOM 3427 C C . PRO A 1 429 ? -3.372 2.722 23.039 1.00 93.19 429 PRO A C 1
ATOM 3429 O O . PRO A 1 429 ? -4.370 2.894 23.743 1.00 93.19 429 PRO A O 1
ATOM 3432 N N . GLN A 1 430 ? -3.464 2.335 21.769 1.00 94.44 430 GLN A N 1
ATOM 3433 C CA . GLN A 1 430 ? -4.707 2.118 21.038 1.00 94.44 430 GLN A CA 1
ATOM 3434 C C . GLN A 1 430 ? -5.437 0.856 21.516 1.00 94.44 430 GLN A C 1
ATOM 3436 O O . GLN A 1 430 ? -6.650 0.883 21.725 1.00 94.44 430 GLN A O 1
ATOM 3441 N N . CYS A 1 431 ? -4.704 -0.230 21.768 1.00 94.25 431 CYS A N 1
ATOM 3442 C CA . CYS A 1 431 ? -5.231 -1.457 22.367 1.00 94.25 431 CYS A CA 1
ATOM 3443 C C . CYS A 1 431 ? -5.847 -1.194 23.749 1.00 94.25 431 CYS A C 1
ATOM 3445 O O . CYS A 1 431 ? -6.953 -1.653 24.032 1.00 94.25 431 CYS A O 1
ATOM 3447 N N . THR A 1 432 ? -5.174 -0.402 24.588 1.00 96.12 432 THR A N 1
ATOM 3448 C CA . THR A 1 432 ? -5.673 -0.006 25.914 1.00 96.12 432 THR A CA 1
ATOM 3449 C C . THR A 1 432 ? -6.953 0.826 25.808 1.00 96.12 432 THR A C 1
ATOM 3451 O O . THR A 1 432 ? -7.850 0.700 26.641 1.00 96.12 432 THR A O 1
ATOM 3454 N N . ALA A 1 433 ? -7.068 1.665 24.774 1.00 95.88 433 ALA A N 1
ATOM 3455 C CA . ALA A 1 433 ? -8.268 2.456 24.514 1.00 95.88 433 ALA A CA 1
ATOM 3456 C C . ALA A 1 433 ? -9.447 1.632 23.962 1.00 95.88 433 ALA A C 1
ATOM 3458 O O . ALA A 1 433 ? -10.592 2.069 24.081 1.00 95.88 433 ALA A O 1
ATOM 3459 N N . MET A 1 434 ? -9.187 0.455 23.383 1.00 97.94 434 MET A N 1
ATOM 3460 C CA . MET A 1 434 ? -10.197 -0.431 22.796 1.00 97.94 434 MET A CA 1
ATOM 3461 C C . MET A 1 434 ? -10.057 -1.876 23.318 1.00 97.94 434 MET A C 1
ATOM 3463 O O . MET A 1 434 ? -9.684 -2.774 22.556 1.00 97.94 434 MET A O 1
ATOM 3467 N N . PRO A 1 435 ? -10.315 -2.128 24.617 1.00 98.12 435 PRO A N 1
ATOM 3468 C CA . PRO A 1 435 ? -9.968 -3.392 25.270 1.00 98.12 435 PRO A CA 1
ATOM 3469 C C . PRO A 1 435 ? -10.720 -4.614 24.724 1.00 98.12 435 PRO A C 1
ATOM 3471 O O . PRO A 1 435 ? -10.124 -5.683 24.591 1.00 98.12 435 PRO A O 1
ATOM 3474 N N . THR A 1 436 ? -12.000 -4.484 24.366 1.00 98.62 436 THR A N 1
ATOM 3475 C CA . THR A 1 436 ? -12.787 -5.570 23.764 1.00 98.62 436 THR A CA 1
ATOM 3476 C C . THR A 1 436 ? -12.232 -5.909 22.393 1.00 98.62 436 THR A C 1
ATOM 3478 O O . THR A 1 436 ? -11.935 -7.073 22.126 1.00 98.62 436 THR A O 1
ATOM 3481 N N . LEU A 1 437 ? -12.045 -4.900 21.532 1.00 98.50 437 LEU A N 1
ATOM 3482 C CA . LEU A 1 437 ? -11.450 -5.114 20.214 1.00 98.50 437 LEU A CA 1
ATOM 3483 C C . LEU A 1 437 ? -10.057 -5.739 20.342 1.00 98.50 437 LEU A C 1
ATOM 3485 O O . LEU A 1 437 ? -9.769 -6.731 19.678 1.00 98.50 437 LEU A O 1
ATOM 3489 N N . CYS A 1 438 ? -9.217 -5.211 21.229 1.00 98.06 438 CYS A N 1
ATOM 3490 C CA . CYS A 1 438 ? -7.871 -5.724 21.424 1.00 98.06 438 CYS A CA 1
ATOM 3491 C C . CYS A 1 438 ? -7.861 -7.176 21.924 1.00 98.06 438 CYS A C 1
ATOM 3493 O O . CYS A 1 438 ? -7.076 -7.986 21.433 1.00 98.06 438 CYS A O 1
ATOM 3495 N N . GLY A 1 439 ? -8.765 -7.545 22.837 1.00 98.50 439 GLY A N 1
ATOM 3496 C CA . GLY A 1 439 ? -8.925 -8.930 23.283 1.00 98.50 439 GLY A CA 1
ATOM 3497 C C . GLY A 1 439 ? -9.272 -9.886 22.137 1.00 98.50 439 GLY A C 1
ATOM 3498 O O . GLY A 1 439 ? -8.724 -10.985 22.060 1.00 98.50 439 GLY A O 1
ATOM 3499 N N . LEU A 1 440 ? -10.124 -9.459 21.197 1.00 98.56 440 LEU A N 1
ATOM 3500 C CA . LEU A 1 440 ? -10.423 -10.239 19.991 1.00 98.56 440 LEU A CA 1
ATOM 3501 C C . LEU A 1 440 ? -9.201 -10.352 19.072 1.00 98.56 440 LEU A C 1
ATOM 3503 O O . LEU A 1 440 ? -8.894 -11.441 18.595 1.00 98.56 440 LEU A O 1
ATOM 3507 N N . VAL A 1 441 ? -8.488 -9.249 18.849 1.00 98.12 441 VAL A N 1
ATOM 3508 C CA . VAL A 1 441 ? -7.278 -9.221 18.015 1.00 98.12 441 VAL A CA 1
ATOM 3509 C C . VAL A 1 441 ? -6.214 -10.172 18.565 1.00 98.12 441 VAL A C 1
ATOM 3511 O O . VAL A 1 441 ? -5.744 -11.031 17.826 1.00 98.12 441 VAL A O 1
ATOM 3514 N N . LYS A 1 442 ? -5.906 -10.095 19.867 1.00 97.38 442 LYS A N 1
ATOM 3515 C CA . LYS A 1 442 ? -4.947 -10.986 20.548 1.00 97.38 442 LYS A CA 1
ATOM 3516 C C . LYS A 1 442 ? -5.347 -12.462 20.464 1.00 97.38 442 LYS A C 1
ATOM 3518 O O . LYS A 1 442 ? -4.488 -13.330 20.411 1.00 97.38 442 LYS A O 1
ATOM 3523 N N . LYS A 1 443 ? -6.651 -12.752 20.443 1.00 97.62 443 LYS A N 1
ATOM 3524 C CA . LYS A 1 443 ? -7.173 -14.121 20.363 1.00 97.62 443 LYS A CA 1
ATOM 3525 C C . LYS A 1 443 ? -7.063 -14.736 18.965 1.00 97.62 443 LYS A C 1
ATOM 3527 O O . LYS A 1 443 ? -6.892 -15.948 18.860 1.00 97.62 443 LYS A O 1
ATOM 3532 N N . TYR A 1 444 ? -7.254 -13.943 17.912 1.00 97.00 444 TYR A N 1
ATOM 3533 C CA . TYR A 1 444 ? -7.417 -14.463 16.548 1.00 97.00 444 TYR A CA 1
ATOM 3534 C C . TYR A 1 444 ? -6.252 -14.161 15.603 1.00 97.00 444 TYR A C 1
ATOM 3536 O O . TYR A 1 444 ? -6.227 -14.728 14.510 1.00 97.00 444 TYR A O 1
ATOM 3544 N N . LEU A 1 445 ? -5.313 -13.289 15.984 1.00 95.06 445 LEU A N 1
ATOM 3545 C CA . LEU A 1 445 ? -4.123 -12.994 15.190 1.00 95.06 445 LEU A CA 1
ATOM 3546 C C . LEU A 1 445 ? -2.840 -13.522 15.845 1.00 95.06 445 LEU A C 1
ATOM 3548 O O . LEU A 1 445 ? -2.709 -13.447 17.066 1.00 95.06 445 LEU A O 1
ATOM 3552 N N . PRO A 1 446 ? -1.874 -14.003 15.037 1.00 94.69 446 PRO A N 1
ATOM 3553 C CA . PRO A 1 446 ? -1.927 -14.133 13.572 1.00 94.69 446 PRO A CA 1
ATOM 3554 C C . PRO A 1 446 ? -2.866 -15.267 13.114 1.00 94.69 446 PRO A C 1
ATOM 3556 O O . PRO A 1 446 ? -2.996 -16.287 13.783 1.00 94.69 446 PRO A O 1
ATOM 3559 N N . THR A 1 447 ? -3.505 -15.117 11.952 1.00 94.50 447 THR A N 1
ATOM 3560 C CA . THR A 1 447 ? -4.444 -16.113 11.390 1.00 94.50 447 THR A CA 1
ATOM 3561 C C . THR A 1 447 ? -3.775 -17.431 11.018 1.00 94.50 447 THR A C 1
ATOM 3563 O O . THR A 1 447 ? -4.404 -18.490 11.048 1.00 94.50 447 THR A O 1
ATOM 3566 N N . LYS A 1 448 ? -2.491 -17.376 10.655 1.00 93.62 448 LYS A N 1
ATOM 3567 C CA . LYS A 1 448 ? -1.665 -18.535 10.305 1.00 93.62 448 LYS A CA 1
ATOM 3568 C C . LYS A 1 448 ? -0.330 -18.462 11.058 1.00 93.62 448 LYS A C 1
ATOM 3570 O O . LYS A 1 448 ? 0.683 -18.088 10.461 1.00 93.62 448 LYS A O 1
ATOM 3575 N N . PRO A 1 449 ? -0.310 -18.789 12.366 1.00 91.94 449 PRO A N 1
ATOM 3576 C CA . PRO A 1 449 ? 0.910 -18.753 13.164 1.00 91.94 449 PRO A CA 1
ATOM 3577 C C . PRO A 1 449 ? 2.026 -19.584 12.522 1.00 91.94 449 PRO A C 1
ATOM 3579 O O . PRO A 1 449 ? 1.793 -20.694 12.048 1.00 91.94 449 PRO A O 1
ATOM 3582 N N . GLY A 1 450 ? 3.236 -19.027 12.488 1.00 89.81 450 GLY A N 1
ATOM 3583 C CA . GLY A 1 450 ? 4.419 -19.680 11.925 1.00 89.81 450 GLY A CA 1
ATOM 3584 C C . GLY A 1 450 ? 4.557 -19.610 10.402 1.00 89.81 450 GLY A C 1
ATOM 3585 O O . GLY A 1 450 ? 5.636 -19.929 9.907 1.00 89.81 450 GLY A O 1
ATOM 3586 N N . LEU A 1 451 ? 3.539 -19.179 9.643 1.00 93.81 451 LEU A N 1
ATOM 3587 C CA . LEU A 1 451 ? 3.711 -18.942 8.205 1.00 93.81 451 LEU A CA 1
ATOM 3588 C C . LEU A 1 451 ? 4.355 -17.574 7.932 1.00 93.81 451 LEU A C 1
ATOM 3590 O O . LEU A 1 451 ? 3.982 -16.582 8.575 1.00 93.81 451 LEU A O 1
ATOM 3594 N N . PRO A 1 452 ? 5.267 -17.490 6.940 1.00 92.00 452 PRO A N 1
ATOM 3595 C CA . PRO A 1 452 ? 5.850 -16.217 6.564 1.00 92.00 452 PRO A CA 1
ATOM 3596 C C . PRO A 1 452 ? 4.815 -15.215 6.041 1.00 92.00 452 PRO A C 1
ATOM 3598 O O . PRO A 1 452 ? 3.838 -15.587 5.393 1.00 92.00 452 PRO A O 1
ATOM 3601 N N . TRP A 1 453 ? 5.024 -13.928 6.283 1.00 92.12 453 TRP A N 1
ATOM 3602 C CA . TRP A 1 453 ? 4.294 -12.860 5.610 1.00 92.12 453 TRP A CA 1
ATOM 3603 C C . TRP A 1 453 ? 4.898 -12.610 4.232 1.00 92.12 453 TRP A C 1
ATOM 3605 O O . TRP A 1 453 ? 6.113 -12.575 4.052 1.00 92.12 453 TRP A O 1
ATOM 3615 N N . VAL A 1 454 ? 4.041 -12.431 3.231 1.00 89.06 454 VAL A N 1
ATOM 3616 C CA . VAL A 1 454 ? 4.470 -12.144 1.858 1.00 89.06 454 VAL A CA 1
ATOM 3617 C C . VAL A 1 454 ? 4.716 -10.653 1.680 1.00 89.06 454 VAL A C 1
ATOM 3619 O O . VAL A 1 454 ? 5.691 -10.266 1.048 1.00 89.06 454 VAL A O 1
ATOM 3622 N N . VAL A 1 455 ? 3.869 -9.822 2.285 1.00 82.94 455 VAL A N 1
ATOM 3623 C CA . VAL A 1 455 ? 3.923 -8.358 2.256 1.00 82.94 455 VAL A CA 1
ATOM 3624 C C . VAL A 1 455 ? 3.809 -7.796 3.674 1.00 82.94 455 VAL A C 1
ATOM 3626 O O . VAL A 1 455 ? 3.224 -8.420 4.552 1.00 82.94 455 VAL A O 1
ATOM 3629 N N . ASN A 1 456 ? 4.286 -6.572 3.905 1.00 75.62 456 ASN A N 1
ATOM 3630 C CA . ASN A 1 456 ? 4.168 -5.892 5.208 1.00 75.62 456 ASN A CA 1
ATOM 3631 C C . ASN A 1 456 ? 2.716 -5.571 5.629 1.00 75.62 456 ASN A C 1
ATOM 3633 O O . ASN A 1 456 ? 2.466 -5.173 6.764 1.00 75.62 456 ASN A O 1
ATOM 3637 N N . GLN A 1 457 ? 1.761 -5.716 4.708 1.00 77.62 457 GLN A N 1
ATOM 3638 C CA . GLN A 1 457 ? 0.326 -5.511 4.926 1.00 77.62 457 GLN A CA 1
ATOM 3639 C C . GLN A 1 457 ? -0.440 -6.827 5.119 1.00 77.62 457 GLN A C 1
ATOM 3641 O O . GLN A 1 457 ? -1.665 -6.824 5.036 1.00 77.62 457 GLN A O 1
ATOM 3646 N N . ASN A 1 458 ? 0.262 -7.948 5.323 1.00 86.88 458 ASN A N 1
ATOM 3647 C CA . ASN A 1 458 ? -0.357 -9.271 5.336 1.00 86.88 458 ASN A CA 1
ATOM 3648 C C . ASN A 1 458 ? -1.455 -9.400 6.389 1.00 86.88 458 ASN A C 1
ATOM 3650 O O . ASN A 1 458 ? -2.515 -9.948 6.098 1.00 86.88 458 ASN A O 1
ATOM 3654 N N . GLU A 1 459 ? -1.193 -8.884 7.590 1.00 93.38 459 GLU A N 1
ATOM 3655 C CA . GLU A 1 459 ? -2.166 -8.842 8.672 1.00 93.38 459 GLU A CA 1
ATOM 3656 C C . GLU A 1 459 ? -2.071 -7.509 9.406 1.00 93.38 459 GLU A C 1
ATOM 3658 O O . GLU A 1 459 ? -1.003 -7.106 9.869 1.00 93.38 459 GLU A O 1
ATOM 3663 N N . GLN A 1 460 ? -3.191 -6.796 9.468 1.00 91.62 460 GLN A N 1
ATOM 3664 C CA . GLN A 1 460 ? -3.290 -5.472 10.075 1.00 91.62 460 GLN A CA 1
ATOM 3665 C C . GLN A 1 460 ? -4.698 -5.282 10.621 1.00 91.62 460 GLN A C 1
ATOM 3667 O O . GLN A 1 460 ? -5.666 -5.687 9.978 1.00 91.62 460 GLN A O 1
ATOM 3672 N N . VAL A 1 461 ? -4.822 -4.626 11.771 1.00 97.06 461 VAL A N 1
ATOM 3673 C CA . VAL A 1 461 ? -6.119 -4.239 12.333 1.00 97.06 461 VAL A CA 1
ATOM 3674 C C . VAL A 1 461 ? -6.084 -2.766 12.655 1.00 97.06 461 VAL A C 1
ATOM 3676 O O . VAL A 1 461 ? -5.231 -2.320 13.419 1.00 97.06 461 VAL A O 1
ATOM 3679 N N . MET A 1 462 ? -7.010 -2.013 12.076 1.00 94.69 462 MET A N 1
ATOM 3680 C CA . MET A 1 462 ? -7.118 -0.581 12.313 1.00 94.69 462 MET A CA 1
ATOM 3681 C C . MET A 1 462 ? -8.562 -0.115 12.180 1.00 94.69 462 MET A C 1
ATOM 3683 O O . MET A 1 462 ? -9.294 -0.551 11.288 1.00 94.69 462 MET A O 1
ATOM 3687 N N . VAL A 1 463 ? -8.976 0.794 13.057 1.00 96.62 463 VAL A N 1
ATOM 3688 C CA . VAL A 1 463 ? -10.234 1.521 12.877 1.00 96.62 463 VAL A CA 1
ATOM 3689 C C . VAL A 1 463 ? -9.979 2.635 11.877 1.00 96.62 463 VAL A C 1
ATOM 3691 O O . VAL A 1 463 ? -9.047 3.405 12.050 1.00 96.62 463 VAL A O 1
ATOM 3694 N N . ILE A 1 464 ? -10.796 2.723 10.836 1.00 92.12 464 ILE A N 1
ATOM 3695 C CA . ILE A 1 464 ? -10.709 3.737 9.788 1.00 92.12 464 ILE A CA 1
ATOM 3696 C C . ILE A 1 464 ? -11.872 4.707 9.945 1.00 92.12 464 ILE A C 1
ATOM 3698 O O . ILE A 1 464 ? -13.025 4.282 9.895 1.00 92.12 464 ILE A O 1
ATOM 3702 N N . ARG A 1 465 ? -11.563 6.001 10.055 1.00 90.94 465 ARG A N 1
ATOM 3703 C CA . ARG A 1 465 ? -12.512 7.120 10.061 1.00 90.94 465 ARG A CA 1
ATOM 3704 C C . ARG A 1 465 ? -12.347 7.926 8.777 1.00 90.94 465 ARG A C 1
ATOM 3706 O O . ARG A 1 465 ? -11.237 8.337 8.453 1.00 90.94 465 ARG A O 1
ATOM 3713 N N . MET A 1 466 ? -13.443 8.143 8.055 1.00 87.00 466 MET A N 1
ATOM 3714 C CA . MET A 1 466 ? -13.478 8.946 6.831 1.00 87.00 466 MET A CA 1
ATOM 3715 C C . MET A 1 466 ? -14.560 10.019 6.904 1.00 87.00 466 MET A C 1
ATOM 3717 O O . MET A 1 466 ? -15.724 9.704 7.167 1.00 87.00 466 MET A O 1
ATOM 3721 N N . ASP A 1 467 ? -14.194 11.256 6.583 1.00 86.06 467 ASP A N 1
ATOM 3722 C CA . ASP A 1 467 ? -15.139 12.372 6.527 1.00 86.06 467 ASP A CA 1
ATOM 3723 C C . ASP A 1 467 ? -16.092 12.283 5.325 1.00 86.06 467 ASP A C 1
ATOM 3725 O O . ASP A 1 467 ? -15.736 11.713 4.280 1.00 86.06 467 ASP A O 1
ATOM 3729 N N . PRO A 1 468 ? -17.285 12.903 5.417 1.00 86.12 468 PRO A N 1
ATOM 3730 C CA . PRO A 1 468 ? -18.124 13.191 4.259 1.00 86.12 468 PRO A CA 1
ATOM 3731 C C . PRO A 1 468 ? -17.361 13.887 3.131 1.00 86.12 468 PRO A C 1
ATOM 3733 O O . PRO A 1 468 ? -16.597 14.827 3.364 1.00 86.12 468 PRO A O 1
ATOM 3736 N N . GLY A 1 469 ? -17.634 13.486 1.890 1.00 79.19 469 GLY A N 1
ATOM 3737 C CA . GLY A 1 469 ? -16.995 14.085 0.718 1.00 79.19 469 GLY A CA 1
ATOM 3738 C C . GLY A 1 469 ? -15.706 13.399 0.273 1.00 79.19 469 GLY A C 1
ATOM 3739 O O . GLY A 1 469 ? -15.188 13.777 -0.769 1.00 79.19 469 GLY A O 1
ATOM 3740 N N . THR A 1 470 ? -15.206 12.409 1.013 1.00 77.69 470 THR A N 1
ATOM 3741 C CA . THR A 1 470 ? -13.923 11.751 0.743 1.00 77.69 470 THR A CA 1
ATOM 3742 C C . THR A 1 470 ? -14.068 10.614 -0.271 1.00 77.69 470 THR A C 1
ATOM 3744 O O . THR A 1 470 ? -14.973 9.785 -0.182 1.00 77.69 470 THR A O 1
ATOM 3747 N N . THR A 1 471 ? -13.130 10.518 -1.208 1.00 78.06 471 THR A N 1
ATOM 3748 C CA . THR A 1 471 ? -13.034 9.396 -2.152 1.00 78.06 471 THR A CA 1
ATOM 3749 C C . THR A 1 471 ? -11.652 8.758 -2.114 1.00 78.06 471 THR A C 1
ATOM 3751 O O . THR A 1 471 ? -10.642 9.422 -1.889 1.00 78.06 471 THR A O 1
ATOM 3754 N N . VAL A 1 472 ? -11.614 7.452 -2.359 1.00 77.56 472 VAL A N 1
ATOM 3755 C CA . VAL A 1 472 ? -10.397 6.669 -2.574 1.00 77.56 472 VAL A CA 1
ATOM 3756 C C . VAL A 1 472 ? -10.468 6.107 -3.987 1.00 77.56 472 VAL A C 1
ATOM 3758 O O . VAL A 1 472 ? -11.435 5.420 -4.327 1.00 77.56 472 VAL A O 1
ATOM 3761 N N . GLU A 1 473 ? -9.460 6.419 -4.804 1.00 77.56 473 GLU A N 1
ATOM 3762 C CA . GLU A 1 473 ? -9.375 5.965 -6.196 1.00 77.56 473 GLU A CA 1
ATOM 3763 C C . GLU A 1 473 ? -9.357 4.434 -6.310 1.00 77.56 473 GLU A C 1
ATOM 3765 O O . GLU A 1 473 ? -9.100 3.720 -5.333 1.00 77.56 473 GLU A O 1
ATOM 3770 N N . THR A 1 474 ? -9.615 3.917 -7.517 1.00 84.50 474 THR A N 1
ATOM 3771 C CA . THR A 1 474 ? -9.517 2.471 -7.725 1.00 84.50 474 THR A CA 1
ATOM 3772 C C . THR A 1 474 ? -8.064 2.053 -7.555 1.00 84.50 474 THR A C 1
ATOM 3774 O O . THR A 1 474 ? -7.163 2.558 -8.227 1.00 84.50 474 THR A O 1
ATOM 3777 N N . HIS A 1 475 ? -7.841 1.113 -6.653 1.00 86.62 475 HIS A N 1
ATOM 3778 C CA . HIS A 1 475 ? -6.545 0.527 -6.366 1.00 86.62 475 HIS A CA 1
ATOM 3779 C C . HIS A 1 475 ? -6.718 -0.963 -6.085 1.00 86.62 475 HIS A C 1
ATOM 3781 O O . HIS A 1 475 ? -7.830 -1.476 -5.994 1.00 86.62 475 HIS A O 1
ATOM 3787 N N . ASN A 1 476 ? -5.608 -1.678 -5.955 1.00 85.81 476 ASN A N 1
ATOM 3788 C CA . ASN A 1 476 ? -5.631 -3.041 -5.453 1.00 85.81 476 ASN A CA 1
ATOM 3789 C C . ASN A 1 476 ? -4.417 -3.314 -4.566 1.00 85.81 476 ASN A C 1
ATOM 3791 O O . ASN A 1 476 ? -3.395 -2.621 -4.625 1.00 85.81 476 ASN A O 1
ATOM 3795 N N . GLY A 1 477 ? -4.549 -4.318 -3.710 1.00 84.00 477 GLY A N 1
ATOM 3796 C CA . GLY A 1 477 ? -3.544 -4.750 -2.754 1.00 84.00 477 GLY A CA 1
ATOM 3797 C C . GLY A 1 477 ? -2.297 -5.321 -3.432 1.00 84.00 477 GLY A C 1
ATOM 3798 O O . GLY A 1 477 ? -2.298 -5.643 -4.625 1.00 84.00 477 GLY A O 1
ATOM 3799 N N . PRO A 1 478 ? -1.175 -5.405 -2.706 1.00 84.00 478 PRO A N 1
ATOM 3800 C CA . PRO A 1 478 ? 0.083 -5.866 -3.281 1.00 84.00 478 PRO A CA 1
ATOM 3801 C C . PRO A 1 478 ? 0.096 -7.375 -3.579 1.00 84.00 478 PRO A C 1
ATOM 3803 O O . PRO A 1 478 ? 0.861 -7.816 -4.432 1.00 84.00 478 PRO A O 1
ATOM 3806 N N . SER A 1 479 ? -0.748 -8.170 -2.927 1.00 91.62 479 SER A N 1
ATOM 3807 C CA . SER A 1 479 ? -0.748 -9.624 -3.076 1.00 91.62 479 SER A CA 1
ATOM 3808 C C . SER A 1 479 ? -2.156 -10.201 -2.955 1.00 91.62 479 SER A C 1
ATOM 3810 O O . SER A 1 479 ? -2.962 -9.679 -2.187 1.00 91.62 479 SER A O 1
ATOM 3812 N N . ASN A 1 480 ? -2.440 -11.283 -3.686 1.00 95.50 480 ASN A N 1
ATOM 3813 C CA . ASN A 1 480 ? -3.693 -12.050 -3.579 1.00 95.50 480 ASN A CA 1
ATOM 3814 C C . ASN A 1 480 ? -3.748 -12.964 -2.345 1.00 95.50 480 ASN A C 1
ATOM 3816 O O . ASN A 1 480 ? -4.749 -13.632 -2.111 1.00 95.50 480 ASN A O 1
ATOM 3820 N N . ASN A 1 481 ? -2.696 -12.981 -1.522 1.00 95.81 481 ASN A N 1
ATOM 3821 C CA . ASN A 1 481 ? -2.705 -13.684 -0.240 1.00 95.81 481 ASN A CA 1
ATOM 3822 C C . ASN A 1 481 ? -3.272 -12.854 0.924 1.00 95.81 481 ASN A C 1
ATOM 3824 O O . ASN A 1 481 ? -3.157 -13.290 2.071 1.00 95.81 481 ASN A O 1
ATOM 3828 N N . VAL A 1 482 ? -3.831 -11.672 0.653 1.00 94.75 482 VAL A N 1
ATOM 3829 C CA . VAL A 1 482 ? -4.414 -10.784 1.664 1.00 94.75 482 VAL A CA 1
ATOM 3830 C C . VAL A 1 482 ? -5.893 -10.583 1.374 1.00 94.75 482 VAL A C 1
ATOM 3832 O O . VAL A 1 482 ? -6.268 -10.012 0.349 1.00 94.75 482 VAL A O 1
ATOM 3835 N N . LEU A 1 483 ? -6.732 -11.016 2.310 1.00 97.31 483 LEU A N 1
ATOM 3836 C CA . LEU A 1 483 ? -8.153 -10.694 2.304 1.00 97.31 483 LEU A CA 1
ATOM 3837 C C . LEU A 1 483 ? -8.393 -9.426 3.114 1.00 97.31 483 LEU A C 1
ATOM 3839 O O . LEU A 1 483 ? -7.834 -9.252 4.199 1.00 97.31 483 LEU A O 1
ATOM 3843 N N . ASN A 1 484 ? -9.246 -8.554 2.584 1.00 96.75 484 ASN A N 1
ATOM 3844 C CA . ASN A 1 484 ? -9.750 -7.402 3.310 1.00 96.75 484 ASN A CA 1
ATOM 3845 C C . ASN A 1 484 ? -11.089 -7.777 3.944 1.00 96.75 484 ASN A C 1
ATOM 3847 O O . ASN A 1 484 ? -12.011 -8.230 3.268 1.00 96.75 484 ASN A O 1
ATOM 3851 N N . MET A 1 485 ? -11.204 -7.543 5.243 1.00 98.06 485 MET A N 1
ATOM 3852 C CA . MET A 1 485 ? -12.440 -7.653 5.996 1.00 98.06 485 MET A CA 1
ATOM 3853 C C . MET A 1 485 ? -12.784 -6.270 6.550 1.00 98.06 485 MET A C 1
ATOM 3855 O O . MET A 1 485 ? -12.007 -5.687 7.305 1.00 98.06 485 MET A O 1
ATOM 3859 N N . HIS A 1 486 ? -13.942 -5.729 6.172 1.00 98.31 486 HIS A N 1
ATOM 3860 C CA . HIS A 1 486 ? -14.492 -4.522 6.784 1.00 98.31 486 HIS A CA 1
ATOM 3861 C C . HIS A 1 486 ? -15.654 -4.877 7.699 1.00 98.31 486 HIS A C 1
ATOM 3863 O O . HIS A 1 486 ? -16.644 -5.457 7.256 1.00 98.31 486 HIS A O 1
ATOM 3869 N N . PHE A 1 487 ? -15.571 -4.437 8.947 1.00 98.75 487 PHE A N 1
ATOM 3870 C CA . PHE A 1 487 ? -16.671 -4.498 9.898 1.00 98.75 487 PHE A CA 1
ATOM 3871 C C . PHE A 1 487 ? -17.273 -3.102 10.103 1.00 98.75 487 PHE A C 1
ATOM 3873 O O . PHE A 1 487 ? -16.561 -2.150 10.435 1.00 98.75 487 PHE A O 1
ATOM 3880 N N . GLY A 1 488 ? -18.579 -2.960 9.864 1.00 98.38 488 GLY A N 1
ATOM 3881 C CA . GLY A 1 488 ? -19.277 -1.677 9.967 1.00 98.38 488 GLY A CA 1
ATOM 3882 C C . GLY A 1 488 ? -19.459 -1.229 11.418 1.00 98.38 488 GLY A C 1
ATOM 3883 O O . GLY A 1 488 ? -20.261 -1.819 12.138 1.00 98.38 488 GLY A O 1
ATOM 3884 N N . ILE A 1 489 ? -18.762 -0.171 11.853 1.00 98.38 489 ILE A N 1
ATOM 3885 C CA . ILE A 1 489 ? -18.903 0.374 13.216 1.00 98.38 489 ILE A CA 1
ATOM 3886 C C . ILE A 1 489 ? -19.987 1.462 13.239 1.00 98.38 489 ILE A C 1
ATOM 3888 O O . ILE A 1 489 ? -21.002 1.321 13.925 1.00 98.38 489 ILE A O 1
ATOM 3892 N N . ILE A 1 490 ? -19.766 2.540 12.482 1.00 97.31 490 ILE A N 1
ATOM 3893 C CA . ILE A 1 490 ? -20.702 3.651 12.268 1.00 97.31 490 ILE A CA 1
ATOM 3894 C C . ILE A 1 490 ? -20.697 3.952 10.769 1.00 97.31 490 ILE A C 1
ATOM 3896 O O . ILE A 1 490 ? -19.792 4.600 10.251 1.00 97.31 490 ILE A O 1
ATOM 3900 N N . VAL A 1 491 ? -21.689 3.436 10.053 1.00 96.50 491 VAL A N 1
ATOM 3901 C CA . VAL A 1 491 ? -21.808 3.576 8.601 1.00 96.50 491 VAL A CA 1
ATOM 3902 C C . VAL A 1 491 ? -23.038 4.427 8.279 1.00 96.50 491 VAL A C 1
ATOM 3904 O O . VAL A 1 491 ? -24.158 3.984 8.557 1.00 96.50 491 VAL A O 1
ATOM 3907 N N . PRO A 1 492 ? -22.854 5.628 7.707 1.00 93.94 492 PRO A N 1
ATOM 3908 C CA . PRO A 1 492 ? -23.950 6.476 7.259 1.00 93.94 492 PRO A CA 1
ATOM 3909 C C . PRO A 1 492 ? -24.518 6.004 5.914 1.00 93.94 492 PRO A C 1
ATOM 3911 O O . PRO A 1 492 ? -23.848 5.332 5.126 1.00 93.94 492 PRO A O 1
ATOM 3914 N N . GLU A 1 493 ? -25.749 6.421 5.620 1.00 94.44 493 GLU A N 1
ATOM 3915 C CA . GLU A 1 493 ? -26.334 6.265 4.287 1.00 94.44 493 GLU A CA 1
ATOM 3916 C C . GLU A 1 493 ? -25.485 7.003 3.235 1.00 94.44 493 GLU A C 1
ATOM 3918 O O . GLU A 1 493 ? -24.995 8.109 3.477 1.00 94.44 493 GLU A O 1
ATOM 3923 N N . GLY A 1 494 ? -25.321 6.390 2.060 1.00 92.75 494 GLY A N 1
ATOM 3924 C CA . GLY A 1 494 ? -24.570 6.961 0.939 1.00 92.75 494 GLY A CA 1
ATOM 3925 C C . GLY A 1 494 ? -23.101 6.537 0.852 1.00 92.75 494 GLY A C 1
ATOM 3926 O O . GLY A 1 494 ? -22.467 6.853 -0.151 1.00 92.75 494 GLY A O 1
ATOM 3927 N N . ALA A 1 495 ? -22.571 5.800 1.836 1.00 94.81 495 ALA A N 1
ATOM 3928 C CA . ALA A 1 495 ? -21.227 5.225 1.764 1.00 94.81 495 ALA A CA 1
ATOM 3929 C C . ALA A 1 495 ? -21.186 4.037 0.790 1.00 94.81 495 ALA A C 1
ATOM 3931 O O . ALA A 1 495 ? -21.930 3.070 0.964 1.00 94.81 495 ALA A O 1
ATOM 3932 N N . VAL A 1 496 ? -20.283 4.080 -0.192 1.00 95.50 496 VAL A N 1
ATOM 3933 C CA . VAL A 1 496 ? -20.159 3.053 -1.236 1.00 95.50 496 VAL A CA 1
ATOM 3934 C C . VAL A 1 496 ? -18.760 2.439 -1.233 1.00 95.50 496 VAL A C 1
ATOM 3936 O O . VAL A 1 496 ? -17.751 3.143 -1.255 1.00 95.50 496 VAL A O 1
ATOM 3939 N N . LEU A 1 497 ? -18.708 1.109 -1.236 1.00 95.62 497 LEU A N 1
ATOM 3940 C CA . LEU A 1 497 ? -17.543 0.319 -1.622 1.00 95.62 497 LEU A CA 1
ATOM 3941 C C . LEU A 1 497 ? -17.731 -0.116 -3.069 1.00 95.62 497 LEU A C 1
ATOM 3943 O O . LEU A 1 497 ? -18.778 -0.651 -3.414 1.00 95.62 497 LEU A O 1
ATOM 3947 N N . THR A 1 498 ? -16.720 0.044 -3.906 1.00 95.44 498 THR A N 1
ATOM 3948 C CA . THR A 1 498 ? -16.698 -0.595 -5.223 1.00 95.44 498 THR A CA 1
ATOM 3949 C C . THR A 1 498 ? -15.674 -1.718 -5.192 1.00 95.44 498 THR A C 1
ATOM 3951 O O . THR A 1 498 ? -14.538 -1.457 -4.812 1.00 95.44 498 THR A O 1
ATOM 3954 N N . VAL A 1 499 ? -16.054 -2.937 -5.580 1.00 96.19 499 VAL A N 1
ATOM 3955 C CA . VAL A 1 499 ? -15.141 -4.077 -5.796 1.00 96.19 499 VAL A CA 1
ATOM 3956 C C . VAL A 1 499 ? -15.454 -4.658 -7.165 1.00 96.19 499 VAL A C 1
ATOM 3958 O O . VAL A 1 499 ? -16.619 -4.919 -7.461 1.00 96.19 499 VAL A O 1
ATOM 3961 N N . ASN A 1 500 ? -14.436 -4.791 -8.017 1.00 94.44 500 ASN A N 1
ATOM 3962 C CA . ASN A 1 500 ? -14.598 -5.155 -9.426 1.00 94.44 500 ASN A CA 1
ATOM 3963 C C . ASN A 1 500 ? -15.727 -4.364 -10.122 1.00 94.44 500 ASN A C 1
ATOM 3965 O O . ASN A 1 500 ? -16.637 -4.922 -10.736 1.00 94.44 500 ASN A O 1
ATOM 3969 N N . TYR A 1 501 ? -15.732 -3.039 -9.947 1.00 91.81 501 TYR A N 1
ATOM 3970 C CA . TYR A 1 501 ? -16.733 -2.136 -10.539 1.00 91.81 501 TYR A CA 1
ATOM 3971 C C . TYR A 1 501 ? -18.198 -2.415 -10.148 1.00 91.81 501 TYR A C 1
ATOM 3973 O O . TYR A 1 501 ? -19.108 -1.774 -10.674 1.00 91.81 501 TYR A O 1
ATOM 3981 N N . THR A 1 502 ? -18.427 -3.300 -9.177 1.00 95.44 502 THR A N 1
ATOM 3982 C CA . THR A 1 502 ? -19.727 -3.555 -8.557 1.00 95.44 502 THR A CA 1
ATOM 3983 C C . THR A 1 502 ? -19.808 -2.796 -7.238 1.00 95.44 502 THR A C 1
ATOM 3985 O O . THR A 1 502 ? -18.854 -2.791 -6.459 1.00 95.44 502 THR A O 1
ATOM 3988 N N . GLN A 1 503 ? -20.932 -2.119 -7.001 1.00 96.25 503 GLN A N 1
ATOM 3989 C CA . GLN A 1 503 ? -21.144 -1.308 -5.803 1.00 96.25 503 GLN A CA 1
ATOM 3990 C C . GLN A 1 503 ? -21.750 -2.140 -4.672 1.00 96.25 503 GLN A C 1
ATOM 3992 O O . GLN A 1 503 ? -22.718 -2.870 -4.869 1.00 96.25 503 GLN A O 1
ATOM 3997 N N . TYR A 1 504 ? -21.203 -1.955 -3.478 1.00 96.56 504 TYR A N 1
ATOM 3998 C CA . TYR A 1 504 ? -21.618 -2.561 -2.224 1.00 96.56 504 TYR A CA 1
ATOM 3999 C C . TYR A 1 504 ? -21.746 -1.476 -1.153 1.00 96.56 504 TYR A C 1
ATOM 4001 O O . TYR A 1 504 ? -21.125 -0.413 -1.232 1.00 96.56 504 TYR A O 1
ATOM 4009 N N . THR A 1 505 ? -22.530 -1.758 -0.121 1.00 95.19 505 THR A N 1
ATOM 4010 C CA . THR A 1 505 ? -22.681 -0.901 1.059 1.00 95.19 505 THR A CA 1
ATOM 4011 C C . THR A 1 505 ? -22.298 -1.683 2.305 1.00 95.19 505 THR A C 1
ATOM 4013 O O . THR A 1 505 ? -22.452 -2.902 2.348 1.00 95.19 505 THR A O 1
ATOM 4016 N N . TRP A 1 506 ? -21.819 -0.991 3.335 1.00 96.38 506 TRP A N 1
ATOM 4017 C CA . TRP A 1 506 ? -21.623 -1.611 4.643 1.00 96.38 506 TRP A CA 1
ATOM 4018 C C . TRP A 1 506 ? -22.911 -1.556 5.458 1.00 96.38 506 TRP A C 1
ATOM 4020 O O . TRP A 1 506 ? -23.678 -0.599 5.366 1.00 96.38 506 TRP A O 1
ATOM 4030 N N . GLU A 1 507 ? -23.096 -2.552 6.313 1.00 96.81 507 GLU A N 1
ATOM 4031 C CA . GLU A 1 507 ? -24.145 -2.562 7.323 1.00 96.81 507 GLU A CA 1
ATOM 4032 C C . GLU A 1 507 ? -23.522 -2.430 8.716 1.00 96.81 507 GLU A C 1
ATOM 4034 O O . GLU A 1 507 ? -22.483 -3.022 9.021 1.00 96.81 507 GLU A O 1
ATOM 4039 N N . ASN A 1 508 ? -24.165 -1.644 9.577 1.00 98.31 508 ASN A N 1
ATOM 4040 C CA . ASN A 1 508 ? -23.745 -1.483 10.964 1.00 98.31 508 ASN A CA 1
ATOM 4041 C C . ASN A 1 508 ? -23.806 -2.829 11.706 1.00 98.31 508 ASN A C 1
ATOM 4043 O O . ASN A 1 508 ? -24.844 -3.488 11.736 1.00 98.31 508 ASN A O 1
ATOM 4047 N N . GLY A 1 509 ? -22.690 -3.225 12.318 1.00 98.38 509 GLY A N 1
ATOM 4048 C CA . GLY A 1 509 ? -22.552 -4.485 13.044 1.00 98.38 509 GLY A CA 1
ATOM 4049 C C . GLY A 1 509 ? -22.413 -5.724 12.163 1.00 98.38 509 GLY A C 1
ATOM 4050 O O . GLY A 1 509 ? -22.543 -6.831 12.683 1.00 98.38 509 GLY A O 1
ATOM 4051 N N . LYS A 1 510 ? -22.156 -5.560 10.860 1.00 98.31 510 LYS A N 1
ATOM 4052 C CA . LYS A 1 510 ? -21.928 -6.659 9.916 1.00 98.31 510 LYS A CA 1
ATOM 4053 C C . LYS A 1 510 ? -20.547 -6.602 9.286 1.00 98.31 510 LYS A C 1
ATOM 4055 O O . LYS A 1 510 ? -19.950 -5.531 9.142 1.00 98.31 510 LYS A O 1
ATOM 4060 N N . THR A 1 511 ? -20.074 -7.780 8.900 1.00 98.31 511 THR A N 1
ATOM 4061 C CA . THR A 1 511 ? -18.771 -7.984 8.277 1.00 98.31 511 THR A CA 1
ATOM 4062 C C . THR A 1 511 ? -18.914 -8.244 6.777 1.00 98.31 511 THR A C 1
ATOM 4064 O O . THR A 1 511 ? -19.707 -9.084 6.356 1.00 98.31 511 THR A O 1
ATOM 4067 N N . LEU A 1 512 ? -18.111 -7.543 5.973 1.00 98.00 512 LEU A N 1
ATOM 4068 C CA . LEU A 1 512 ? -17.956 -7.742 4.531 1.00 98.00 512 LEU A CA 1
ATOM 4069 C C . LEU A 1 512 ? -16.510 -8.155 4.232 1.00 98.00 512 LEU A C 1
ATOM 4071 O O . LEU A 1 512 ? -15.585 -7.461 4.653 1.00 98.00 512 LEU A O 1
ATOM 4075 N N . VAL A 1 513 ? -16.315 -9.258 3.505 1.00 98.12 513 VAL A N 1
ATOM 4076 C CA . VAL A 1 513 ? -14.990 -9.816 3.177 1.00 98.12 513 VAL A CA 1
ATOM 4077 C C . VAL A 1 513 ? -14.804 -9.876 1.663 1.00 98.12 513 VAL A C 1
ATOM 4079 O O . VAL A 1 513 ? -15.713 -10.282 0.941 1.00 98.12 513 VAL A O 1
ATOM 4082 N N . TRP A 1 514 ? -13.631 -9.476 1.176 1.00 96.81 514 TRP A N 1
ATOM 4083 C CA . TRP A 1 514 ? -13.275 -9.512 -0.243 1.00 96.81 514 TRP A CA 1
ATOM 4084 C C . TRP A 1 514 ? -11.785 -9.767 -0.453 1.00 96.81 514 TRP A C 1
ATOM 4086 O O . TRP A 1 514 ? -10.959 -9.559 0.442 1.00 96.81 514 TRP A O 1
ATOM 4096 N N . ASP A 1 515 ? -11.432 -10.189 -1.665 1.00 95.44 515 ASP A N 1
ATOM 4097 C CA . ASP A 1 515 ? -10.038 -10.306 -2.082 1.00 95.44 515 ASP A CA 1
ATOM 4098 C C . ASP A 1 515 ? -9.432 -8.913 -2.304 1.00 95.44 515 ASP A C 1
ATOM 4100 O O . ASP A 1 515 ? -9.792 -8.194 -3.243 1.00 95.44 515 ASP A O 1
ATOM 4104 N N . GLY A 1 516 ? -8.478 -8.539 -1.446 1.00 89.31 516 GLY A N 1
ATOM 4105 C CA . GLY A 1 516 ? -7.819 -7.240 -1.492 1.00 89.31 516 GLY A CA 1
ATOM 4106 C C . GLY A 1 516 ? -7.002 -7.009 -2.764 1.00 89.31 516 GLY A C 1
ATOM 4107 O O . GLY A 1 516 ? -6.699 -5.861 -3.072 1.00 89.31 516 GLY A O 1
ATOM 4108 N N . SER A 1 517 ? -6.660 -8.049 -3.529 1.00 92.56 517 SER A N 1
ATOM 4109 C CA . SER A 1 517 ? -5.974 -7.927 -4.824 1.00 92.56 517 SER A CA 1
ATOM 4110 C C . SER A 1 517 ? -6.892 -7.578 -5.998 1.00 92.56 517 SER A C 1
ATOM 4112 O O . SER A 1 517 ? -6.396 -7.261 -7.084 1.00 92.56 517 SER A O 1
ATOM 4114 N N . THR A 1 518 ? -8.208 -7.594 -5.783 1.00 94.62 518 THR A N 1
ATOM 4115 C CA . THR A 1 518 ? -9.200 -7.118 -6.751 1.00 94.62 518 THR A CA 1
ATOM 4116 C C . THR A 1 518 ? -9.278 -5.600 -6.712 1.00 94.62 518 THR A C 1
ATOM 4118 O O . THR A 1 518 ? -9.175 -5.005 -5.645 1.00 94.62 518 THR A O 1
ATOM 4121 N N . ASP A 1 519 ? -9.461 -4.962 -7.862 1.00 94.56 519 ASP A N 1
ATOM 4122 C CA . ASP A 1 519 ? -9.705 -3.529 -7.982 1.00 94.56 519 ASP A CA 1
ATOM 4123 C C . ASP A 1 519 ? -10.848 -3.086 -7.064 1.00 94.56 519 ASP A C 1
ATOM 4125 O O . ASP A 1 519 ? -11.970 -3.593 -7.155 1.00 94.56 519 ASP A O 1
ATOM 4129 N N . HIS A 1 520 ? -10.563 -2.121 -6.194 1.00 92.81 520 HIS A N 1
ATOM 4130 C CA . HIS A 1 520 ? -11.530 -1.566 -5.266 1.00 92.81 520 HIS A CA 1
ATOM 4131 C C . HIS A 1 520 ? -11.318 -0.075 -5.000 1.00 92.81 520 HIS A C 1
ATOM 4133 O O . HIS A 1 520 ? -10.222 0.458 -5.155 1.00 92.81 520 HIS A O 1
ATOM 4139 N N . GLY A 1 521 ? -12.389 0.596 -4.585 1.00 89.25 521 GLY A N 1
ATOM 4140 C CA . GLY A 1 521 ? -12.405 2.018 -4.242 1.00 89.25 521 GLY A CA 1
ATOM 4141 C C . GLY A 1 521 ? -13.515 2.330 -3.242 1.00 89.25 521 GLY A C 1
ATOM 4142 O O . GLY A 1 521 ? -14.427 1.525 -3.042 1.00 89.25 521 GLY A O 1
ATOM 4143 N N . VAL A 1 522 ? -13.437 3.491 -2.595 1.00 88.88 522 VAL A N 1
ATOM 4144 C CA . VAL A 1 522 ? -14.408 3.923 -1.576 1.00 88.88 522 VAL A CA 1
ATOM 4145 C C . VAL A 1 522 ? -14.901 5.322 -1.905 1.00 88.88 522 VAL A C 1
ATOM 4147 O O . VAL A 1 522 ? -14.108 6.191 -2.252 1.00 88.88 522 VAL A O 1
ATOM 4150 N N . ASP A 1 523 ? -16.200 5.549 -1.755 1.00 88.19 523 ASP A N 1
ATOM 4151 C CA . ASP A 1 523 ? -16.839 6.840 -1.994 1.00 88.19 523 ASP A CA 1
ATOM 4152 C C . ASP A 1 523 ? -17.753 7.199 -0.809 1.00 88.19 523 ASP A C 1
ATOM 4154 O O . ASP A 1 523 ? -18.681 6.459 -0.473 1.00 88.19 523 ASP A O 1
ATOM 4158 N N . THR A 1 524 ? -17.468 8.327 -0.147 1.00 88.06 524 THR A N 1
ATOM 4159 C CA . THR A 1 524 ? -18.298 8.915 0.921 1.00 88.06 524 THR A CA 1
ATOM 4160 C C . THR A 1 524 ? -18.878 10.278 0.530 1.00 88.06 524 THR A C 1
ATOM 4162 O O . THR A 1 524 ? -19.321 11.047 1.385 1.00 88.06 524 THR A O 1
ATOM 4165 N N . THR A 1 525 ? -18.917 10.609 -0.763 1.00 85.38 525 THR A N 1
ATOM 4166 C CA . THR A 1 525 ? -19.383 11.913 -1.270 1.00 85.38 525 THR A CA 1
ATOM 4167 C C . THR A 1 525 ? -20.862 12.171 -1.034 1.00 85.38 525 THR A C 1
ATOM 4169 O O . THR A 1 525 ? -21.282 13.321 -0.909 1.00 85.38 525 THR A O 1
ATOM 4172 N N . LYS A 1 526 ? -21.650 11.099 -0.928 1.00 89.44 526 LYS A N 1
ATOM 4173 C CA . LYS A 1 526 ? -23.083 11.146 -0.618 1.00 89.44 526 LYS A CA 1
ATOM 4174 C C . LYS A 1 526 ? -23.380 11.008 0.878 1.00 89.44 526 LYS A C 1
ATOM 4176 O O . LYS A 1 526 ? -24.545 11.091 1.263 1.00 89.44 526 LYS A O 1
ATOM 4181 N N . CYS A 1 527 ? -22.360 10.811 1.716 1.00 90.38 527 CYS A N 1
ATOM 4182 C CA . CYS A 1 527 ? -22.526 10.722 3.162 1.00 90.38 527 CYS A CA 1
ATOM 4183 C C . CYS A 1 527 ? -22.817 12.098 3.768 1.00 90.38 527 CYS A C 1
ATOM 4185 O O . CYS A 1 527 ? -22.272 13.112 3.336 1.00 90.38 527 CYS A O 1
ATOM 4187 N N . LYS A 1 528 ? -23.644 12.124 4.817 1.00 91.00 528 LYS A N 1
ATOM 4188 C CA . LYS A 1 528 ? -23.880 13.326 5.641 1.00 91.00 528 LYS A CA 1
ATOM 4189 C C . LYS A 1 528 ? -23.054 13.345 6.925 1.00 91.00 528 LYS A C 1
ATOM 4191 O O . LYS A 1 528 ? -22.846 14.405 7.502 1.00 91.00 528 LYS A O 1
ATOM 4196 N N . GLU A 1 529 ? -22.603 12.175 7.356 1.00 91.56 529 GLU A N 1
ATOM 4197 C CA . GLU A 1 529 ? -21.849 11.951 8.587 1.00 91.56 529 GLU A CA 1
ATOM 4198 C C . GLU A 1 529 ? -20.586 11.145 8.273 1.00 91.56 529 GLU A C 1
ATOM 4200 O O . GLU A 1 529 ? -20.424 10.620 7.167 1.00 91.56 529 GLU A O 1
ATOM 4205 N N . GLU A 1 530 ? -19.673 11.073 9.232 1.00 91.88 530 GLU A N 1
ATOM 4206 C CA . GLU A 1 530 ? -18.431 10.319 9.090 1.00 91.88 530 GLU A CA 1
ATOM 4207 C C . GLU A 1 530 ? -18.705 8.818 8.970 1.00 91.88 530 GLU A C 1
ATOM 4209 O O . GLU A 1 530 ? -19.588 8.263 9.627 1.00 91.88 530 GLU A O 1
ATOM 4214 N N . ARG A 1 531 ? -17.907 8.144 8.142 1.00 94.62 531 ARG A N 1
ATOM 4215 C CA . ARG A 1 531 ? -17.916 6.689 8.004 1.00 94.62 531 ARG A CA 1
ATOM 4216 C C . ARG A 1 531 ? -16.788 6.103 8.836 1.00 94.62 531 ARG A C 1
ATOM 4218 O O . ARG A 1 531 ? -15.621 6.400 8.586 1.00 94.62 531 ARG A O 1
ATOM 4225 N N . ILE A 1 532 ? -17.132 5.220 9.766 1.00 96.81 532 ILE A N 1
ATOM 4226 C CA . ILE A 1 532 ? -16.183 4.524 10.628 1.00 96.81 532 ILE A CA 1
ATOM 4227 C C . ILE A 1 532 ? -16.365 3.016 10.482 1.00 96.81 532 ILE A C 1
ATOM 4229 O O . ILE A 1 532 ? -17.437 2.467 10.751 1.00 96.81 532 ILE A O 1
ATOM 4233 N N . ILE A 1 533 ? -15.304 2.337 10.057 1.00 97.75 533 ILE A N 1
ATOM 4234 C CA . ILE A 1 533 ? -15.258 0.875 9.932 1.00 97.75 533 ILE A CA 1
ATOM 4235 C C . ILE A 1 533 ? -14.002 0.335 10.598 1.00 97.75 533 ILE A C 1
ATOM 4237 O O . ILE A 1 533 ? -13.028 1.061 10.770 1.00 97.75 533 ILE A O 1
ATOM 4241 N N . LEU A 1 534 ? -14.001 -0.945 10.943 1.00 98.44 534 LEU A N 1
ATOM 4242 C CA . LEU A 1 534 ? -12.773 -1.664 11.256 1.00 98.44 534 LEU A CA 1
ATOM 4243 C C . LEU A 1 534 ? -12.262 -2.334 9.981 1.00 98.44 534 LEU A C 1
ATOM 4245 O O . LEU A 1 534 ? -12.993 -3.127 9.389 1.00 98.44 534 LEU A O 1
ATOM 4249 N N . LEU A 1 535 ? -11.030 -2.032 9.574 1.00 96.44 535 LEU A N 1
ATOM 4250 C CA . LEU A 1 535 ? -10.308 -2.793 8.560 1.00 96.44 535 LEU A CA 1
ATOM 4251 C C . LEU A 1 535 ? -9.491 -3.874 9.263 1.00 96.44 535 LEU A C 1
ATOM 4253 O O . LEU A 1 535 ? -8.653 -3.578 10.116 1.00 96.44 535 LEU A O 1
ATOM 4257 N N . VAL A 1 536 ? -9.714 -5.114 8.852 1.00 97.56 536 VAL A N 1
ATOM 4258 C CA . VAL A 1 536 ? -8.947 -6.284 9.259 1.00 97.56 536 VAL A CA 1
ATOM 4259 C C . VAL A 1 536 ? -8.372 -6.909 7.989 1.00 97.56 536 VAL A C 1
ATOM 4261 O O . VAL A 1 536 ? -9.108 -7.414 7.144 1.00 97.56 536 VAL A O 1
ATOM 4264 N N . ARG A 1 537 ? -7.052 -6.842 7.825 1.00 95.88 537 ARG A N 1
ATOM 4265 C CA . ARG A 1 537 ? -6.324 -7.583 6.788 1.00 95.88 537 ARG A CA 1
ATOM 4266 C C . ARG A 1 537 ? -5.920 -8.932 7.349 1.00 95.88 537 ARG A C 1
ATOM 4268 O O . ARG A 1 537 ? -5.424 -8.993 8.473 1.00 95.88 537 ARG A O 1
ATOM 4275 N N . LEU A 1 538 ? -6.166 -9.990 6.588 1.00 96.25 538 LEU A N 1
ATOM 4276 C CA . LEU A 1 538 ? -5.993 -11.372 7.028 1.00 96.25 538 LEU A CA 1
ATOM 4277 C C . LEU A 1 538 ? -5.226 -12.156 5.967 1.00 96.25 538 LEU A C 1
ATOM 4279 O O . LEU A 1 538 ? -5.438 -11.953 4.766 1.00 96.25 538 LEU A O 1
ATOM 4283 N N . MET A 1 539 ? -4.371 -13.085 6.402 1.00 96.75 539 MET A N 1
ATOM 4284 C CA . MET A 1 539 ? -3.747 -14.021 5.475 1.00 96.75 539 MET A CA 1
ATOM 4285 C C . MET A 1 539 ? -4.824 -14.918 4.861 1.00 96.75 539 MET A C 1
ATOM 4287 O O . MET A 1 539 ? -5.716 -15.420 5.545 1.00 96.75 539 MET A O 1
ATOM 4291 N N . HIS A 1 540 ? -4.723 -15.126 3.554 1.00 97.31 540 HIS A N 1
ATOM 4292 C CA . HIS A 1 540 ? -5.650 -15.949 2.798 1.00 97.31 540 HIS A CA 1
ATOM 4293 C C . HIS A 1 540 ? -5.763 -17.366 3.403 1.00 97.31 540 HIS A C 1
ATOM 4295 O O . HIS A 1 540 ? -4.734 -17.995 3.676 1.00 97.31 540 HIS A O 1
ATOM 4301 N N . PRO A 1 541 ? -6.982 -17.907 3.605 1.00 96.19 541 PRO A N 1
ATOM 4302 C CA . PRO A 1 541 ? -7.188 -19.140 4.367 1.00 96.19 541 PRO A CA 1
ATOM 4303 C C . PRO A 1 541 ? -6.544 -20.372 3.723 1.00 96.19 541 PRO A C 1
ATOM 4305 O O . PRO A 1 541 ? -6.137 -21.287 4.441 1.00 96.19 541 PRO A O 1
ATOM 4308 N N . ASP A 1 542 ? -6.381 -20.363 2.398 1.00 96.38 542 ASP A N 1
ATOM 4309 C CA . ASP A 1 542 ? -5.716 -21.438 1.647 1.00 96.38 542 ASP A CA 1
ATOM 4310 C C . ASP A 1 542 ? -4.182 -21.366 1.678 1.00 96.38 542 ASP A C 1
ATOM 4312 O O . ASP A 1 542 ? -3.526 -22.241 1.119 1.00 96.38 542 ASP A O 1
ATOM 4316 N N . MET A 1 543 ? -3.580 -20.364 2.330 1.00 96.62 543 MET A N 1
ATOM 4317 C CA . MET A 1 543 ? -2.126 -20.330 2.492 1.00 96.62 543 MET A CA 1
ATOM 4318 C C . MET A 1 543 ? -1.647 -21.508 3.342 1.00 96.62 543 MET A C 1
ATOM 4320 O O . MET A 1 543 ? -2.169 -21.797 4.424 1.00 96.62 543 MET A O 1
ATOM 4324 N N . THR A 1 544 ? -0.606 -22.169 2.843 1.00 94.88 544 THR A N 1
ATOM 4325 C CA . THR A 1 544 ? 0.021 -23.357 3.436 1.00 94.88 544 THR A CA 1
ATOM 4326 C C . THR A 1 544 ? 1.535 -23.318 3.218 1.00 94.88 544 THR A C 1
ATOM 4328 O O . THR A 1 544 ? 1.990 -22.620 2.305 1.00 94.88 544 THR A O 1
ATOM 4331 N N . PRO A 1 545 ? 2.324 -24.108 3.973 1.00 94.00 545 PRO A N 1
ATOM 4332 C CA . PRO A 1 545 ? 3.760 -24.273 3.739 1.00 94.00 545 PRO A CA 1
ATOM 4333 C C . PRO A 1 545 ? 4.137 -24.575 2.282 1.00 94.00 545 PRO A C 1
ATOM 4335 O O . PRO A 1 545 ? 5.166 -24.117 1.795 1.00 94.00 545 PRO A O 1
ATOM 4338 N N . GLN A 1 546 ? 3.288 -25.308 1.556 1.00 92.88 546 GLN A N 1
ATOM 4339 C CA . GLN A 1 546 ? 3.537 -25.704 0.169 1.00 92.88 546 GLN A CA 1
ATOM 4340 C C . GLN A 1 546 ? 3.695 -24.506 -0.777 1.00 92.88 546 GLN A C 1
ATOM 4342 O O . GLN A 1 546 ? 4.453 -24.612 -1.739 1.00 92.88 546 GLN A O 1
ATOM 4347 N N . HIS A 1 547 ? 3.052 -23.370 -0.491 1.00 94.94 547 HIS A N 1
ATOM 4348 C CA . HIS A 1 547 ? 3.176 -22.150 -1.296 1.00 94.94 547 HIS A CA 1
ATOM 4349 C C . HIS A 1 547 ? 4.568 -21.505 -1.205 1.00 94.94 547 HIS A C 1
ATOM 4351 O O . HIS A 1 547 ? 4.924 -20.704 -2.062 1.00 94.94 547 HIS A O 1
ATOM 4357 N N . TYR A 1 548 ? 5.366 -21.866 -0.198 1.00 94.31 548 TYR A N 1
ATOM 4358 C CA . TYR A 1 548 ? 6.724 -21.358 0.012 1.00 94.31 548 TYR A CA 1
ATOM 4359 C C . TYR A 1 548 ? 7.812 -22.312 -0.503 1.00 94.31 548 TYR A C 1
ATOM 4361 O O . TYR A 1 548 ? 8.999 -21.977 -0.484 1.00 94.31 548 TYR A O 1
ATOM 4369 N N . ARG A 1 549 ? 7.428 -23.502 -0.984 1.00 92.81 549 ARG A N 1
ATOM 4370 C CA . ARG A 1 549 ? 8.370 -24.525 -1.441 1.00 92.81 549 ARG A CA 1
ATOM 4371 C C . ARG A 1 549 ? 9.212 -24.005 -2.604 1.00 92.81 549 ARG A C 1
ATOM 4373 O O . ARG A 1 549 ? 8.684 -23.563 -3.616 1.00 92.81 549 ARG A O 1
ATOM 4380 N N . GLY A 1 550 ? 10.532 -24.124 -2.480 1.00 90.56 550 GLY A N 1
ATOM 4381 C CA . GLY A 1 550 ? 11.481 -23.668 -3.499 1.00 90.56 550 GLY A CA 1
ATOM 4382 C C . GLY A 1 550 ? 11.761 -22.160 -3.512 1.00 90.56 550 GLY A C 1
ATOM 4383 O O . GLY A 1 550 ? 12.655 -21.744 -4.247 1.00 90.56 550 GLY A O 1
ATOM 4384 N N . HIS A 1 551 ? 11.080 -21.362 -2.684 1.00 91.88 551 HIS A N 1
ATOM 4385 C CA . HIS A 1 551 ? 11.325 -19.925 -2.555 1.00 91.88 551 HIS A CA 1
ATOM 4386 C C . HIS A 1 551 ? 12.285 -19.633 -1.410 1.00 91.88 551 HIS A C 1
ATOM 4388 O O . HIS A 1 551 ? 12.199 -20.254 -0.359 1.00 91.88 551 HIS A O 1
ATOM 4394 N N . LYS A 1 552 ? 13.221 -18.696 -1.572 1.00 89.00 552 LYS A N 1
ATOM 4395 C CA . LYS A 1 552 ? 14.160 -18.338 -0.495 1.00 89.00 552 LYS A CA 1
ATOM 4396 C C . LYS A 1 552 ? 13.597 -17.264 0.420 1.00 89.00 552 LYS A C 1
ATOM 4398 O O . LYS A 1 552 ? 13.834 -17.311 1.620 1.00 89.00 552 LYS A O 1
ATOM 4403 N N . ARG A 1 553 ? 12.844 -16.330 -0.154 1.00 89.75 553 ARG A N 1
ATOM 4404 C CA . ARG A 1 553 ? 12.280 -15.178 0.546 1.00 89.75 553 ARG A CA 1
ATOM 4405 C C . ARG A 1 553 ? 10.954 -14.741 -0.058 1.00 89.75 553 ARG A C 1
ATOM 4407 O O . ARG A 1 553 ? 10.649 -15.054 -1.210 1.00 89.75 553 ARG A O 1
ATOM 4414 N N . THR A 1 554 ? 10.211 -13.968 0.715 1.00 89.19 554 THR A N 1
ATOM 4415 C CA . THR A 1 554 ? 9.115 -13.135 0.230 1.00 89.19 554 THR A CA 1
ATOM 4416 C C . THR A 1 554 ? 9.595 -11.690 0.036 1.00 89.19 554 THR A C 1
ATOM 4418 O O . THR A 1 554 ? 10.781 -11.375 0.205 1.00 89.19 554 THR A O 1
ATOM 4421 N N . MET A 1 555 ? 8.679 -10.785 -0.317 1.00 83.19 555 MET A N 1
ATOM 4422 C CA . MET A 1 555 ? 8.950 -9.346 -0.313 1.00 83.19 555 MET A CA 1
ATOM 4423 C C . MET A 1 555 ? 9.244 -8.828 1.097 1.00 83.19 555 MET A C 1
ATOM 4425 O O . MET A 1 555 ? 10.014 -7.879 1.241 1.00 83.19 555 MET A O 1
ATOM 4429 N N . PHE A 1 556 ? 8.644 -9.428 2.125 1.00 84.38 556 PHE A N 1
ATOM 4430 C CA . PHE A 1 556 ? 8.759 -8.946 3.497 1.00 84.38 556 PHE A CA 1
ATOM 4431 C C . PHE A 1 556 ? 9.866 -9.638 4.298 1.00 84.38 556 PHE A C 1
ATOM 4433 O O . PHE A 1 556 ? 10.634 -8.956 4.971 1.00 84.38 556 PHE A O 1
ATOM 4440 N N . GLU A 1 557 ? 9.986 -10.965 4.216 1.00 85.88 557 GLU A N 1
ATOM 4441 C CA . GLU A 1 557 ? 10.878 -11.730 5.094 1.00 85.88 557 GLU A CA 1
ATOM 4442 C C . GLU A 1 557 ? 11.485 -12.973 4.424 1.00 85.88 557 GLU A C 1
ATOM 4444 O O . GLU A 1 557 ? 11.041 -13.444 3.374 1.00 85.88 557 GLU A O 1
ATOM 4449 N N . GLU A 1 558 ? 12.560 -13.488 5.021 1.00 88.88 558 GLU A N 1
ATOM 4450 C CA . GLU A 1 558 ? 13.198 -14.736 4.594 1.00 88.88 558 GLU A CA 1
ATOM 4451 C C . GLU A 1 558 ? 12.304 -15.937 4.929 1.00 88.88 558 GLU A C 1
ATOM 4453 O O . GLU A 1 558 ? 11.625 -15.959 5.955 1.00 88.88 558 GLU A O 1
ATOM 4458 N N . ILE A 1 559 ? 12.317 -16.960 4.073 1.00 90.50 559 ILE A N 1
ATOM 4459 C CA . ILE A 1 559 ? 11.503 -18.163 4.267 1.00 90.50 559 ILE A CA 1
ATOM 4460 C C . ILE A 1 559 ? 12.317 -19.204 5.065 1.00 90.50 559 ILE A C 1
ATOM 4462 O O . ILE A 1 559 ? 13.404 -19.603 4.624 1.00 90.50 559 ILE A O 1
ATOM 4466 N N . PRO A 1 560 ? 11.801 -19.699 6.208 1.00 89.62 560 PRO A N 1
ATOM 4467 C CA . PRO A 1 560 ? 12.424 -20.771 6.990 1.00 89.62 560 PRO A CA 1
ATOM 4468 C C . PRO A 1 560 ? 12.756 -22.020 6.160 1.00 89.62 560 PRO A C 1
ATOM 4470 O O . PRO A 1 560 ? 12.031 -22.369 5.229 1.00 89.62 560 PRO A O 1
ATOM 4473 N N . ALA A 1 561 ? 13.877 -22.689 6.456 1.00 87.56 561 ALA A N 1
ATOM 4474 C CA . ALA A 1 561 ? 14.407 -23.797 5.645 1.00 87.56 561 ALA A CA 1
ATOM 4475 C C . ALA A 1 561 ? 13.405 -24.943 5.442 1.00 87.56 561 ALA A C 1
ATOM 4477 O O . ALA A 1 561 ? 13.269 -25.441 4.325 1.00 87.56 561 ALA A O 1
ATOM 4478 N N . GLU A 1 562 ? 12.661 -25.263 6.493 1.00 86.81 562 GLU A N 1
ATOM 4479 C CA . GLU A 1 562 ? 11.642 -26.306 6.580 1.00 86.81 562 GLU A CA 1
ATOM 4480 C C . GLU A 1 562 ? 10.457 -26.109 5.614 1.00 86.81 562 GLU A C 1
ATOM 4482 O O . GLU A 1 562 ? 9.804 -27.066 5.189 1.00 86.81 562 GLU A O 1
ATOM 4487 N N . TYR A 1 563 ? 10.181 -24.866 5.209 1.00 87.38 563 TYR A N 1
ATOM 4488 C CA . TYR A 1 563 ? 9.163 -24.571 4.201 1.00 87.38 563 TYR A CA 1
ATOM 4489 C C . TYR A 1 563 ? 9.734 -24.588 2.782 1.00 87.38 563 TYR A C 1
ATOM 4491 O O . TYR A 1 563 ? 9.005 -24.846 1.824 1.00 87.38 563 TYR A O 1
ATOM 4499 N N . ARG A 1 564 ? 11.047 -24.372 2.631 1.00 85.06 564 ARG A N 1
ATOM 4500 C CA . ARG A 1 564 ? 11.732 -24.348 1.328 1.00 85.06 564 ARG A CA 1
ATOM 4501 C C . ARG A 1 564 ? 11.946 -25.745 0.773 1.00 85.06 564 ARG A C 1
ATOM 4503 O O . ARG A 1 564 ? 11.719 -25.969 -0.417 1.00 85.06 564 ARG A O 1
ATOM 4510 N N . ASP A 1 565 ? 12.391 -26.664 1.625 1.00 80.44 565 ASP A N 1
ATOM 4511 C CA . ASP A 1 565 ? 12.685 -28.056 1.269 1.00 80.44 565 ASP A CA 1
ATOM 4512 C C . ASP A 1 565 ? 11.420 -28.930 1.156 1.00 80.44 565 ASP A C 1
ATOM 4514 O O . ASP A 1 565 ? 11.435 -29.991 0.522 1.00 80.44 565 ASP A O 1
ATOM 4518 N N . GLY A 1 566 ? 10.296 -28.442 1.690 1.00 63.62 566 GLY A N 1
ATOM 4519 C CA . GLY A 1 566 ? 9.017 -29.138 1.698 1.00 63.62 566 GLY A CA 1
ATOM 4520 C C . GLY A 1 566 ? 8.998 -30.345 2.635 1.00 63.62 566 GLY A C 1
ATOM 4521 O O . GLY A 1 566 ? 8.263 -31.296 2.361 1.00 63.62 566 GLY A O 1
ATOM 4522 N N . THR A 1 567 ? 9.814 -30.315 3.693 1.00 61.31 567 THR A N 1
ATOM 4523 C CA . THR A 1 567 ? 9.835 -31.317 4.771 1.00 61.31 567 THR A CA 1
ATOM 4524 C C . THR A 1 567 ? 8.614 -31.217 5.683 1.00 61.31 567 THR A C 1
ATOM 4526 O O . THR A 1 567 ? 8.194 -32.226 6.247 1.00 61.31 567 THR A O 1
ATOM 4529 N N . VAL A 1 568 ? 7.967 -30.049 5.752 1.00 60.59 568 VAL A N 1
ATOM 4530 C CA . VAL A 1 568 ? 6.672 -29.883 6.425 1.00 60.59 568 VAL A CA 1
ATOM 4531 C C . VAL A 1 568 ? 5.547 -30.384 5.509 1.00 60.59 568 VAL A C 1
ATOM 4533 O O . VAL A 1 568 ? 5.069 -29.681 4.611 1.00 60.59 568 VAL A O 1
ATOM 4536 N N . ALA A 1 569 ? 5.115 -31.632 5.715 1.00 48.56 569 ALA A N 1
ATOM 4537 C CA . ALA A 1 569 ? 3.893 -32.148 5.105 1.00 48.56 569 ALA A CA 1
ATOM 4538 C C . ALA A 1 569 ? 2.687 -31.345 5.625 1.00 48.56 569 ALA A C 1
ATOM 4540 O O . ALA A 1 569 ? 2.600 -31.049 6.809 1.00 48.56 569 ALA A O 1
ATOM 4541 N N . GLY A 1 570 ? 1.769 -30.964 4.730 1.00 48.06 570 GLY A N 1
ATOM 4542 C CA . GLY A 1 570 ? 0.649 -30.040 4.972 1.00 48.06 570 GLY A CA 1
ATOM 4543 C C . GLY A 1 570 ? -0.461 -30.523 5.919 1.00 48.06 570 GLY A C 1
ATOM 4544 O O . GLY A 1 570 ? -1.630 -30.239 5.671 1.00 48.06 570 GLY A O 1
ATOM 4545 N N . LYS A 1 571 ? -0.130 -31.243 6.990 1.00 40.69 571 LYS A N 1
ATOM 4546 C CA . LYS A 1 571 ? -1.005 -31.520 8.130 1.00 40.69 571 LYS A CA 1
ATOM 4547 C C . LYS A 1 571 ? -0.152 -31.400 9.397 1.00 40.69 571 LYS A C 1
ATOM 4549 O O . LYS A 1 571 ? 0.923 -31.975 9.444 1.00 40.69 571 LYS A O 1
ATOM 4554 N N . ASP A 1 572 ? -0.642 -30.638 10.375 1.00 41.19 572 ASP A N 1
ATOM 4555 C CA . ASP A 1 572 ? -0.223 -30.648 11.794 1.00 41.19 572 ASP A CA 1
ATOM 4556 C C . ASP A 1 572 ? 0.644 -29.504 12.359 1.00 41.19 572 ASP A C 1
ATOM 4558 O O . ASP A 1 572 ? 0.807 -29.448 13.575 1.00 41.19 572 ASP A O 1
ATOM 4562 N N . ALA A 1 573 ? 1.039 -28.478 11.593 1.00 40.31 573 ALA A N 1
ATOM 4563 C CA . ALA A 1 573 ? 1.682 -27.295 12.208 1.00 40.31 573 ALA A CA 1
ATOM 4564 C C . ALA A 1 573 ? 0.721 -26.456 13.091 1.00 40.31 573 ALA A C 1
ATOM 4566 O O . ALA A 1 573 ? 1.146 -25.783 14.025 1.00 40.31 573 ALA A O 1
ATOM 4567 N N . VAL A 1 574 ? -0.595 -26.524 12.841 1.00 42.94 574 VAL A N 1
ATOM 4568 C CA . VAL A 1 574 ? -1.617 -25.822 13.651 1.00 42.94 574 VAL A CA 1
ATOM 4569 C C . VAL A 1 574 ? -1.981 -26.602 14.925 1.00 42.94 574 VAL A C 1
ATOM 4571 O O . VAL A 1 574 ? -2.483 -26.018 15.883 1.00 42.94 574 VAL A O 1
ATOM 4574 N N . LEU A 1 575 ? -1.719 -27.915 14.968 1.00 38.00 575 LEU A N 1
ATOM 4575 C CA . LEU A 1 575 ? -2.058 -28.766 16.114 1.00 38.00 575 LEU A CA 1
ATOM 4576 C C . LEU A 1 575 ? -0.887 -28.954 17.086 1.00 38.00 575 LEU A C 1
ATOM 4578 O O . LEU A 1 575 ? -1.140 -29.068 18.282 1.00 38.00 575 LEU A O 1
ATOM 4582 N N . GLN A 1 576 ? 0.365 -28.920 16.618 1.00 36.78 576 GLN A N 1
ATOM 4583 C CA . GLN A 1 576 ? 1.531 -29.051 17.503 1.00 36.78 576 GLN A CA 1
ATOM 4584 C C . GLN A 1 576 ? 1.714 -27.837 18.425 1.00 36.78 576 GLN A C 1
ATOM 4586 O O . GLN A 1 576 ? 1.779 -28.017 19.635 1.00 36.78 576 GLN A O 1
ATOM 4591 N N . ASN A 1 577 ? 1.605 -26.605 17.916 1.00 37.38 577 ASN A N 1
ATOM 4592 C CA . ASN A 1 577 ? 1.767 -25.408 18.761 1.00 37.38 577 ASN A CA 1
ATOM 4593 C C . ASN A 1 577 ? 0.646 -25.228 19.803 1.00 37.38 577 ASN A C 1
ATOM 4595 O O . ASN A 1 577 ? 0.849 -24.596 20.835 1.00 37.38 577 ASN A O 1
ATOM 4599 N N . ARG A 1 578 ? -0.544 -25.800 19.564 1.00 37.97 578 ARG A N 1
ATOM 4600 C CA . ARG A 1 578 ? -1.649 -25.793 20.540 1.00 37.97 578 ARG A CA 1
ATOM 4601 C C . ARG A 1 578 ? -1.495 -26.880 21.611 1.00 37.97 578 ARG A C 1
ATOM 4603 O O . ARG A 1 578 ? -2.115 -26.771 22.663 1.00 37.97 578 ARG A O 1
ATOM 4610 N N . ALA A 1 579 ? -0.720 -27.927 21.327 1.00 34.66 579 ALA A N 1
ATOM 4611 C CA . ALA A 1 579 ? -0.369 -28.967 22.289 1.00 34.66 579 ALA A CA 1
ATOM 4612 C C . ALA A 1 579 ? 0.826 -28.546 23.158 1.00 34.66 579 ALA A C 1
ATOM 4614 O O . ALA A 1 579 ? 0.825 -28.844 24.347 1.00 34.66 579 ALA A O 1
ATOM 4615 N N . ASP A 1 580 ? 1.783 -27.807 22.591 1.00 39.91 580 ASP A N 1
ATOM 4616 C CA . ASP A 1 580 ? 2.942 -27.297 23.329 1.00 39.91 580 ASP A CA 1
ATOM 4617 C C . ASP A 1 580 ? 2.550 -26.145 24.272 1.00 39.91 580 ASP A C 1
ATOM 4619 O O . ASP A 1 580 ? 2.893 -26.190 25.448 1.00 39.91 580 ASP A O 1
ATOM 4623 N N . GLY A 1 581 ? 1.695 -25.207 23.836 1.00 38.00 581 GLY A N 1
ATOM 4624 C CA . GLY A 1 581 ? 1.169 -24.156 24.724 1.00 38.00 581 GLY A CA 1
ATOM 4625 C C . GLY A 1 581 ? 0.232 -24.667 25.830 1.00 38.00 581 GLY A C 1
ATOM 4626 O O . GLY A 1 581 ? 0.135 -24.056 26.885 1.00 38.00 581 GLY A O 1
ATOM 4627 N N . LYS A 1 582 ? -0.429 -25.817 25.626 1.00 37.38 582 LYS A N 1
ATOM 4628 C CA . LYS A 1 582 ? -1.211 -26.479 26.685 1.00 37.38 582 LYS A CA 1
ATOM 4629 C C . LYS A 1 582 ? -0.343 -27.205 27.709 1.00 37.38 582 LYS A C 1
ATOM 4631 O O . LYS A 1 582 ? -0.771 -27.348 28.844 1.00 37.38 582 LYS A O 1
ATOM 4636 N N . LYS A 1 583 ? 0.837 -27.683 27.308 1.00 35.09 583 LYS A N 1
ATOM 4637 C CA . LYS A 1 583 ? 1.791 -28.296 28.236 1.00 35.09 583 LYS A CA 1
ATOM 4638 C C . LYS A 1 583 ? 2.476 -27.258 29.116 1.00 35.09 583 LYS A C 1
ATOM 4640 O O . LYS A 1 583 ? 2.670 -27.536 30.286 1.00 35.09 583 LYS A O 1
ATOM 4645 N N . GLU A 1 584 ? 2.783 -26.078 28.577 1.00 38.53 584 GLU A N 1
ATOM 4646 C CA . GLU A 1 584 ? 3.338 -24.976 29.376 1.00 38.53 584 GLU A CA 1
ATOM 4647 C C . GLU A 1 584 ? 2.311 -24.421 30.384 1.00 38.53 584 GLU A C 1
ATOM 4649 O O . GLU A 1 584 ? 2.675 -24.175 31.529 1.00 38.53 584 GLU A O 1
ATOM 4654 N N . GLU A 1 585 ? 1.021 -24.321 30.024 1.00 39.56 585 GLU A N 1
ATOM 4655 C CA . GLU A 1 585 ? -0.042 -23.940 30.980 1.00 39.56 585 GLU A CA 1
ATOM 4656 C C . GLU A 1 585 ? -0.307 -25.019 32.054 1.00 39.56 585 GLU A C 1
ATOM 4658 O O . GLU A 1 585 ? -0.578 -24.676 33.202 1.00 39.56 585 GLU A O 1
ATOM 4663 N N . GLU A 1 586 ? -0.213 -26.315 31.720 1.00 38.72 586 GLU A N 1
ATOM 4664 C CA . GLU A 1 586 ? -0.378 -27.409 32.698 1.00 38.72 586 GLU A CA 1
ATOM 4665 C C . GLU A 1 586 ? 0.841 -27.562 33.634 1.00 38.72 586 GLU A C 1
ATOM 4667 O O . GLU A 1 586 ? 0.661 -27.955 34.784 1.00 38.72 586 GLU A O 1
ATOM 4672 N N . GLU A 1 587 ? 2.059 -27.217 33.192 1.00 40.22 587 GLU A N 1
ATOM 4673 C CA . GLU A 1 587 ? 3.261 -27.211 34.047 1.00 40.22 587 GLU A CA 1
ATOM 4674 C C . GLU A 1 587 ? 3.326 -25.971 34.970 1.00 40.22 587 GLU A C 1
ATOM 4676 O O . GLU A 1 587 ? 3.771 -26.099 36.110 1.00 40.22 587 GLU A O 1
ATOM 4681 N N . GLU A 1 588 ? 2.816 -24.800 34.555 1.00 38.28 588 GLU A N 1
ATOM 4682 C CA . GLU A 1 588 ? 2.710 -23.616 35.434 1.00 38.28 588 GLU A CA 1
ATOM 4683 C C . GLU A 1 588 ? 1.592 -23.734 36.493 1.00 38.28 588 GLU A C 1
ATOM 4685 O O . GLU A 1 588 ? 1.731 -23.178 37.584 1.00 38.28 588 GLU A O 1
ATOM 4690 N N . GLU A 1 589 ? 0.505 -24.474 36.230 1.00 38.91 589 GLU A N 1
ATOM 4691 C CA . GLU A 1 589 ? -0.533 -24.756 37.241 1.00 38.91 589 GLU A CA 1
ATOM 4692 C C . GLU A 1 589 ? -0.124 -25.840 38.260 1.00 38.91 589 GLU A C 1
ATOM 4694 O O . GLU A 1 589 ? -0.719 -25.901 39.336 1.00 38.91 589 GLU A O 1
ATOM 4699 N N . GLU A 1 590 ? 0.887 -26.672 37.975 1.00 37.69 590 GLU A N 1
ATOM 4700 C CA . GLU A 1 590 ? 1.430 -27.655 38.933 1.00 37.69 590 GLU A CA 1
ATOM 4701 C C . GLU A 1 590 ? 2.541 -27.076 39.842 1.00 37.69 590 GLU A C 1
ATOM 4703 O O . GLU A 1 590 ? 2.859 -27.674 40.875 1.00 37.69 590 GLU A O 1
ATOM 4708 N N . GLU A 1 591 ? 3.106 -25.907 39.502 1.00 37.97 591 GLU A N 1
ATOM 4709 C CA . GLU A 1 591 ? 4.122 -25.187 40.297 1.00 37.97 591 GLU A CA 1
ATOM 4710 C C . GLU A 1 591 ? 3.571 -24.040 41.183 1.00 37.97 591 GLU A C 1
ATOM 4712 O O . GLU A 1 591 ? 4.329 -23.468 41.978 1.00 37.97 591 GLU A O 1
ATOM 4717 N N . LEU A 1 592 ? 2.267 -23.736 41.114 1.00 36.88 592 LEU A N 1
ATOM 4718 C CA . LEU A 1 592 ? 1.541 -22.789 41.987 1.00 36.88 592 LEU A CA 1
ATOM 4719 C C . LEU A 1 592 ? 0.708 -23.506 43.062 1.00 36.88 592 LEU A C 1
ATOM 4721 O O . LEU A 1 592 ? 0.564 -22.920 44.166 1.00 36.88 592 LEU A O 1
#

pLDDT: mean 76.78, std 22.28, range [25.28, 98.75]

Organism: Perkinsus olseni (NCBI:txid32597)